Protein AF-A0A2N1Q895-F1 (afdb_monomer_lite)

Foldseek 3Di:
DPDPDDDDDCVNCPPHPDDDDDDADVVGDDCPVPVVVVVVVDDDADAPDDPQPDGADDWAKDAFDDDAFDQDGDGHQFKIKTDWGALVVLVQFKKKAFDPQKWKWKFAWDADPNTTTGNDTGPIDRDIDGSHPVVNPPGGIMMMMMGGPPSVDGDDSVCVVVTMDIDGHQDPDAFDAKFKDQAADDAFDFDGHDDDDFVSLQKIKIDKGWPVVCVFFQKKAFAPQKKKKKWFWDDPRNPIITTPDIDDIDHTMDTCDCVVCPPTTMIMMIMGGVVGGRCNVPRRCRSVRMDTDGHDWFWAQAADDAFDQDGDDDDDLQSQQKIKTDKDFCNVVPQQKKKAFAPQKWKKKFFWDADPVRGITTHDIDDTDHGIDGHHCLLNPSTGIIMMIMGGPDPRDGCNVPRVCVSVRIDIDGLDDDDDDDDDDQKFKAQAADDAFDQDGDDDDDFVSLQKIKIDKDWPVNLVQFFKKAAAPQKWKKKFFWDDDSNTTTTNDIDDTDHGIDTCDCVVCVPTTMIMMMMGGVVGGRCNVPRRVRSVRIDTHGDD

Radius of gyration: 30.68 Å; chains: 1; bounding box: 85×59×74 Å

Secondary structure (DSSP, 8-state):
---S-----HHHHTT-S--------SS----GGGHHHHHHT---------TT--------EEE-B--TT-SS-B--TTEEEEPPB-GGGGTTTEEEEE-TTEEEEEEEEEEETTEEEEEEEPPPB-S-EEE-HHHHTT-SEEEEEEEESSTTS---GGGHHHHEEEEE-----------EEESB--TT-SS-B--SSHHHHT-EEEPPEEGGGGTTEEEEEEPTTEEEEEEEEEE-SSS-EEEEEEPPPB-EEEE-SHHHHTT--EEEEEEEESS----TTSGGGSGGGEEEEEPPP-EEESBPPTT-SS-B--SSHHHHT-EEEPPEETTTS-TTEEEEEPTTEEEEEEEEEEETTTEEEEEEE---B-SEEEPPHHHHTT--EEEEEEEESSTT---TT-GGGSGGGEEEEE--SPP---------EEESB--TT-SS-B--SSTTGGG-EEEPPEETGGGTTEEEEEEPTTEEEEEEEEEEETTEEEEEEEPPPB-EEEE-SHHHHTT--EEEEEEEESS----TT-GGGGGGGEEEEEP-

Sequence (544 aa):
SSAPYTYVNESFWGDYDYISFNISSVPTADISDRLDEVAGMLTLYHPTGTLDNHIDLDLVWTNGYVVQDATEVTASDNYLITNPLTPNFYNLDTVIEVASGYKFAYVVYTFADQVYTATMVSPYQTESLWINETFAEGKDLIGFIVTTTDETTALLPADIDTIVDMHPNTVLHNDQALYFTSGYWADNAVAITTGDTAFIKGYAASNVLSKHYFEDVTEFAIADGYQVKMIYLSYDGYGNYKVLFRTSTFTGTIVMDAAFWGDYEYVAFNISSIPSSDLSGVLDTLPGQFSFTRTAMTFTSGYWNSGATEITTGDTTFIKQYAASNPIPRTFIPAGTIITIEAGYKVKVIFLSYSSETGYKVEFRTGDNTGELLLTDAMYKEYQYIAFNISQTTANIDESGNLDTMEAKMVFSMFDEAIVDHVDAALSFTTGYYEDNKTAITTGDTAFIKGFAASNVLSKDYFAGKASVEVAAGYQVRVVFLAYDHNTYTVVYRTANLTGTIIMDAAFWANYEYVAFTISSVPSSDLSGVLETLPALLTFVDEV

Structure (mmCIF, N/CA/C/O backbone):
data_AF-A0A2N1Q895-F1
#
_entry.id   AF-A0A2N1Q895-F1
#
loop_
_atom_site.group_PDB
_atom_site.id
_atom_site.type_symbol
_atom_site.label_atom_id
_atom_site.label_alt_id
_atom_site.label_comp_id
_atom_site.label_asym_id
_atom_site.label_entity_id
_atom_site.label_seq_id
_atom_site.pdbx_PDB_ins_code
_atom_site.Cartn_x
_atom_site.Cartn_y
_atom_site.Cartn_z
_atom_site.occupancy
_atom_site.B_iso_or_equiv
_atom_site.auth_seq_id
_atom_site.auth_comp_id
_atom_site.auth_asym_id
_atom_site.auth_atom_id
_atom_site.pdbx_PDB_model_num
ATOM 1 N N . SER A 1 1 ? 53.032 -10.714 22.510 1.00 44.06 1 SER A N 1
ATOM 2 C CA . SER A 1 1 ? 53.030 -10.966 21.058 1.00 44.06 1 SER A CA 1
ATOM 3 C C . SER A 1 1 ? 53.424 -9.671 20.371 1.00 44.06 1 SER A C 1
ATOM 5 O O . SER A 1 1 ? 52.923 -8.639 20.789 1.00 44.06 1 SER A O 1
ATOM 7 N N . SER A 1 2 ? 54.365 -9.689 19.425 1.00 37.25 2 SER A N 1
ATOM 8 C CA . SER A 1 2 ? 54.832 -8.502 18.681 1.00 37.25 2 SER A CA 1
ATOM 9 C C . SER A 1 2 ? 54.201 -8.385 17.286 1.00 37.25 2 SER A C 1
ATOM 11 O O . SER A 1 2 ? 54.732 -7.673 16.440 1.00 37.25 2 SER A O 1
ATOM 13 N N . ALA A 1 3 ? 53.110 -9.108 17.027 1.00 43.44 3 ALA A N 1
ATOM 14 C CA . ALA A 1 3 ? 52.336 -8.974 15.799 1.00 43.44 3 ALA A CA 1
ATOM 15 C C . ALA A 1 3 ? 51.170 -7.989 16.031 1.00 43.44 3 ALA A C 1
ATOM 17 O O . ALA A 1 3 ? 50.500 -8.110 17.058 1.00 43.44 3 ALA A O 1
ATOM 18 N N . PRO A 1 4 ? 50.919 -7.031 15.115 1.00 55.53 4 PRO A N 1
ATOM 19 C CA . PRO A 1 4 ? 49.830 -6.052 15.228 1.00 55.53 4 PRO A CA 1
ATOM 20 C C . PRO A 1 4 ? 48.427 -6.656 15.041 1.00 55.53 4 PRO A C 1
ATOM 22 O O . PRO A 1 4 ? 47.436 -5.958 15.207 1.00 55.53 4 PRO A O 1
ATOM 25 N N . TYR A 1 5 ? 48.337 -7.948 14.725 1.00 58.16 5 TYR A N 1
ATOM 26 C CA . TYR A 1 5 ? 47.097 -8.704 14.584 1.00 58.16 5 TYR A CA 1
ATOM 27 C C . TYR A 1 5 ? 47.303 -10.156 15.037 1.00 58.16 5 TYR A C 1
ATOM 29 O O . TYR A 1 5 ? 48.425 -10.671 15.039 1.00 58.16 5 TYR A O 1
ATOM 37 N N . THR A 1 6 ? 46.212 -10.818 15.430 1.00 68.81 6 THR A N 1
ATOM 38 C CA . THR A 1 6 ? 46.166 -12.259 15.727 1.00 68.81 6 THR A CA 1
ATOM 39 C C . THR A 1 6 ? 45.167 -12.910 14.784 1.00 68.81 6 THR A C 1
ATOM 41 O O . THR A 1 6 ? 44.028 -12.466 14.701 1.00 68.81 6 THR A O 1
ATOM 44 N N . TYR A 1 7 ? 45.599 -13.944 14.064 1.00 65.44 7 TYR A N 1
ATOM 45 C CA . TYR A 1 7 ? 44.732 -14.670 13.144 1.00 65.44 7 TYR A CA 1
ATOM 46 C C . TYR A 1 7 ? 43.823 -15.624 13.928 1.00 65.44 7 TYR A C 1
ATOM 48 O O . TYR A 1 7 ? 44.315 -16.484 14.662 1.00 65.44 7 TYR A O 1
ATOM 56 N N . VAL A 1 8 ? 42.510 -15.450 13.784 1.00 69.56 8 VAL A N 1
ATOM 57 C CA . VAL A 1 8 ? 41.483 -16.290 14.410 1.00 69.56 8 VAL A CA 1
ATOM 58 C C . VAL A 1 8 ? 41.106 -17.386 13.414 1.00 69.56 8 VAL A C 1
ATOM 60 O O . VAL A 1 8 ? 40.390 -17.139 12.452 1.00 69.56 8 VAL A O 1
ATOM 63 N N . ASN A 1 9 ? 41.637 -18.591 13.608 1.00 69.75 9 ASN A N 1
ATOM 64 C CA . ASN A 1 9 ? 41.351 -19.777 12.794 1.00 69.75 9 ASN A CA 1
ATOM 65 C C . ASN A 1 9 ? 40.860 -20.937 13.673 1.00 69.75 9 ASN A C 1
ATOM 67 O O . ASN A 1 9 ? 40.819 -20.811 14.892 1.00 69.75 9 ASN A O 1
ATOM 71 N N . GLU A 1 10 ? 40.567 -22.099 13.090 1.00 72.88 10 GLU A N 1
ATOM 72 C CA . GLU A 1 10 ? 40.139 -23.286 13.856 1.00 72.88 10 GLU A CA 1
ATOM 73 C C . GLU A 1 10 ? 41.125 -23.684 14.966 1.00 72.88 10 GLU A C 1
ATOM 75 O O . GLU A 1 10 ? 40.729 -24.125 16.037 1.00 72.88 10 GLU A O 1
ATOM 80 N N . SER A 1 11 ? 42.432 -23.461 14.777 1.00 78.75 11 SER A N 1
ATOM 81 C CA . SER A 1 11 ? 43.408 -23.713 15.848 1.00 78.75 11 SER A CA 1
ATOM 82 C C . SER A 1 11 ? 43.355 -22.687 16.989 1.00 78.75 11 SER A C 1
ATOM 84 O O . SER A 1 11 ? 43.769 -23.001 18.103 1.00 78.75 11 SER A O 1
ATOM 86 N N . PHE A 1 12 ? 42.854 -21.477 16.724 1.00 79.88 12 PHE A N 1
ATOM 87 C CA . PHE A 1 12 ? 42.551 -20.458 17.730 1.00 79.88 12 PHE A CA 1
ATOM 88 C C . PHE A 1 12 ? 41.250 -20.789 18.475 1.00 79.88 12 PHE A C 1
ATOM 90 O O . PHE A 1 12 ? 41.199 -20.613 19.691 1.00 79.88 12 PHE A O 1
ATOM 97 N N . TRP A 1 13 ? 40.236 -21.299 17.764 1.00 76.50 13 TRP A N 1
ATOM 98 C CA . TRP A 1 13 ? 38.964 -21.746 18.342 1.00 76.50 13 TRP A CA 1
ATOM 99 C C . TRP A 1 13 ? 39.090 -23.027 19.171 1.00 76.50 13 TRP A C 1
ATOM 101 O O . TRP A 1 13 ? 38.456 -23.136 20.218 1.00 76.50 13 TRP A O 1
ATOM 111 N N . GLY A 1 14 ? 39.936 -23.977 18.766 1.00 81.88 14 GLY A N 1
ATOM 112 C CA . GLY A 1 14 ? 40.008 -25.285 19.419 1.00 81.88 14 GLY A CA 1
ATOM 113 C C . GLY A 1 14 ? 38.657 -26.006 19.353 1.00 81.88 14 GLY A C 1
ATOM 114 O O . GLY A 1 14 ? 38.073 -26.101 18.283 1.00 81.88 14 GLY A O 1
ATOM 115 N N . ASP A 1 15 ? 38.162 -26.482 20.499 1.00 81.69 15 ASP A N 1
ATOM 116 C CA . ASP A 1 15 ? 36.853 -27.150 20.621 1.00 81.69 15 ASP A CA 1
ATOM 117 C C . ASP A 1 15 ? 35.773 -26.228 21.240 1.00 81.69 15 ASP A C 1
ATOM 119 O O . ASP A 1 15 ? 34.802 -26.710 21.824 1.00 81.69 15 ASP A O 1
ATOM 123 N N . TYR A 1 16 ? 35.971 -24.904 21.225 1.00 78.38 16 TYR A N 1
ATOM 124 C CA . TYR A 1 16 ? 35.066 -23.951 21.879 1.00 78.38 16 TYR A CA 1
ATOM 125 C C . TYR A 1 16 ? 34.072 -23.330 20.889 1.00 78.38 16 TYR A C 1
ATOM 127 O O . TYR A 1 16 ? 34.476 -22.798 19.863 1.00 78.38 16 TYR A O 1
ATOM 135 N N . ASP A 1 17 ? 32.787 -23.299 21.259 1.00 68.75 17 ASP A N 1
ATOM 136 C CA . ASP A 1 17 ? 31.722 -22.657 20.465 1.00 68.75 17 ASP A CA 1
ATOM 137 C C . ASP A 1 17 ? 31.681 -21.123 20.628 1.00 68.75 17 ASP A C 1
ATOM 139 O O . ASP A 1 17 ? 31.080 -20.412 19.825 1.00 68.75 17 ASP A O 1
ATOM 143 N N . TYR A 1 18 ? 32.302 -20.595 21.691 1.00 66.62 18 TYR A N 1
ATOM 144 C CA . TYR A 1 18 ? 32.273 -19.173 22.042 1.00 66.62 18 TYR A CA 1
ATOM 145 C C . TYR A 1 18 ? 33.627 -18.708 22.580 1.00 66.62 18 TYR A C 1
ATOM 147 O O . TYR A 1 18 ? 34.272 -19.40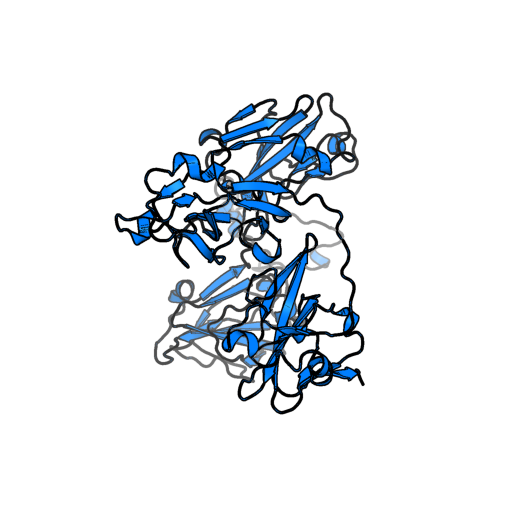9 23.362 1.00 66.62 18 TYR A O 1
ATOM 155 N N . ILE A 1 19 ? 34.017 -17.481 22.232 1.00 69.38 19 ILE A N 1
ATOM 156 C CA . ILE A 1 19 ? 35.220 -16.816 22.747 1.00 69.38 19 ILE A CA 1
ATOM 157 C C . ILE A 1 19 ? 34.840 -15.440 23.290 1.00 69.38 19 ILE A C 1
ATOM 159 O O . ILE A 1 19 ? 34.029 -14.723 22.712 1.00 69.38 19 ILE A O 1
ATOM 163 N N . SER A 1 20 ? 35.458 -15.060 24.407 1.00 70.06 20 SER A N 1
ATOM 164 C CA . SER A 1 20 ? 35.371 -13.719 24.987 1.00 70.06 20 SER A CA 1
ATOM 165 C C . SER A 1 20 ? 36.764 -13.107 25.108 1.00 70.06 20 SER A C 1
ATOM 167 O O . SER A 1 20 ? 37.708 -13.805 25.487 1.00 70.06 20 SER A O 1
ATOM 169 N N . PHE A 1 21 ? 36.887 -11.801 24.873 1.00 73.44 21 PHE A N 1
ATOM 170 C CA . PHE A 1 21 ? 38.148 -11.070 25.004 1.00 73.44 21 PHE A CA 1
ATOM 171 C C . PHE A 1 21 ? 38.171 -10.254 26.299 1.00 73.44 21 PHE A C 1
ATOM 173 O O . PHE A 1 21 ? 37.218 -9.547 26.610 1.00 73.44 21 PHE A O 1
ATOM 180 N N . ASN A 1 22 ? 39.283 -10.322 27.035 1.00 75.75 22 ASN A N 1
ATOM 181 C CA . ASN A 1 22 ? 39.553 -9.429 28.161 1.00 75.75 22 ASN A CA 1
ATOM 182 C C . ASN A 1 22 ? 40.556 -8.363 27.721 1.00 75.75 22 ASN A C 1
ATOM 184 O O . ASN A 1 22 ? 41.657 -8.701 27.281 1.00 75.75 22 ASN A O 1
ATOM 188 N N . ILE A 1 23 ? 40.191 -7.090 27.867 1.00 71.81 23 ILE A N 1
ATOM 189 C CA . ILE A 1 23 ? 41.038 -5.956 27.492 1.00 71.81 23 ILE A CA 1
ATOM 190 C C . ILE A 1 23 ? 41.529 -5.258 28.762 1.00 71.81 23 ILE A C 1
ATOM 192 O O . ILE A 1 23 ? 40.761 -4.998 29.685 1.00 71.81 23 ILE A O 1
ATOM 196 N N . SER A 1 24 ? 42.824 -4.949 28.812 1.00 76.12 24 SER A N 1
ATOM 197 C CA . SER A 1 24 ? 43.440 -4.191 29.904 1.00 76.12 24 SER A CA 1
ATOM 198 C C . SER A 1 24 ? 44.446 -3.189 29.352 1.00 76.12 24 SER A C 1
ATOM 200 O O . SER A 1 24 ? 45.202 -3.523 28.440 1.00 76.12 24 SER A O 1
ATOM 202 N N . SER A 1 25 ? 44.515 -1.995 29.939 1.00 74.31 25 SER A N 1
ATOM 203 C CA . SER A 1 25 ? 45.572 -1.027 29.631 1.00 74.31 25 SER A CA 1
ATOM 204 C C . SER A 1 25 ? 46.912 -1.456 30.251 1.00 74.31 25 SER A C 1
ATOM 206 O O . SER A 1 25 ? 46.949 -2.094 31.307 1.00 74.31 25 SER A O 1
ATOM 208 N N . VAL A 1 26 ? 48.031 -1.130 29.596 1.00 71.94 26 VAL A N 1
ATOM 209 C CA . VAL A 1 26 ? 49.384 -1.347 30.139 1.00 71.94 26 VAL A CA 1
ATOM 210 C C . VAL A 1 26 ? 50.160 -0.023 30.091 1.00 71.94 26 VAL A C 1
ATOM 212 O O . VAL A 1 26 ? 50.371 0.494 28.993 1.00 71.94 26 VAL A O 1
ATOM 215 N N . PRO A 1 27 ? 50.624 0.523 31.237 1.00 68.50 27 PRO A N 1
ATOM 216 C CA . PRO A 1 27 ? 50.459 0.000 32.600 1.00 68.50 27 PRO A CA 1
ATOM 217 C C . PRO A 1 27 ? 48.992 0.017 33.064 1.00 68.50 27 PRO A C 1
ATOM 219 O O . PRO A 1 27 ? 48.206 0.827 32.585 1.00 68.50 27 PRO A O 1
ATOM 222 N N . THR A 1 28 ? 48.644 -0.894 33.980 1.00 69.75 28 THR A N 1
ATOM 223 C CA . THR A 1 28 ? 47.268 -1.169 34.428 1.00 69.75 28 THR A CA 1
ATOM 224 C C . THR A 1 28 ? 46.614 0.068 35.045 1.00 69.75 28 THR A C 1
ATOM 226 O O . THR A 1 28 ? 46.846 0.387 36.211 1.00 69.75 28 THR A O 1
ATOM 229 N N . ALA A 1 29 ? 45.807 0.765 34.251 1.00 77.38 29 ALA A N 1
ATOM 230 C CA . ALA A 1 29 ? 44.953 1.871 34.660 1.00 77.38 29 ALA A CA 1
ATOM 231 C C . ALA A 1 29 ? 43.479 1.449 34.596 1.00 77.38 29 ALA A C 1
ATOM 233 O O . ALA A 1 29 ? 43.114 0.579 33.802 1.00 77.38 29 ALA A O 1
ATOM 234 N N . ASP A 1 30 ? 42.644 2.076 35.427 1.00 79.81 30 ASP A N 1
ATOM 235 C CA . ASP A 1 30 ? 41.189 1.930 35.355 1.00 79.81 30 ASP A CA 1
ATOM 236 C C . ASP A 1 30 ? 40.682 2.428 33.990 1.00 79.81 30 ASP A C 1
ATOM 238 O O . ASP A 1 30 ? 41.078 3.500 33.524 1.00 79.81 30 ASP A O 1
ATOM 242 N N . ILE A 1 31 ? 39.855 1.616 33.333 1.00 78.69 31 ILE A N 1
ATOM 243 C CA . ILE A 1 31 ? 39.282 1.881 32.006 1.00 78.69 31 ILE A CA 1
ATOM 244 C C . ILE A 1 31 ? 37.756 2.030 32.046 1.00 78.69 31 ILE A C 1
ATOM 246 O O . ILE A 1 31 ? 37.135 2.121 30.991 1.00 78.69 31 ILE A O 1
ATOM 250 N N . SER A 1 32 ? 37.148 2.072 33.238 1.00 81.00 32 SER A N 1
ATOM 251 C CA . SER A 1 32 ? 35.687 2.124 33.413 1.00 81.00 32 SER A CA 1
ATOM 252 C C . SER A 1 32 ? 35.040 3.338 32.731 1.00 81.00 32 SER A C 1
ATOM 254 O O . SER A 1 32 ? 33.943 3.221 32.199 1.00 81.00 32 SER A O 1
ATOM 256 N N . ASP A 1 33 ? 35.753 4.467 32.662 1.00 84.38 33 ASP A N 1
ATOM 257 C CA . ASP A 1 33 ? 35.282 5.703 32.014 1.00 84.38 33 ASP A CA 1
ATOM 258 C C . ASP A 1 33 ? 35.687 5.806 30.527 1.00 84.38 33 ASP A C 1
ATOM 260 O O . ASP A 1 33 ? 35.490 6.840 29.891 1.00 84.38 33 ASP A O 1
ATOM 264 N N . ARG A 1 34 ? 36.312 4.761 29.970 1.00 73.12 34 ARG A N 1
ATOM 265 C CA . ARG A 1 34 ? 36.861 4.729 28.600 1.00 73.12 34 ARG A CA 1
ATOM 266 C C . ARG A 1 34 ? 36.325 3.548 27.791 1.00 73.12 34 ARG A C 1
ATOM 268 O O . ARG A 1 34 ? 36.956 3.138 26.824 1.00 73.12 34 ARG A O 1
ATOM 275 N N . LEU A 1 35 ? 35.188 2.974 28.190 1.00 74.38 35 LEU A N 1
ATOM 276 C CA . LEU A 1 35 ? 34.647 1.767 27.557 1.00 74.38 35 LEU A CA 1
ATOM 277 C C . LEU A 1 35 ? 34.341 1.966 26.066 1.00 74.38 35 LEU A C 1
ATOM 279 O O . LEU A 1 35 ? 34.671 1.080 25.287 1.00 74.38 35 LEU A O 1
ATOM 283 N N . ASP A 1 36 ? 33.827 3.131 25.660 1.00 67.62 36 ASP A N 1
ATOM 284 C CA . ASP A 1 36 ? 33.559 3.436 24.243 1.00 67.62 36 ASP A CA 1
ATOM 285 C C . ASP A 1 36 ? 34.853 3.528 23.420 1.00 67.62 36 ASP A C 1
ATOM 287 O O . ASP A 1 36 ? 34.950 2.993 22.317 1.00 67.62 36 ASP A O 1
ATOM 291 N N . GLU A 1 37 ? 35.893 4.144 23.991 1.00 72.69 37 GLU A N 1
ATOM 292 C CA . GLU A 1 37 ? 37.223 4.207 23.381 1.00 72.69 37 GLU A CA 1
ATOM 293 C C . GLU A 1 37 ? 37.831 2.801 23.247 1.00 72.69 37 GLU A C 1
ATOM 295 O O . GLU A 1 37 ? 38.368 2.449 22.200 1.00 72.69 37 GLU A O 1
ATOM 300 N N . VAL A 1 38 ? 37.722 1.980 24.297 1.00 70.00 38 VAL A N 1
ATOM 301 C CA . VAL A 1 38 ? 38.246 0.607 24.342 1.00 70.00 38 VAL A CA 1
ATOM 302 C C . VAL A 1 38 ? 37.496 -0.318 23.381 1.00 70.00 38 VAL A C 1
ATOM 304 O O . VAL A 1 38 ? 38.136 -1.141 22.727 1.00 70.00 38 VAL A O 1
ATOM 307 N N . ALA A 1 39 ? 36.175 -0.173 23.255 1.00 64.56 39 ALA A N 1
ATOM 308 C CA . ALA A 1 39 ? 35.369 -0.903 22.281 1.00 64.56 39 ALA A CA 1
ATOM 309 C C . ALA A 1 39 ? 35.809 -0.581 20.843 1.00 64.56 39 ALA A C 1
ATOM 311 O O . ALA A 1 39 ? 35.941 -1.492 20.030 1.00 64.56 39 ALA A O 1
ATOM 312 N N . GLY A 1 40 ? 36.145 0.682 20.559 1.00 62.19 40 GLY A N 1
ATOM 313 C CA . GLY A 1 40 ? 36.688 1.106 19.265 1.00 62.19 40 GLY A CA 1
ATOM 314 C C . GLY A 1 40 ? 38.111 0.613 18.961 1.00 62.19 40 GLY A C 1
ATOM 315 O O . GLY A 1 40 ? 38.538 0.665 17.812 1.00 62.19 40 GLY A O 1
ATOM 316 N N . MET A 1 41 ? 38.858 0.117 19.956 1.00 65.81 41 MET A N 1
ATOM 317 C CA . MET A 1 41 ? 40.206 -0.439 19.750 1.00 65.81 41 MET A CA 1
ATOM 318 C C . MET A 1 41 ? 40.209 -1.923 19.353 1.00 65.81 41 MET A C 1
ATOM 320 O O . MET A 1 41 ? 41.266 -2.446 18.991 1.00 65.81 41 MET A O 1
ATOM 324 N N . LEU A 1 42 ? 39.067 -2.614 19.438 1.00 61.16 42 LEU A N 1
ATOM 325 C CA . LEU A 1 42 ? 38.936 -4.023 19.073 1.00 61.16 42 LEU A CA 1
ATOM 326 C C . LEU A 1 42 ? 38.034 -4.167 17.843 1.00 61.16 42 LEU A C 1
ATOM 328 O O . LEU A 1 42 ? 36.815 -4.211 17.956 1.00 61.16 42 LEU A O 1
ATOM 332 N N . THR A 1 43 ? 38.642 -4.310 16.669 1.00 57.62 43 THR A N 1
ATOM 333 C CA . THR A 1 43 ? 37.917 -4.629 15.434 1.00 57.62 43 THR A CA 1
ATOM 334 C C . THR A 1 43 ? 38.048 -6.121 15.143 1.00 57.62 43 THR A C 1
ATOM 336 O O . THR A 1 43 ? 39.154 -6.633 14.956 1.00 57.62 43 THR A O 1
ATOM 339 N N . LEU A 1 44 ? 36.921 -6.834 15.127 1.00 55.03 44 LEU A N 1
ATOM 340 C CA . LEU A 1 44 ? 36.848 -8.216 14.658 1.00 55.03 44 LEU A CA 1
ATOM 341 C C . LEU A 1 44 ? 36.590 -8.195 13.152 1.00 55.03 44 LEU A C 1
ATOM 343 O O . LEU A 1 44 ? 35.532 -7.759 12.714 1.00 55.03 44 LEU A O 1
ATOM 347 N N . TYR A 1 45 ? 37.551 -8.677 12.372 1.00 54.16 45 TYR A N 1
ATOM 348 C CA . TYR A 1 45 ? 37.368 -8.879 10.939 1.00 54.16 45 TYR A CA 1
ATOM 349 C C . TYR A 1 45 ? 36.832 -10.292 10.712 1.00 54.16 45 TYR A C 1
ATOM 351 O O . TYR A 1 45 ? 37.506 -11.272 11.041 1.00 54.16 45 TYR A O 1
ATOM 359 N N . HIS A 1 46 ? 35.624 -10.406 10.165 1.00 46.06 46 HIS A N 1
ATOM 360 C CA . HIS A 1 46 ? 35.135 -11.666 9.618 1.00 46.06 46 HIS A CA 1
ATOM 361 C C . HIS A 1 46 ? 35.716 -11.808 8.203 1.00 46.06 46 HIS A C 1
ATOM 363 O O . HIS A 1 46 ? 35.555 -10.887 7.405 1.00 46.06 46 HIS A O 1
ATOM 369 N N . PRO A 1 47 ? 36.412 -12.903 7.851 1.00 46.75 47 PRO A N 1
ATOM 370 C CA . PRO A 1 47 ? 36.921 -13.073 6.501 1.00 46.75 47 PRO A CA 1
ATOM 371 C C . PRO A 1 47 ? 35.761 -13.476 5.582 1.00 46.75 47 PRO A C 1
ATOM 373 O O . PRO A 1 47 ? 35.621 -14.641 5.226 1.00 46.75 47 PRO A O 1
ATOM 376 N N . THR A 1 48 ? 34.927 -12.527 5.158 1.00 48.44 48 THR A N 1
ATOM 377 C CA . THR A 1 48 ? 34.219 -12.644 3.871 1.00 48.44 48 THR A CA 1
ATOM 378 C C . THR A 1 48 ? 35.200 -12.288 2.760 1.00 48.44 48 THR A C 1
ATOM 380 O O . THR A 1 48 ? 35.042 -11.326 2.027 1.00 48.44 48 THR A O 1
ATOM 383 N N . GLY A 1 49 ? 36.295 -13.036 2.687 1.00 53.88 49 GLY A N 1
ATOM 384 C CA . GLY A 1 49 ? 37.218 -12.965 1.570 1.00 53.88 49 GLY A CA 1
ATOM 385 C C . GLY A 1 49 ? 36.813 -13.938 0.477 1.00 53.88 49 GLY A C 1
ATOM 386 O O . GLY A 1 49 ? 36.186 -14.964 0.750 1.00 53.88 49 GLY A O 1
ATOM 387 N N . THR A 1 50 ? 37.219 -13.666 -0.759 1.00 55.53 50 THR A N 1
ATOM 388 C CA . THR A 1 50 ? 37.243 -14.715 -1.784 1.00 55.53 50 THR A CA 1
ATOM 389 C C . THR A 1 50 ? 38.285 -15.777 -1.400 1.00 55.53 50 THR A C 1
ATOM 391 O O . THR A 1 50 ? 39.203 -15.511 -0.615 1.00 55.53 50 THR A O 1
ATOM 394 N N . LEU A 1 51 ? 38.189 -16.986 -1.971 1.00 58.25 51 LEU A N 1
ATOM 395 C CA . LEU A 1 51 ? 39.175 -18.066 -1.762 1.00 58.25 51 LEU A CA 1
ATOM 396 C C . LEU A 1 51 ? 40.624 -17.645 -2.102 1.00 58.25 51 LEU A C 1
ATOM 398 O O . LEU A 1 51 ? 41.570 -18.302 -1.669 1.00 58.25 51 LEU A O 1
ATOM 402 N N . ASP A 1 52 ? 40.793 -16.528 -2.812 1.00 61.22 52 ASP A N 1
ATOM 403 C CA . ASP A 1 52 ? 42.063 -15.974 -3.279 1.00 61.22 52 ASP A CA 1
ATOM 404 C C . ASP A 1 52 ? 42.668 -14.897 -2.350 1.00 61.22 52 ASP A C 1
ATOM 406 O O . ASP A 1 52 ? 43.598 -14.192 -2.741 1.00 61.22 52 ASP A O 1
ATOM 410 N N . ASN A 1 53 ? 42.210 -14.801 -1.093 1.00 71.31 53 ASN A N 1
ATOM 411 C CA . ASN A 1 53 ? 42.662 -13.839 -0.068 1.00 71.31 53 ASN A CA 1
ATOM 412 C C . ASN A 1 53 ? 42.283 -12.369 -0.328 1.00 71.31 53 ASN A C 1
ATOM 414 O O . ASN A 1 53 ? 42.985 -11.466 0.139 1.00 71.31 53 ASN A O 1
ATOM 418 N N . HIS A 1 54 ? 41.187 -12.099 -1.043 1.00 79.19 54 HIS A N 1
ATOM 419 C CA . HIS A 1 54 ? 40.564 -10.777 -0.941 1.00 79.19 54 HIS A CA 1
ATOM 420 C C . HIS A 1 54 ? 40.092 -10.555 0.505 1.00 79.19 54 HIS A C 1
ATOM 422 O O . HIS A 1 54 ? 39.691 -11.505 1.172 1.00 79.19 54 HIS A O 1
ATOM 428 N N . ILE A 1 55 ? 40.148 -9.321 0.999 1.00 78.44 55 ILE A N 1
ATOM 429 C CA . ILE A 1 55 ? 39.622 -8.944 2.313 1.00 78.44 55 ILE A CA 1
ATOM 430 C C . ILE A 1 55 ? 38.794 -7.686 2.095 1.00 78.44 55 ILE A C 1
ATOM 432 O O . ILE A 1 55 ? 39.342 -6.685 1.627 1.00 78.44 55 ILE A O 1
ATOM 436 N N . ASP A 1 56 ? 37.514 -7.747 2.459 1.00 80.56 56 ASP A N 1
ATOM 437 C CA . ASP A 1 56 ? 36.673 -6.558 2.537 1.00 80.56 56 ASP A CA 1
ATOM 438 C C . ASP A 1 56 ? 37.272 -5.595 3.567 1.00 80.56 56 ASP A C 1
ATOM 440 O O . ASP A 1 56 ? 37.466 -5.935 4.738 1.00 80.56 56 ASP A O 1
ATOM 444 N N . LEU A 1 57 ? 37.608 -4.397 3.104 1.00 80.62 57 LEU A N 1
ATOM 445 C CA . LEU A 1 57 ? 38.023 -3.274 3.941 1.00 80.62 57 LEU A CA 1
ATOM 446 C C . LEU A 1 57 ? 36.891 -2.242 3.976 1.00 80.62 57 LEU A C 1
ATOM 448 O O . LEU A 1 57 ? 35.816 -2.474 3.430 1.00 80.62 57 LEU A O 1
ATOM 452 N N . ASP A 1 58 ? 37.142 -1.085 4.584 1.00 86.19 58 ASP A N 1
ATOM 453 C CA . ASP A 1 58 ? 36.219 0.045 4.501 1.00 86.19 58 ASP A CA 1
ATOM 454 C C . ASP A 1 58 ? 35.940 0.432 3.036 1.00 86.19 58 ASP A C 1
ATOM 456 O O . ASP A 1 58 ? 36.788 0.270 2.147 1.00 86.19 58 ASP A O 1
ATOM 460 N N . LEU A 1 59 ? 34.748 0.978 2.792 1.00 91.31 59 LEU A N 1
ATOM 461 C CA . LEU A 1 59 ? 34.396 1.582 1.513 1.00 91.31 59 LEU A CA 1
ATOM 462 C C . LEU A 1 59 ? 35.182 2.887 1.336 1.00 91.31 59 LEU A C 1
ATOM 464 O O . LEU A 1 59 ? 35.023 3.834 2.106 1.00 91.31 59 LEU A O 1
ATOM 468 N N . VAL A 1 60 ? 36.017 2.950 0.303 1.00 95.19 60 VAL A N 1
ATOM 469 C CA . VAL A 1 60 ? 36.877 4.098 0.007 1.00 95.19 60 VAL A CA 1
ATOM 470 C C . VAL A 1 60 ? 36.619 4.588 -1.407 1.00 95.19 60 VAL A C 1
ATOM 472 O O . VAL A 1 60 ? 36.754 3.833 -2.365 1.00 95.19 60 VAL A O 1
ATOM 475 N N . TRP A 1 61 ? 36.341 5.884 -1.536 1.00 96.88 61 TRP A N 1
ATOM 476 C CA . TRP A 1 61 ? 36.204 6.572 -2.816 1.00 96.88 61 TRP A CA 1
ATOM 477 C C . TRP A 1 61 ? 37.510 7.256 -3.219 1.00 96.88 61 TRP A C 1
ATOM 479 O O . TRP A 1 61 ? 38.143 7.952 -2.423 1.00 96.88 61 TRP A O 1
ATOM 489 N N . THR A 1 62 ? 37.913 7.082 -4.475 1.00 97.00 62 THR A N 1
ATOM 490 C CA . THR A 1 62 ? 39.141 7.668 -5.032 1.00 97.00 62 THR A CA 1
ATOM 491 C C . THR A 1 62 ? 38.892 8.279 -6.404 1.00 97.00 62 THR A C 1
ATOM 493 O O . THR A 1 62 ? 37.985 7.863 -7.114 1.00 97.00 62 THR A O 1
ATOM 496 N N . ASN A 1 63 ? 39.690 9.275 -6.793 1.00 97.69 63 ASN A N 1
ATOM 497 C CA . ASN A 1 63 ? 39.583 9.895 -8.113 1.00 97.69 63 ASN A CA 1
ATOM 498 C C . ASN A 1 63 ? 40.024 8.936 -9.223 1.00 97.69 63 ASN A C 1
ATOM 500 O O . ASN A 1 63 ? 41.198 8.565 -9.314 1.00 97.69 63 ASN A O 1
ATOM 504 N N . GLY A 1 64 ? 39.093 8.580 -10.101 1.00 97.62 64 GLY A N 1
ATOM 505 C CA . GLY A 1 64 ? 39.359 7.738 -11.254 1.00 97.62 64 GLY A CA 1
ATOM 506 C C . GLY A 1 64 ? 38.169 6.907 -11.699 1.00 97.62 64 GLY A C 1
ATOM 507 O O . GLY A 1 64 ? 37.058 7.026 -11.191 1.00 97.62 64 GLY A O 1
ATOM 508 N N . TYR A 1 65 ? 38.425 6.072 -12.696 1.00 97.69 65 TYR A N 1
ATOM 509 C CA . TYR A 1 65 ? 37.479 5.107 -13.241 1.00 97.69 65 TYR A CA 1
ATOM 510 C C . TYR A 1 65 ? 38.235 3.887 -13.775 1.00 97.69 65 TYR A C 1
ATOM 512 O O . TYR A 1 65 ? 39.456 3.917 -13.949 1.00 97.69 65 TYR A O 1
ATOM 520 N N . VAL A 1 66 ? 37.511 2.814 -14.071 1.00 98.00 66 VAL A N 1
ATOM 521 C CA . VAL A 1 66 ? 38.035 1.654 -14.801 1.00 98.00 66 VAL A CA 1
ATOM 522 C C . VAL A 1 66 ? 37.184 1.403 -16.034 1.00 98.00 66 VAL A C 1
ATOM 524 O O . VAL A 1 66 ? 36.029 1.820 -16.112 1.00 98.00 66 VAL A O 1
ATOM 527 N N . VAL A 1 67 ? 37.771 0.718 -17.006 1.00 97.56 67 VAL A N 1
ATOM 528 C CA . VAL A 1 67 ? 37.059 0.159 -18.156 1.00 97.56 67 VAL A CA 1
ATOM 529 C C . VAL A 1 67 ? 37.084 -1.360 -18.056 1.00 97.56 67 VAL A C 1
ATOM 531 O O . VAL A 1 67 ? 37.866 -1.919 -17.288 1.00 97.56 67 VAL A O 1
ATOM 534 N N . GLN A 1 68 ? 36.237 -2.035 -18.829 1.00 97.12 68 GLN A N 1
ATOM 535 C CA . GLN A 1 68 ? 36.269 -3.491 -18.909 1.00 97.12 68 GLN A CA 1
ATOM 536 C C . GLN A 1 68 ? 37.679 -3.990 -19.281 1.00 97.12 68 GLN A C 1
ATOM 538 O O . GLN A 1 68 ? 38.368 -3.382 -20.102 1.00 97.12 68 GLN A O 1
ATOM 543 N N . ASP A 1 69 ? 38.087 -5.082 -18.642 1.00 96.94 69 ASP A N 1
ATOM 544 C CA . ASP A 1 69 ? 39.397 -5.735 -18.702 1.00 96.94 69 ASP A CA 1
ATOM 545 C C . ASP A 1 69 ? 40.563 -4.921 -18.104 1.00 96.94 69 ASP A C 1
ATOM 547 O O . ASP A 1 69 ? 41.719 -5.344 -18.183 1.00 96.94 69 ASP A O 1
ATOM 551 N N . ALA A 1 70 ? 40.297 -3.771 -17.474 1.00 96.62 70 ALA A N 1
ATOM 552 C CA . ALA A 1 70 ? 41.330 -3.005 -16.785 1.00 96.62 70 ALA A CA 1
ATOM 553 C C . ALA A 1 70 ? 41.748 -3.675 -15.468 1.00 96.62 70 ALA A C 1
ATOM 555 O O . ALA A 1 70 ? 40.915 -4.162 -14.700 1.00 96.62 70 ALA A O 1
ATOM 556 N N . THR A 1 71 ? 43.051 -3.626 -15.190 1.00 96.25 71 THR A N 1
ATOM 557 C CA . THR A 1 71 ? 43.653 -4.081 -13.926 1.00 96.25 71 THR A CA 1
ATOM 558 C C . THR A 1 71 ? 44.093 -2.930 -13.020 1.00 96.25 71 THR A C 1
ATOM 560 O O . THR A 1 71 ? 44.599 -3.154 -11.925 1.00 96.25 71 THR A O 1
ATOM 563 N N . GLU A 1 72 ? 43.952 -1.689 -13.488 1.00 95.81 72 GLU A N 1
ATOM 564 C CA . GLU A 1 72 ? 44.382 -0.477 -12.790 1.00 95.81 72 GLU A CA 1
ATOM 565 C C . GLU A 1 72 ? 43.341 0.634 -12.963 1.00 95.81 72 GLU A C 1
ATOM 567 O O . GLU A 1 72 ? 42.692 0.745 -14.008 1.00 95.81 72 GLU A O 1
ATOM 572 N N . VAL A 1 73 ? 43.209 1.481 -11.940 1.00 97.31 73 VAL A N 1
ATOM 573 C CA . VAL A 1 73 ? 42.354 2.672 -11.981 1.00 97.31 73 VAL A CA 1
ATOM 574 C C . VAL A 1 73 ? 42.995 3.733 -12.873 1.00 97.31 73 VAL A C 1
ATOM 576 O O . VAL A 1 73 ? 44.137 4.144 -12.662 1.00 97.31 73 VAL A O 1
ATOM 579 N N . THR A 1 74 ? 42.239 4.225 -13.852 1.00 98.00 74 THR A N 1
ATOM 580 C CA . THR A 1 74 ? 42.623 5.394 -14.645 1.00 98.00 74 THR A CA 1
ATOM 581 C C . THR A 1 74 ? 42.299 6.655 -13.856 1.00 98.00 74 THR A C 1
ATOM 583 O O . THR A 1 74 ? 41.132 6.948 -13.601 1.00 98.00 74 THR A O 1
ATOM 586 N N . ALA A 1 75 ? 43.330 7.409 -13.474 1.00 97.38 75 ALA A N 1
ATOM 587 C CA . ALA A 1 75 ? 43.168 8.652 -12.726 1.00 97.38 75 ALA A CA 1
ATOM 588 C C . ALA A 1 75 ? 42.315 9.669 -13.505 1.00 97.38 75 ALA A C 1
ATOM 590 O O . ALA A 1 75 ? 42.551 9.927 -14.689 1.00 97.38 75 ALA A O 1
ATOM 591 N N . SER A 1 76 ? 41.335 10.263 -12.828 1.00 96.81 76 SER A N 1
ATOM 592 C CA . SER A 1 76 ? 40.493 11.320 -13.379 1.00 96.81 76 SER A CA 1
ATOM 593 C C . SER A 1 76 ? 39.877 12.150 -12.265 1.00 96.81 76 SER A C 1
ATOM 595 O O . SER A 1 76 ? 39.337 11.598 -11.311 1.00 96.81 76 SER A O 1
ATOM 597 N N . ASP A 1 77 ? 39.893 13.470 -12.428 1.00 96.31 77 ASP A N 1
ATOM 598 C CA . ASP A 1 77 ? 39.244 14.378 -11.484 1.00 96.31 77 ASP A CA 1
ATOM 599 C C . ASP A 1 77 ? 37.719 14.400 -11.663 1.00 96.31 77 ASP A C 1
ATOM 601 O O . ASP A 1 77 ? 37.020 14.870 -10.780 1.00 96.31 77 ASP A O 1
ATOM 605 N N . ASN A 1 78 ? 37.180 13.872 -12.768 1.00 97.00 78 ASN A N 1
ATOM 606 C CA . ASN A 1 78 ? 35.745 13.951 -13.094 1.00 97.00 78 ASN A CA 1
ATOM 607 C C . ASN A 1 78 ? 34.958 12.698 -12.677 1.00 97.00 78 ASN A C 1
ATOM 609 O O . ASN A 1 78 ? 33.743 12.622 -12.874 1.00 97.00 78 ASN A O 1
ATOM 613 N N . TYR A 1 79 ? 35.658 11.698 -12.145 1.00 97.69 79 TYR A N 1
ATOM 614 C CA . TYR A 1 79 ? 35.099 10.413 -11.754 1.00 97.69 79 TYR A CA 1
ATOM 615 C C . TYR A 1 79 ? 35.592 10.048 -10.359 1.00 97.69 79 TYR A C 1
ATOM 617 O O . TYR A 1 79 ? 36.755 10.285 -10.021 1.00 97.69 79 TYR A O 1
ATOM 625 N N . LEU A 1 80 ? 34.711 9.448 -9.569 1.00 97.88 80 LEU A N 1
ATOM 626 C CA . LEU A 1 80 ? 35.063 8.780 -8.324 1.00 97.88 80 LEU A CA 1
ATOM 627 C C . LEU A 1 80 ? 34.812 7.288 -8.485 1.00 97.88 80 LEU A C 1
ATOM 629 O O . LEU A 1 80 ? 33.802 6.901 -9.065 1.00 97.88 80 LEU A O 1
ATOM 633 N N . ILE A 1 81 ? 35.709 6.461 -7.962 1.00 98.12 81 ILE A N 1
ATOM 634 C CA . ILE A 1 81 ? 35.592 5.008 -7.978 1.00 98.12 81 ILE A CA 1
ATOM 635 C C . ILE A 1 81 ? 35.833 4.418 -6.591 1.00 98.12 81 ILE A C 1
ATOM 637 O O . ILE A 1 81 ? 36.716 4.885 -5.863 1.00 98.12 81 ILE A O 1
ATOM 641 N N . THR A 1 82 ? 35.065 3.388 -6.241 1.00 97.81 82 THR A N 1
ATOM 642 C CA . THR A 1 82 ? 35.251 2.631 -4.998 1.00 97.81 82 THR A CA 1
ATOM 643 C C . THR A 1 82 ? 36.308 1.538 -5.137 1.00 97.81 82 THR A C 1
ATOM 645 O O . THR A 1 82 ? 36.572 1.033 -6.232 1.00 97.81 82 THR A O 1
ATOM 648 N N . ASN A 1 83 ? 36.874 1.094 -4.015 1.00 96.06 83 ASN A N 1
ATOM 649 C CA . ASN A 1 83 ? 37.522 -0.215 -3.962 1.00 96.06 83 ASN A CA 1
ATOM 650 C C . ASN A 1 83 ? 36.512 -1.350 -4.258 1.00 96.06 83 ASN A C 1
ATOM 652 O O . ASN A 1 83 ? 35.319 -1.191 -3.983 1.00 96.06 83 ASN A O 1
ATOM 656 N N . PRO A 1 84 ? 36.970 -2.489 -4.815 1.00 95.81 84 PRO A N 1
ATOM 657 C CA . PRO A 1 84 ? 36.150 -3.692 -4.943 1.00 95.81 84 PRO A CA 1
ATOM 658 C C . PRO A 1 84 ? 35.846 -4.289 -3.564 1.00 95.81 84 PRO A C 1
ATOM 660 O O . PRO A 1 84 ? 36.774 -4.449 -2.768 1.00 95.81 84 PRO A O 1
ATOM 663 N N . LEU A 1 85 ? 34.584 -4.635 -3.313 1.00 94.25 85 LEU A N 1
ATOM 664 C CA . LEU A 1 85 ? 34.087 -5.274 -2.088 1.00 94.25 85 LEU A CA 1
ATOM 665 C C . LEU A 1 85 ? 33.166 -6.446 -2.441 1.00 94.25 85 LEU A C 1
ATOM 667 O O . LEU A 1 85 ? 32.540 -6.449 -3.503 1.00 94.25 85 LEU A O 1
ATOM 671 N N . THR A 1 86 ? 33.061 -7.453 -1.581 1.00 92.19 86 THR A N 1
ATOM 672 C CA . THR A 1 86 ? 32.130 -8.567 -1.797 1.00 92.19 86 THR A CA 1
ATOM 673 C C . THR A 1 86 ? 30.673 -8.108 -1.654 1.00 92.19 86 THR A C 1
ATOM 675 O O . THR A 1 86 ? 30.388 -7.159 -0.921 1.00 92.19 86 THR A O 1
ATOM 678 N N . PRO A 1 87 ? 29.703 -8.797 -2.288 1.00 90.06 87 PRO A N 1
ATOM 679 C CA . PRO A 1 87 ? 28.284 -8.506 -2.079 1.00 90.06 87 PRO A CA 1
ATOM 680 C C . PRO A 1 87 ? 27.841 -8.526 -0.607 1.00 90.06 87 PRO A C 1
ATOM 682 O O . PRO A 1 87 ? 26.955 -7.767 -0.224 1.00 90.06 87 PRO A O 1
ATOM 685 N N . ASN A 1 88 ? 28.477 -9.355 0.230 1.00 82.19 88 ASN A N 1
ATOM 686 C CA . ASN A 1 88 ? 28.143 -9.475 1.650 1.00 82.19 88 ASN A CA 1
ATOM 687 C C . ASN A 1 88 ? 28.506 -8.226 2.460 1.00 82.19 88 ASN A C 1
ATOM 689 O O . ASN A 1 88 ? 27.872 -7.984 3.483 1.00 82.19 88 ASN A O 1
ATOM 693 N N . PHE A 1 89 ? 29.473 -7.419 2.009 1.00 86.88 89 PHE A N 1
ATOM 694 C CA . PHE A 1 89 ? 29.762 -6.120 2.626 1.00 86.88 89 PHE A CA 1
ATOM 695 C C . PHE A 1 89 ? 28.519 -5.217 2.639 1.00 86.88 89 PHE A C 1
ATOM 697 O O . PHE A 1 89 ? 28.285 -4.475 3.588 1.00 86.88 89 PHE A O 1
ATOM 704 N N . TYR A 1 90 ? 27.694 -5.324 1.598 1.00 84.50 90 TYR A N 1
ATOM 705 C CA . TYR A 1 90 ? 26.465 -4.555 1.416 1.00 84.50 90 TYR A CA 1
ATOM 706 C C . TYR A 1 90 ? 25.235 -5.212 2.065 1.00 84.50 90 TYR A C 1
ATOM 708 O O . TYR A 1 90 ? 24.108 -4.849 1.725 1.00 84.50 90 TYR A O 1
ATOM 716 N N . ASN A 1 91 ? 25.435 -6.223 2.925 1.00 77.44 91 ASN A N 1
ATOM 717 C CA . ASN A 1 91 ? 24.401 -7.008 3.618 1.00 77.44 91 ASN A CA 1
ATOM 718 C C . ASN A 1 91 ? 23.299 -7.609 2.719 1.00 77.44 91 ASN A C 1
ATOM 720 O O . ASN A 1 91 ? 22.311 -8.133 3.227 1.00 77.44 91 ASN A O 1
ATOM 724 N N . LEU A 1 92 ? 23.480 -7.578 1.393 1.00 80.31 92 LEU A N 1
ATOM 725 C CA . LEU A 1 92 ? 22.479 -7.961 0.392 1.00 80.31 92 LEU A CA 1
ATOM 726 C C . LEU A 1 92 ? 21.139 -7.207 0.525 1.00 80.31 92 LEU A C 1
ATOM 728 O O . LEU A 1 92 ? 20.094 -7.708 0.103 1.00 80.31 92 LEU A O 1
ATOM 732 N N . ASP A 1 93 ? 21.173 -5.997 1.084 1.00 81.00 93 ASP A N 1
ATOM 733 C CA . ASP A 1 93 ? 20.011 -5.122 1.240 1.00 81.00 93 ASP A CA 1
ATOM 734 C C . ASP A 1 93 ? 20.306 -3.643 0.939 1.00 81.00 93 ASP A C 1
ATOM 736 O O . ASP A 1 93 ? 19.405 -2.813 1.036 1.00 81.00 93 ASP A O 1
ATOM 740 N N . THR A 1 94 ? 21.535 -3.291 0.551 1.00 86.88 94 THR A N 1
ATOM 741 C CA . THR A 1 94 ? 21.913 -1.893 0.299 1.00 86.88 94 THR A CA 1
ATOM 742 C C . THR A 1 94 ? 21.268 -1.355 -0.977 1.00 86.88 94 THR A C 1
ATOM 744 O O . THR A 1 94 ? 21.356 -1.964 -2.048 1.00 86.88 94 THR A O 1
ATOM 747 N N . VAL A 1 95 ? 20.682 -0.166 -0.872 1.00 88.94 95 VAL A N 1
ATOM 748 C CA . VAL A 1 95 ? 20.249 0.667 -1.992 1.00 88.94 95 VAL A CA 1
ATOM 749 C C . VAL A 1 95 ? 21.303 1.743 -2.227 1.00 88.94 95 VAL A C 1
ATOM 751 O O . VAL A 1 95 ? 21.811 2.353 -1.286 1.00 88.94 95 VAL A O 1
ATOM 754 N N . ILE A 1 96 ? 21.654 1.945 -3.494 1.00 94.50 96 ILE A N 1
ATOM 755 C CA . ILE A 1 96 ? 22.553 3.010 -3.932 1.00 94.50 96 ILE A CA 1
ATOM 756 C C . ILE A 1 96 ? 21.758 4.010 -4.738 1.00 94.50 96 ILE A C 1
ATOM 758 O O . ILE A 1 96 ? 21.207 3.665 -5.788 1.00 94.50 96 ILE A O 1
ATOM 762 N N . GLU A 1 97 ? 21.781 5.251 -4.281 1.00 92.88 97 GLU A N 1
ATOM 763 C CA . GLU A 1 97 ? 21.165 6.386 -4.948 1.00 92.88 97 GLU A CA 1
ATOM 764 C C . GLU A 1 97 ? 22.205 7.476 -5.192 1.00 92.88 97 GLU A C 1
ATOM 766 O O . GLU A 1 97 ? 23.228 7.568 -4.509 1.00 92.88 97 GLU A O 1
ATOM 771 N N . VAL A 1 98 ? 21.951 8.312 -6.195 1.00 95.06 98 VAL A N 1
ATOM 772 C CA . VAL A 1 98 ? 22.780 9.485 -6.470 1.00 95.06 98 VAL A CA 1
ATOM 773 C C . VAL A 1 98 ? 21.926 10.738 -6.508 1.00 95.06 98 VAL A C 1
ATOM 775 O O . VAL A 1 98 ? 20.802 10.732 -7.011 1.00 95.06 98 VAL A O 1
ATOM 778 N N . ALA A 1 99 ? 22.472 11.837 -5.998 1.00 93.19 99 ALA A N 1
ATOM 779 C CA . ALA A 1 99 ? 21.804 13.126 -6.010 1.00 93.19 99 ALA A CA 1
ATOM 780 C C . ALA A 1 99 ? 21.495 13.596 -7.447 1.00 93.19 99 ALA A C 1
ATOM 782 O O . ALA A 1 99 ? 22.117 13.191 -8.435 1.00 93.19 99 ALA A O 1
ATOM 783 N N . SER A 1 100 ? 20.541 14.521 -7.576 1.00 92.38 100 SER A N 1
ATOM 784 C CA . SER A 1 100 ? 20.205 15.122 -8.871 1.00 92.38 100 SER A CA 1
ATOM 785 C C . SER A 1 100 ? 21.426 15.798 -9.511 1.00 92.38 100 SER A C 1
ATOM 787 O O . SER A 1 100 ? 22.142 16.556 -8.858 1.00 92.38 100 SER A O 1
ATOM 789 N N . GLY A 1 101 ? 21.652 15.536 -10.802 1.00 93.69 101 GLY A N 1
ATOM 790 C CA . GLY A 1 101 ? 22.831 16.011 -11.539 1.00 93.69 101 GLY A CA 1
ATOM 791 C C . GLY A 1 101 ? 24.020 15.043 -11.534 1.00 93.69 101 GLY A C 1
ATOM 792 O O . GLY A 1 101 ? 25.053 15.354 -12.133 1.00 93.69 101 GLY A O 1
ATOM 793 N N . TYR A 1 102 ? 23.871 13.864 -10.928 1.00 97.19 102 TYR A N 1
ATOM 794 C CA . TYR A 1 102 ? 24.874 12.801 -10.907 1.00 97.19 102 TYR A CA 1
ATOM 795 C C . TYR A 1 102 ? 24.341 11.515 -11.540 1.00 97.19 102 TYR A C 1
ATOM 797 O O . TYR A 1 102 ? 23.144 11.361 -11.778 1.00 97.19 102 TYR A O 1
ATOM 805 N N . LYS A 1 103 ? 25.257 10.609 -11.875 1.00 97.19 103 LYS A N 1
ATOM 806 C CA . LYS A 1 103 ? 24.982 9.271 -12.408 1.00 97.19 103 LYS A CA 1
ATOM 807 C C . LYS A 1 103 ? 26.084 8.319 -11.955 1.00 97.19 103 LYS A C 1
ATOM 809 O O . LYS A 1 103 ? 27.221 8.744 -11.737 1.00 97.19 103 LYS A O 1
ATOM 814 N N . PHE A 1 104 ? 25.782 7.032 -11.870 1.00 98.12 104 PHE A N 1
ATOM 815 C CA . PHE A 1 104 ? 26.758 6.020 -11.472 1.00 98.12 104 PHE A CA 1
ATOM 816 C C . PHE A 1 104 ? 26.692 4.775 -12.350 1.00 98.12 104 PHE A C 1
ATOM 818 O O . PHE A 1 104 ? 25.700 4.534 -13.029 1.00 98.12 104 PHE A O 1
ATOM 825 N N . ALA A 1 105 ? 27.765 3.998 -12.345 1.00 98.12 105 ALA A N 1
ATOM 826 C CA . ALA A 1 105 ? 27.851 2.664 -12.919 1.00 98.12 105 ALA A CA 1
ATOM 827 C C . ALA A 1 105 ? 28.389 1.710 -11.850 1.00 98.12 105 ALA A C 1
ATOM 829 O O . ALA A 1 105 ? 29.230 2.106 -11.041 1.00 98.12 105 ALA A O 1
ATOM 830 N N . TYR A 1 106 ? 27.943 0.457 -11.849 1.00 98.12 106 TYR A N 1
ATOM 831 C CA . TYR A 1 106 ? 28.577 -0.581 -11.042 1.00 98.12 106 TYR A CA 1
ATOM 832 C C . TYR A 1 106 ? 29.642 -1.308 -11.867 1.00 98.12 106 TYR A C 1
ATOM 834 O O . TYR A 1 106 ? 29.559 -1.421 -13.094 1.00 98.12 106 TYR A O 1
ATOM 842 N N . VAL A 1 107 ? 30.655 -1.813 -11.179 1.00 98.31 107 VAL A N 1
ATOM 843 C CA . VAL A 1 107 ? 31.776 -2.554 -11.746 1.00 98.31 107 VAL A CA 1
ATOM 844 C C . VAL A 1 107 ? 31.814 -3.922 -11.094 1.00 98.31 107 VAL A C 1
ATOM 846 O O . VAL A 1 107 ? 31.752 -4.018 -9.872 1.00 98.31 107 VAL A O 1
ATOM 849 N N . VAL A 1 108 ? 31.930 -4.972 -11.900 1.00 97.94 108 VAL A N 1
ATOM 850 C CA . VAL A 1 108 ? 32.179 -6.329 -11.406 1.00 97.94 108 VAL A CA 1
ATOM 851 C C . VAL A 1 108 ? 33.664 -6.613 -11.533 1.00 97.94 108 VAL A C 1
ATOM 853 O O . VAL A 1 108 ? 34.247 -6.384 -12.596 1.00 97.94 108 VAL A O 1
ATOM 856 N N . TYR A 1 109 ? 34.268 -7.118 -10.463 1.00 97.19 109 TYR A N 1
ATOM 857 C CA . TYR A 1 109 ? 35.667 -7.515 -10.448 1.00 97.19 109 TYR A CA 1
ATOM 858 C C . TYR A 1 109 ? 35.820 -9.011 -10.209 1.00 97.19 109 TYR A C 1
ATOM 860 O O . TYR A 1 109 ? 35.023 -9.643 -9.521 1.00 97.19 109 TYR A O 1
ATOM 868 N N . THR A 1 110 ? 36.914 -9.551 -10.731 1.00 94.56 110 THR A N 1
ATOM 869 C CA . THR A 1 110 ? 37.508 -10.805 -10.260 1.00 94.56 110 THR A CA 1
ATOM 870 C C . THR A 1 110 ? 38.829 -10.497 -9.569 1.00 94.56 110 THR A C 1
ATOM 872 O O . THR A 1 110 ? 39.531 -9.565 -9.976 1.00 94.56 110 THR A O 1
ATOM 875 N N . PHE A 1 111 ? 39.195 -11.290 -8.564 1.00 93.12 111 PHE A N 1
ATOM 876 C CA . PHE A 1 111 ? 40.475 -11.170 -7.870 1.00 93.12 111 PHE A CA 1
ATOM 877 C C . PHE A 1 111 ? 41.268 -12.466 -8.000 1.00 93.12 111 PHE A C 1
ATOM 879 O O . PHE A 1 111 ? 40.881 -13.481 -7.436 1.00 93.12 111 PHE A O 1
ATOM 886 N N . ALA A 1 112 ? 42.370 -12.422 -8.746 1.00 90.69 112 ALA A N 1
ATOM 887 C CA . ALA A 1 112 ? 43.265 -13.558 -8.951 1.00 90.69 112 ALA A CA 1
ATOM 888 C C . ALA A 1 112 ? 44.717 -13.073 -8.948 1.00 90.69 112 ALA A C 1
ATOM 890 O O . ALA A 1 112 ? 45.003 -11.967 -9.403 1.00 90.69 112 ALA A O 1
ATOM 891 N N . ASP A 1 113 ? 45.635 -13.879 -8.407 1.00 89.44 113 ASP A N 1
ATOM 892 C CA . ASP A 1 113 ? 47.068 -13.551 -8.325 1.00 89.44 113 ASP A CA 1
ATOM 893 C C . ASP A 1 113 ? 47.361 -12.163 -7.707 1.00 89.44 113 ASP A C 1
ATOM 895 O O . ASP A 1 113 ? 48.323 -11.490 -8.074 1.00 89.44 113 ASP A O 1
ATOM 899 N N . GLN A 1 114 ? 46.537 -11.744 -6.736 1.00 87.38 114 GLN A N 1
ATOM 900 C CA . GLN A 1 114 ? 46.583 -10.428 -6.075 1.00 87.38 114 GLN A CA 1
ATOM 901 C C . GLN A 1 114 ? 46.279 -9.226 -6.986 1.00 87.38 114 GLN A C 1
ATOM 903 O O . GLN A 1 114 ? 46.634 -8.092 -6.659 1.00 87.38 114 GLN A O 1
ATOM 908 N N . VAL A 1 115 ? 45.603 -9.452 -8.112 1.00 92.06 115 VAL A N 1
ATOM 909 C CA . VAL A 1 115 ? 45.215 -8.415 -9.070 1.00 92.06 115 VAL A CA 1
ATOM 910 C C . VAL A 1 115 ? 43.696 -8.383 -9.211 1.00 92.06 115 VAL A C 1
ATOM 912 O O . VAL A 1 115 ? 43.057 -9.405 -9.463 1.00 92.06 115 VAL A O 1
ATOM 915 N N . TYR A 1 116 ? 43.117 -7.189 -9.079 1.00 95.56 116 TYR A N 1
ATOM 916 C CA . TYR A 1 116 ? 41.722 -6.943 -9.434 1.00 95.56 116 TYR A CA 1
ATOM 917 C C . TYR A 1 116 ? 41.617 -6.726 -10.939 1.00 95.56 116 TYR A C 1
ATOM 919 O O . TYR A 1 116 ? 42.363 -5.927 -11.497 1.00 95.56 116 TYR A O 1
ATOM 927 N N . THR A 1 117 ? 40.684 -7.413 -11.592 1.00 96.94 117 THR A N 1
ATOM 928 C CA . THR A 1 117 ? 40.366 -7.200 -13.012 1.00 96.94 117 THR A CA 1
ATOM 929 C C . THR A 1 117 ? 38.892 -6.849 -13.138 1.00 96.94 117 THR A C 1
ATOM 931 O O . THR A 1 117 ? 38.051 -7.622 -12.682 1.00 96.94 117 THR A O 1
ATOM 934 N N . ALA A 1 118 ? 38.576 -5.700 -13.735 1.00 97.81 118 ALA A N 1
ATOM 935 C CA . ALA A 1 118 ? 37.199 -5.278 -13.984 1.00 97.81 118 ALA A CA 1
ATOM 936 C C . ALA A 1 118 ? 36.601 -6.099 -15.138 1.00 97.81 118 ALA A C 1
ATOM 938 O O . ALA A 1 118 ? 36.891 -5.845 -16.303 1.00 97.81 118 ALA A O 1
ATOM 939 N N . THR A 1 119 ? 35.768 -7.094 -14.847 1.00 97.69 119 THR A N 1
ATOM 940 C CA . THR A 1 119 ? 35.175 -7.978 -15.867 1.00 97.69 119 THR A CA 1
ATOM 941 C C . THR A 1 119 ? 33.936 -7.380 -16.529 1.00 97.69 119 THR A C 1
ATOM 943 O O . THR A 1 119 ? 33.573 -7.775 -17.637 1.00 97.69 119 THR A O 1
ATOM 946 N N . MET A 1 120 ? 33.296 -6.406 -15.880 1.00 97.81 120 MET A N 1
ATOM 947 C CA . MET A 1 120 ? 32.140 -5.680 -16.403 1.00 97.81 120 MET A CA 1
ATOM 948 C C . MET A 1 120 ? 32.106 -4.266 -15.822 1.00 97.81 120 MET A C 1
ATOM 950 O O . MET A 1 120 ? 32.327 -4.091 -14.628 1.00 97.81 120 MET A O 1
ATOM 954 N N . VAL A 1 121 ? 31.747 -3.281 -16.645 1.00 98.00 121 VAL A N 1
ATOM 955 C CA . VAL A 1 121 ? 31.304 -1.952 -16.199 1.00 98.00 121 VAL A CA 1
ATOM 956 C C . VAL A 1 121 ? 29.902 -1.733 -16.758 1.00 98.00 121 VAL A C 1
ATOM 958 O O . VAL A 1 121 ? 29.702 -1.849 -17.970 1.00 98.00 121 VAL A O 1
ATOM 961 N N . SER A 1 122 ? 28.919 -1.477 -15.897 1.00 97.94 122 SER A N 1
ATOM 962 C CA . SER A 1 122 ? 27.545 -1.232 -16.337 1.00 97.94 122 SER A CA 1
ATOM 963 C C . SER A 1 122 ? 27.432 0.088 -17.112 1.00 97.94 122 SER A C 1
ATOM 965 O O . SER A 1 122 ? 28.283 0.970 -16.980 1.00 97.94 122 SER A O 1
ATOM 967 N N . PRO A 1 123 ? 26.358 0.294 -17.892 1.00 97.69 123 PRO A N 1
ATOM 968 C CA . PRO A 1 123 ? 25.983 1.636 -18.317 1.00 97.69 123 PRO A CA 1
ATOM 969 C C . PRO A 1 123 ? 25.785 2.560 -17.106 1.00 97.69 123 PRO A C 1
ATOM 971 O O . PRO A 1 123 ? 25.380 2.100 -16.036 1.00 97.69 123 PRO A O 1
ATOM 974 N N . TYR A 1 124 ? 26.040 3.858 -17.293 1.00 97.12 124 TYR A N 1
ATOM 975 C CA . TYR A 1 124 ? 25.708 4.858 -16.281 1.00 97.12 124 TYR A CA 1
ATOM 976 C C . TYR A 1 124 ? 24.193 5.028 -16.165 1.00 97.12 124 TYR A C 1
ATOM 978 O O . TYR A 1 124 ? 23.501 5.147 -17.178 1.00 97.12 124 TYR A O 1
ATOM 986 N N . GLN A 1 125 ? 23.708 5.117 -14.933 1.00 96.12 125 GLN A N 1
ATOM 987 C CA . GLN A 1 125 ? 22.299 5.267 -14.594 1.00 96.12 125 GLN A CA 1
ATOM 988 C C . GLN A 1 125 ? 22.094 6.316 -13.498 1.00 96.12 125 GLN A C 1
ATOM 990 O O . GLN A 1 125 ? 23.019 6.663 -12.761 1.00 96.12 125 GLN A O 1
ATOM 995 N N . THR A 1 126 ? 20.870 6.832 -13.434 1.00 93.50 126 THR A N 1
ATOM 996 C CA . THR A 1 126 ? 20.384 7.751 -12.392 1.00 93.50 126 THR A CA 1
ATOM 997 C C . THR A 1 126 ? 19.392 7.081 -11.447 1.00 93.50 126 THR A C 1
ATOM 999 O O . THR A 1 126 ? 19.092 7.633 -10.399 1.00 93.50 126 THR A O 1
ATOM 1002 N N . GLU A 1 127 ? 18.869 5.918 -11.836 1.00 91.19 127 GLU A N 1
ATOM 1003 C CA . GLU A 1 127 ? 17.922 5.140 -11.039 1.00 91.19 127 GLU A CA 1
ATOM 1004 C C . GLU A 1 127 ? 18.649 4.398 -9.914 1.00 91.19 127 GLU A C 1
ATOM 1006 O O . GLU A 1 127 ? 19.793 3.961 -10.091 1.00 91.19 127 GLU A O 1
ATOM 1011 N N . SER A 1 128 ? 17.966 4.221 -8.784 1.00 91.69 128 SER A N 1
ATOM 1012 C CA . SER A 1 128 ? 18.492 3.519 -7.615 1.00 91.69 128 SER A CA 1
ATOM 1013 C C . SER A 1 128 ? 18.869 2.072 -7.949 1.00 91.69 128 SER A C 1
ATOM 1015 O O . SER A 1 128 ? 18.128 1.362 -8.636 1.00 91.69 128 SER A O 1
ATOM 1017 N N . LEU A 1 129 ? 20.012 1.605 -7.443 1.00 94.38 129 LEU A N 1
ATOM 1018 C CA . LEU A 1 129 ? 20.457 0.218 -7.595 1.00 94.38 129 LEU A CA 1
ATOM 1019 C C . LEU A 1 129 ? 20.294 -0.548 -6.289 1.00 94.38 129 LEU A C 1
ATOM 1021 O O . LEU A 1 129 ? 20.772 -0.119 -5.247 1.00 94.38 129 LEU A O 1
ATOM 1025 N N . TRP A 1 130 ? 19.685 -1.725 -6.384 1.00 92.00 130 TRP A N 1
ATOM 1026 C CA . TRP A 1 130 ? 19.423 -2.604 -5.255 1.00 92.00 130 TRP A CA 1
ATOM 1027 C C . TRP A 1 130 ? 20.443 -3.739 -5.245 1.00 92.00 130 TRP A C 1
ATOM 1029 O O . TRP A 1 130 ? 20.421 -4.601 -6.128 1.00 92.00 130 TRP A O 1
ATOM 1039 N N . ILE A 1 131 ? 21.327 -3.757 -4.250 1.00 90.19 131 ILE A N 1
ATOM 1040 C CA . ILE A 1 131 ? 22.275 -4.853 -4.040 1.00 90.19 131 ILE A CA 1
ATOM 1041 C C . ILE A 1 131 ? 21.568 -5.941 -3.235 1.00 90.19 131 ILE A C 1
ATOM 1043 O O . ILE A 1 131 ? 21.780 -6.066 -2.039 1.00 90.19 131 ILE A O 1
ATOM 1047 N N . ASN A 1 132 ? 20.705 -6.713 -3.895 1.00 84.81 132 ASN A N 1
ATOM 1048 C CA . ASN A 1 132 ? 20.029 -7.877 -3.315 1.00 84.81 132 ASN A CA 1
ATOM 1049 C C . ASN A 1 132 ? 20.655 -9.199 -3.794 1.00 84.81 132 ASN A C 1
ATOM 1051 O O . ASN A 1 132 ? 21.565 -9.196 -4.624 1.00 84.81 132 ASN A O 1
ATOM 1055 N N . GLU A 1 133 ? 20.157 -10.339 -3.307 1.00 84.62 133 GLU A N 1
ATOM 1056 C CA . GLU A 1 133 ? 20.637 -11.673 -3.713 1.00 84.62 133 GLU A CA 1
ATOM 1057 C C . GLU A 1 133 ? 20.635 -11.870 -5.238 1.00 84.62 133 GLU A C 1
ATOM 1059 O O . GLU A 1 133 ? 21.614 -12.350 -5.808 1.00 84.62 133 GLU A O 1
ATOM 1064 N N . THR A 1 134 ? 19.565 -11.446 -5.916 1.00 87.81 134 THR A N 1
ATOM 1065 C CA . THR A 1 134 ? 19.440 -11.558 -7.377 1.00 87.81 134 THR A CA 1
ATOM 1066 C C . THR A 1 134 ? 20.466 -10.693 -8.103 1.00 87.81 134 THR A C 1
ATOM 1068 O O . THR A 1 134 ? 21.064 -11.124 -9.088 1.00 87.81 134 THR A O 1
ATOM 1071 N N . PHE A 1 135 ? 20.706 -9.471 -7.627 1.00 92.81 135 PHE A N 1
ATOM 1072 C CA . PHE A 1 135 ? 21.750 -8.619 -8.177 1.00 92.81 135 PHE A CA 1
ATOM 1073 C C . PHE A 1 135 ? 23.139 -9.202 -7.907 1.00 92.81 135 PHE A C 1
ATOM 1075 O O . PHE A 1 135 ? 23.981 -9.169 -8.800 1.00 92.81 135 PHE A O 1
ATOM 1082 N N . ALA A 1 136 ? 23.388 -9.748 -6.720 1.00 92.69 136 ALA A N 1
ATOM 1083 C CA . ALA A 1 136 ? 24.676 -10.312 -6.329 1.00 92.69 136 ALA A CA 1
ATOM 1084 C C . ALA A 1 136 ? 25.029 -11.615 -7.069 1.00 92.69 136 ALA A C 1
ATOM 1086 O O . ALA A 1 136 ? 26.203 -11.985 -7.129 1.00 92.69 136 ALA A O 1
ATOM 1087 N N . GLU A 1 137 ? 24.047 -12.302 -7.661 1.00 92.81 137 GLU A N 1
ATOM 1088 C CA . GLU A 1 137 ? 24.268 -13.571 -8.350 1.00 92.81 137 GLU A CA 1
ATOM 1089 C C . GLU A 1 137 ? 25.348 -13.448 -9.446 1.00 92.81 137 GLU A C 1
ATOM 1091 O O . GLU A 1 137 ? 25.283 -12.610 -10.357 1.00 92.81 137 GLU A O 1
ATOM 1096 N N . GLY A 1 138 ? 26.384 -14.287 -9.322 1.00 92.50 138 GLY A N 1
ATOM 1097 C CA . GLY A 1 138 ? 27.520 -14.346 -10.244 1.00 92.50 138 GLY A CA 1
ATOM 1098 C C . GLY A 1 138 ? 28.502 -13.170 -10.166 1.00 92.50 138 GLY A C 1
ATOM 1099 O O . GLY A 1 138 ? 29.292 -13.002 -11.096 1.00 92.50 138 GLY A O 1
ATOM 1100 N N . LYS A 1 139 ? 28.456 -12.342 -9.112 1.00 94.88 139 LYS A N 1
ATOM 1101 C CA . LYS A 1 139 ? 29.372 -11.206 -8.908 1.00 94.88 139 LYS A CA 1
ATOM 1102 C C . LYS A 1 139 ? 30.228 -11.439 -7.668 1.00 94.88 139 LYS A C 1
ATOM 1104 O O . LYS A 1 139 ? 29.745 -11.303 -6.551 1.00 94.88 139 LYS A O 1
ATOM 1109 N N . ASP A 1 140 ? 31.504 -11.757 -7.873 1.00 90.88 140 ASP A N 1
ATOM 1110 C CA . ASP A 1 140 ? 32.430 -12.025 -6.764 1.00 90.88 140 ASP A CA 1
ATOM 1111 C C . ASP A 1 140 ? 32.759 -10.751 -5.978 1.00 90.88 140 ASP A C 1
ATOM 1113 O O . ASP A 1 140 ? 32.831 -10.763 -4.751 1.00 90.88 140 ASP A O 1
ATOM 1117 N N . LEU A 1 141 ? 32.959 -9.649 -6.703 1.00 95.19 141 LEU A N 1
ATOM 1118 C CA . LEU A 1 141 ? 33.323 -8.347 -6.165 1.00 95.19 141 LEU A CA 1
ATOM 1119 C C . LEU A 1 141 ? 32.616 -7.245 -6.947 1.00 95.19 141 LEU A C 1
ATOM 1121 O O . LEU A 1 141 ? 32.521 -7.302 -8.176 1.00 95.19 141 LEU A O 1
ATOM 1125 N N . ILE A 1 142 ? 32.159 -6.225 -6.233 1.00 97.00 142 ILE A N 1
ATOM 1126 C CA . ILE A 1 142 ? 31.414 -5.086 -6.752 1.00 97.00 142 ILE A CA 1
ATOM 1127 C C . ILE A 1 142 ? 32.156 -3.803 -6.366 1.00 97.00 142 ILE A C 1
ATOM 1129 O O . ILE A 1 142 ? 32.682 -3.679 -5.264 1.00 97.00 142 ILE A O 1
ATOM 1133 N N . GLY A 1 143 ? 32.202 -2.839 -7.277 1.00 97.50 143 GLY A N 1
ATOM 1134 C CA . GLY A 1 143 ? 32.526 -1.451 -6.962 1.00 97.50 143 GLY A CA 1
ATOM 1135 C C . GLY A 1 143 ? 31.648 -0.492 -7.755 1.00 97.50 143 GLY A C 1
ATOM 1136 O O . GLY A 1 143 ? 30.848 -0.920 -8.585 1.00 97.50 143 GLY A O 1
ATOM 1137 N N . PHE A 1 144 ? 31.807 0.807 -7.528 1.00 98.25 144 PHE A N 1
ATOM 1138 C CA . PHE A 1 144 ? 30.983 1.842 -8.151 1.00 98.25 144 PHE A CA 1
ATOM 1139 C C . PHE A 1 144 ? 31.846 2.931 -8.757 1.00 98.25 144 PHE A C 1
ATOM 1141 O O . PHE A 1 144 ? 32.865 3.302 -8.183 1.00 98.25 144 PHE A O 1
ATOM 1148 N N . ILE A 1 145 ? 31.425 3.445 -9.911 1.00 98.31 145 ILE A N 1
ATOM 1149 C CA . ILE A 1 145 ? 31.975 4.643 -10.539 1.00 98.31 145 ILE A CA 1
ATOM 1150 C C . ILE A 1 145 ? 30.882 5.704 -10.542 1.00 98.31 145 ILE A C 1
ATOM 1152 O O . ILE A 1 145 ? 29.804 5.465 -11.077 1.00 98.31 145 ILE A O 1
ATOM 1156 N N . VAL A 1 146 ? 31.171 6.889 -10.020 1.00 97.75 146 VAL A N 1
ATOM 1157 C CA . VAL A 1 146 ? 30.250 8.029 -9.970 1.00 97.75 146 VAL A CA 1
ATOM 1158 C C . VAL A 1 146 ? 30.820 9.178 -10.784 1.00 97.75 146 VAL A C 1
ATOM 1160 O O . VAL A 1 146 ? 32.021 9.447 -10.754 1.00 97.75 146 VAL A O 1
ATOM 1163 N N . THR A 1 147 ? 29.953 9.860 -11.526 1.00 97.56 147 THR A N 1
ATOM 1164 C CA . THR A 1 147 ? 30.282 11.092 -12.245 1.00 97.56 147 THR A CA 1
ATOM 1165 C C . THR A 1 147 ? 29.080 12.036 -12.266 1.00 97.56 147 THR A C 1
ATOM 1167 O O . THR A 1 147 ? 27.965 11.671 -11.887 1.00 97.56 147 THR A O 1
ATOM 1170 N N . THR A 1 148 ? 29.291 13.271 -12.703 1.00 95.31 148 THR A N 1
ATOM 1171 C CA . THR A 1 148 ? 28.198 14.220 -12.941 1.00 95.31 148 THR A CA 1
ATOM 1172 C C . THR A 1 148 ? 27.539 13.954 -14.299 1.00 95.31 148 THR A C 1
ATOM 1174 O O . THR A 1 148 ? 28.110 13.329 -15.197 1.00 95.31 148 THR A O 1
ATOM 1177 N N . THR A 1 149 ? 26.320 14.451 -14.503 1.00 88.62 149 THR A N 1
ATOM 1178 C CA . THR A 1 149 ? 25.684 14.419 -15.830 1.00 88.62 149 THR A CA 1
ATOM 1179 C C . THR A 1 149 ? 26.418 15.301 -16.849 1.00 88.62 149 THR A C 1
ATOM 1181 O O . THR A 1 149 ? 26.317 15.050 -18.048 1.00 88.62 149 THR A O 1
ATOM 1184 N N . ASP A 1 150 ? 27.171 16.300 -16.375 1.00 89.31 150 ASP A N 1
ATOM 1185 C CA . ASP A 1 150 ? 28.136 17.083 -17.155 1.00 89.31 150 ASP A CA 1
ATOM 1186 C C . ASP A 1 150 ? 29.564 16.634 -16.818 1.00 89.31 150 ASP A C 1
ATOM 1188 O O . ASP A 1 150 ? 30.242 17.255 -16.000 1.00 89.31 150 ASP A O 1
ATOM 1192 N N . GLU A 1 151 ? 30.023 15.579 -17.497 1.00 81.25 151 GLU A N 1
ATOM 1193 C CA . GLU A 1 151 ? 31.303 14.871 -17.289 1.00 81.25 151 GLU A CA 1
ATOM 1194 C C . GLU A 1 151 ? 32.577 15.746 -17.363 1.00 81.25 151 GLU A C 1
ATOM 1196 O O . GLU A 1 151 ? 33.694 15.231 -17.293 1.00 81.25 151 GLU A O 1
ATOM 1201 N N . THR A 1 152 ? 32.449 17.064 -17.529 1.00 86.62 152 THR A N 1
ATOM 1202 C CA . THR A 1 152 ? 33.538 18.042 -17.408 1.00 86.62 152 THR A CA 1
ATOM 1203 C C . THR A 1 152 ? 33.729 18.578 -15.985 1.00 86.62 152 THR A C 1
ATOM 1205 O O . THR A 1 152 ? 34.742 19.227 -15.714 1.00 86.62 152 THR A O 1
ATOM 1208 N N . THR A 1 153 ? 32.790 18.303 -15.076 1.00 91.00 153 THR A N 1
ATOM 1209 C CA . THR A 1 153 ? 32.825 18.776 -13.688 1.00 91.00 153 THR A CA 1
ATOM 1210 C C . THR A 1 153 ? 33.689 17.859 -12.830 1.00 91.00 153 THR A C 1
ATOM 1212 O O . THR A 1 153 ? 33.456 16.652 -12.775 1.00 91.00 153 THR A O 1
ATOM 1215 N N . ALA A 1 154 ? 34.664 18.446 -12.137 1.00 93.44 154 ALA A N 1
ATOM 1216 C CA . ALA A 1 154 ? 35.502 17.722 -11.192 1.00 93.44 154 ALA A CA 1
ATOM 1217 C C . ALA A 1 154 ? 34.711 17.318 -9.935 1.00 93.44 154 ALA A C 1
ATOM 1219 O O . ALA A 1 154 ? 33.904 18.096 -9.426 1.00 93.44 154 ALA A O 1
ATOM 1220 N N . LEU A 1 155 ? 34.992 16.123 -9.424 1.00 93.88 155 LEU A N 1
ATOM 1221 C CA . LEU A 1 155 ? 34.457 15.548 -8.199 1.00 93.88 155 LEU A CA 1
ATOM 1222 C C . LEU A 1 155 ? 35.567 15.401 -7.161 1.00 93.88 155 LEU A C 1
ATOM 1224 O O . LEU A 1 155 ? 36.658 14.905 -7.457 1.00 93.88 155 LEU A O 1
ATOM 1228 N N . LEU A 1 156 ? 35.277 15.787 -5.922 1.00 92.75 156 LEU A N 1
ATOM 1229 C CA . LEU A 1 156 ? 36.177 15.566 -4.797 1.00 92.75 156 LEU A CA 1
ATOM 1230 C C . LEU A 1 156 ? 35.652 14.395 -3.960 1.00 92.75 156 LEU A C 1
ATOM 1232 O O . LEU A 1 156 ? 34.467 14.383 -3.633 1.00 92.75 156 LEU A O 1
ATOM 1236 N N . PRO A 1 157 ? 36.507 13.446 -3.532 1.00 91.62 157 PRO A N 1
ATOM 1237 C CA . PRO A 1 157 ? 36.084 12.361 -2.645 1.00 91.62 157 PRO A CA 1
ATOM 1238 C C . PRO A 1 157 ? 35.421 12.851 -1.350 1.00 91.62 157 PRO A C 1
ATOM 1240 O O . PRO A 1 157 ? 34.583 12.159 -0.793 1.00 91.62 157 PRO A O 1
ATOM 1243 N N . ALA A 1 158 ? 35.773 14.053 -0.881 1.00 90.94 158 ALA A N 1
ATOM 1244 C CA . ALA A 1 158 ? 35.193 14.659 0.317 1.00 90.94 158 ALA A CA 1
ATOM 1245 C C . ALA A 1 158 ? 33.713 15.058 0.163 1.00 90.94 158 ALA A C 1
ATOM 1247 O O . ALA A 1 158 ? 33.046 15.265 1.171 1.00 90.94 158 ALA A O 1
ATOM 1248 N N . ASP A 1 159 ? 33.210 15.164 -1.068 1.00 91.44 159 ASP A N 1
ATOM 1249 C CA . ASP A 1 159 ? 31.818 15.529 -1.340 1.00 91.44 159 ASP A CA 1
ATOM 1250 C C . ASP A 1 159 ? 30.912 14.291 -1.450 1.00 91.44 159 ASP A C 1
ATOM 1252 O O . ASP A 1 159 ? 29.707 14.435 -1.657 1.00 91.44 159 ASP A O 1
ATOM 1256 N N . ILE A 1 160 ? 31.465 13.076 -1.326 1.00 93.50 160 ILE A N 1
ATOM 1257 C CA . ILE A 1 160 ? 30.750 11.845 -1.671 1.00 93.50 160 ILE A CA 1
ATOM 1258 C C . ILE A 1 160 ? 29.464 11.641 -0.868 1.00 93.50 160 ILE A C 1
ATOM 1260 O O . ILE A 1 160 ? 28.457 11.295 -1.471 1.00 93.50 160 ILE A O 1
ATOM 1264 N N . ASP A 1 161 ? 29.451 11.973 0.424 1.00 89.12 161 ASP A N 1
ATOM 1265 C CA . ASP A 1 161 ? 28.269 11.835 1.293 1.00 89.12 161 ASP A CA 1
ATOM 1266 C C . ASP A 1 161 ? 27.115 12.777 0.889 1.00 89.12 161 ASP A C 1
ATOM 1268 O O . ASP A 1 161 ? 25.993 12.650 1.369 1.00 89.12 161 ASP A O 1
ATOM 1272 N N . THR A 1 162 ? 27.379 13.758 0.017 1.00 90.38 162 THR A N 1
ATOM 1273 C CA . THR A 1 162 ? 26.351 14.632 -0.579 1.00 90.38 162 THR A CA 1
ATOM 1274 C C . THR A 1 162 ? 25.933 14.198 -1.985 1.00 90.38 162 THR A C 1
ATOM 1276 O O . THR A 1 162 ? 24.967 14.731 -2.533 1.00 90.38 162 THR A O 1
ATOM 1279 N N . ILE A 1 163 ? 26.683 13.269 -2.584 1.00 94.75 163 ILE A N 1
ATOM 1280 C CA . ILE A 1 163 ? 26.534 12.820 -3.971 1.00 94.75 163 ILE A CA 1
ATOM 1281 C C . ILE A 1 163 ? 25.890 11.440 -4.027 1.00 94.75 163 ILE A C 1
ATOM 1283 O O . ILE A 1 163 ? 25.006 11.230 -4.853 1.00 94.75 163 ILE A O 1
ATOM 1287 N N . VAL A 1 164 ? 26.364 10.511 -3.201 1.00 94.50 164 VAL A N 1
ATOM 1288 C CA . VAL A 1 164 ? 25.907 9.126 -3.142 1.00 94.50 164 VAL A CA 1
ATOM 1289 C C . VAL A 1 164 ? 25.284 8.897 -1.783 1.00 94.50 164 VAL A C 1
ATOM 1291 O O . VAL A 1 164 ? 25.923 9.152 -0.764 1.00 94.50 164 VAL A O 1
ATOM 1294 N N . ASP A 1 165 ? 24.071 8.367 -1.790 1.00 91.94 165 ASP A N 1
ATOM 1295 C CA . ASP A 1 165 ? 23.453 7.820 -0.595 1.00 91.94 165 ASP A CA 1
ATOM 1296 C C . ASP A 1 165 ? 23.504 6.292 -0.684 1.00 91.94 165 ASP A C 1
ATOM 1298 O O . ASP A 1 165 ? 23.066 5.692 -1.671 1.00 91.94 165 ASP A O 1
ATOM 1302 N N . MET A 1 166 ? 24.132 5.673 0.313 1.00 90.31 166 MET A N 1
ATOM 1303 C CA . MET A 1 166 ? 24.188 4.223 0.466 1.00 90.31 166 MET A CA 1
ATOM 1304 C C . MET A 1 166 ? 23.537 3.885 1.792 1.00 90.31 166 MET A C 1
ATOM 1306 O O . MET A 1 166 ? 24.148 4.029 2.853 1.00 90.31 166 MET A O 1
ATOM 1310 N N . HIS A 1 167 ? 22.304 3.412 1.724 1.00 80.38 167 HIS A N 1
ATOM 1311 C CA . HIS A 1 167 ? 21.535 3.033 2.895 1.00 80.38 167 HIS A CA 1
ATOM 1312 C C . HIS A 1 167 ? 20.969 1.628 2.692 1.00 80.38 167 HIS A C 1
ATOM 1314 O O . HIS A 1 167 ? 20.701 1.225 1.556 1.00 80.38 167 HIS A O 1
ATOM 1320 N N . PRO A 1 168 ? 20.759 0.846 3.762 1.00 76.94 168 PRO A N 1
ATOM 1321 C CA . PRO A 1 168 ? 19.965 -0.362 3.638 1.00 76.94 168 PRO A CA 1
ATOM 1322 C C . PRO A 1 168 ? 18.574 0.005 3.117 1.00 76.94 168 PRO A C 1
ATOM 1324 O O . PRO A 1 168 ? 18.082 1.120 3.331 1.00 76.94 168 PRO A O 1
ATOM 1327 N N . ASN A 1 169 ? 17.940 -0.918 2.406 1.00 72.75 169 ASN A N 1
ATOM 1328 C CA . ASN A 1 169 ? 16.594 -0.723 1.905 1.00 72.75 169 ASN A CA 1
ATOM 1329 C C . ASN A 1 169 ? 15.672 -0.366 3.072 1.00 72.75 169 ASN A C 1
ATOM 1331 O O . ASN A 1 169 ? 15.455 -1.179 3.975 1.00 72.75 169 ASN A O 1
ATOM 1335 N N . THR A 1 170 ? 15.137 0.855 3.057 1.00 69.06 170 THR A N 1
ATOM 1336 C CA . THR A 1 170 ? 14.184 1.247 4.080 1.00 69.06 170 THR A CA 1
ATOM 1337 C C . THR A 1 170 ? 12.902 0.472 3.834 1.00 69.06 170 THR A C 1
ATOM 1339 O O . THR A 1 170 ? 12.251 0.570 2.795 1.00 69.06 170 THR A O 1
ATOM 1342 N N . VAL A 1 171 ? 12.535 -0.359 4.799 1.00 71.75 171 VAL A N 1
ATOM 1343 C CA . VAL A 1 171 ? 11.222 -0.983 4.794 1.00 71.75 171 VAL A CA 1
ATOM 1344 C C . VAL A 1 171 ? 10.299 0.063 5.396 1.00 71.75 171 VAL A C 1
ATOM 1346 O O . VAL A 1 171 ? 10.451 0.438 6.555 1.00 71.75 171 VAL A O 1
ATOM 1349 N N . LEU A 1 172 ? 9.351 0.594 4.632 1.00 74.69 172 LEU A N 1
ATOM 1350 C CA . LEU A 1 172 ? 8.342 1.463 5.228 1.00 74.69 172 LEU A CA 1
ATOM 1351 C C . LEU A 1 172 ? 7.491 0.626 6.195 1.00 74.69 172 LEU A C 1
ATOM 1353 O O . LEU A 1 172 ? 7.047 -0.470 5.841 1.00 74.69 172 LEU A O 1
ATOM 1357 N N . HIS A 1 173 ? 7.250 1.125 7.411 1.00 80.12 173 HIS A N 1
ATOM 1358 C CA . HIS A 1 173 ? 6.253 0.505 8.280 1.00 80.12 173 HIS A CA 1
ATOM 1359 C C . HIS A 1 173 ? 4.889 0.587 7.593 1.00 80.12 173 HIS A C 1
ATOM 1361 O O . HIS A 1 173 ? 4.413 1.678 7.282 1.00 80.12 173 HIS A O 1
ATOM 1367 N N . ASN A 1 174 ? 4.265 -0.565 7.370 1.00 76.88 174 ASN A N 1
ATOM 1368 C CA . ASN A 1 174 ? 2.918 -0.642 6.834 1.00 76.88 174 ASN A CA 1
ATOM 1369 C C . ASN A 1 174 ? 1.982 -1.147 7.928 1.00 76.88 174 ASN A C 1
ATOM 1371 O O . ASN A 1 174 ? 2.082 -2.301 8.355 1.00 76.88 174 ASN A O 1
ATOM 1375 N N . ASP A 1 175 ? 1.091 -0.273 8.378 1.00 84.06 175 ASP A N 1
ATOM 1376 C CA . ASP A 1 175 ? 0.084 -0.615 9.364 1.00 84.06 175 ASP A CA 1
ATOM 1377 C C . ASP A 1 175 ? -0.864 -1.690 8.815 1.00 84.06 175 ASP A C 1
ATOM 1379 O O . ASP A 1 175 ? -1.414 -1.594 7.718 1.00 84.06 175 ASP A O 1
ATOM 1383 N N . GLN A 1 176 ? -1.082 -2.731 9.611 1.00 82.94 176 GLN A N 1
ATOM 1384 C CA . GLN A 1 176 ? -2.043 -3.791 9.312 1.00 82.94 176 GLN A CA 1
ATOM 1385 C C . GLN A 1 176 ? -3.191 -3.741 10.314 1.00 82.94 176 GLN A C 1
ATOM 1387 O O . GLN A 1 176 ? -3.039 -3.222 11.419 1.00 82.94 176 GLN A O 1
ATOM 1392 N N . ALA A 1 177 ? -4.344 -4.312 9.954 1.00 84.69 177 ALA A N 1
ATOM 1393 C CA . ALA A 1 177 ? -5.433 -4.486 10.910 1.00 84.69 177 ALA A CA 1
ATOM 1394 C C . ALA A 1 177 ? -4.921 -5.198 12.174 1.00 84.69 177 ALA A C 1
ATOM 1396 O O . ALA A 1 177 ? -4.123 -6.128 12.077 1.00 84.69 177 ALA A O 1
ATOM 1397 N N . LEU A 1 178 ? -5.374 -4.753 13.350 1.00 92.38 178 LEU A N 1
ATOM 1398 C CA . LEU A 1 178 ? -4.973 -5.341 14.627 1.00 92.38 178 LEU A CA 1
ATOM 1399 C C . LEU A 1 178 ? -5.237 -6.855 14.625 1.00 92.38 178 LEU A C 1
ATOM 1401 O O . LEU A 1 178 ? -6.388 -7.283 14.551 1.00 92.38 178 LEU A O 1
ATOM 1405 N N . TYR A 1 179 ? -4.183 -7.653 14.765 1.00 95.06 179 TYR A N 1
ATOM 1406 C CA . TYR A 1 179 ? -4.265 -9.102 14.943 1.00 95.06 179 TYR A CA 1
ATOM 1407 C C . TYR A 1 179 ? -3.358 -9.542 16.086 1.00 95.06 179 TYR A C 1
ATOM 1409 O O . TYR A 1 179 ? -2.490 -8.792 16.532 1.00 95.06 179 TYR A O 1
ATOM 1417 N N . PHE A 1 180 ? -3.565 -10.764 16.573 1.00 97.81 180 PHE A N 1
ATOM 1418 C CA . PHE A 1 180 ? -2.838 -11.301 17.716 1.00 97.81 180 PHE A CA 1
ATOM 1419 C C . PHE A 1 180 ? -2.191 -12.646 17.404 1.00 97.81 180 PHE A C 1
ATOM 1421 O O . PHE A 1 180 ? -2.781 -13.503 16.754 1.00 97.81 180 PHE A O 1
ATOM 1428 N N . THR A 1 181 ? -1.004 -12.852 17.964 1.00 97.31 181 THR A N 1
ATOM 1429 C CA . THR A 1 181 ? -0.278 -14.124 17.952 1.00 97.31 181 THR A CA 1
ATOM 1430 C C . THR A 1 181 ? -0.052 -14.588 19.388 1.00 97.31 181 THR A C 1
ATOM 1432 O O . THR A 1 181 ? 0.165 -13.775 20.287 1.00 97.31 181 THR A O 1
ATOM 1435 N N . SER A 1 182 ? -0.075 -15.902 19.627 1.00 97.19 182 SER A N 1
ATOM 1436 C CA . SER A 1 182 ? 0.239 -16.472 20.945 1.00 97.19 182 SER A CA 1
ATOM 1437 C C . SER A 1 182 ? 1.650 -16.073 21.386 1.00 97.19 182 SER A C 1
ATOM 1439 O O . SER A 1 182 ? 2.627 -16.378 20.699 1.00 97.19 182 SER A O 1
ATOM 1441 N N . GLY A 1 183 ? 1.770 -15.435 22.549 1.00 97.69 183 GLY A N 1
ATOM 1442 C CA . GLY A 1 183 ? 3.041 -14.905 23.034 1.00 97.69 183 GLY A CA 1
ATOM 1443 C C . GLY A 1 183 ? 2.912 -13.552 23.719 1.00 97.69 183 GLY A C 1
ATOM 1444 O O . GLY A 1 183 ? 1.817 -13.074 24.006 1.00 97.69 183 GLY A O 1
ATOM 1445 N N . TYR A 1 184 ? 4.054 -12.931 24.003 1.00 98.31 184 TYR A N 1
ATOM 1446 C CA . TYR A 1 184 ? 4.106 -11.575 24.545 1.00 98.31 184 TYR A CA 1
ATOM 1447 C C . TYR A 1 184 ? 5.383 -10.845 24.113 1.00 98.31 184 TYR A C 1
ATOM 1449 O O . TYR A 1 184 ? 6.446 -11.443 23.954 1.00 98.31 184 TYR A O 1
ATOM 1457 N N . TRP A 1 185 ? 5.308 -9.526 23.989 1.00 98.12 185 TRP A N 1
ATOM 1458 C CA . TRP A 1 185 ? 6.470 -8.649 23.882 1.00 98.12 185 TRP A CA 1
ATOM 1459 C C . TRP A 1 185 ? 7.150 -8.508 25.250 1.00 98.12 185 TRP A C 1
ATOM 1461 O O . TRP A 1 185 ? 6.546 -7.979 26.196 1.00 98.12 185 TRP A O 1
ATOM 1471 N N . ALA A 1 186 ? 8.377 -9.022 25.378 1.00 97.31 186 ALA A N 1
ATOM 1472 C CA . ALA A 1 186 ? 9.204 -8.916 26.582 1.00 97.31 186 ALA A CA 1
ATOM 1473 C C . ALA A 1 186 ? 10.016 -7.606 26.606 1.00 97.31 186 ALA A C 1
ATOM 1475 O O . ALA A 1 186 ? 10.108 -6.902 25.605 1.00 97.31 186 ALA A O 1
ATOM 1476 N N . ASP A 1 187 ? 10.597 -7.258 27.757 1.00 95.31 187 ASP A N 1
ATOM 1477 C CA . ASP A 1 187 ? 11.455 -6.071 27.869 1.00 95.31 187 ASP A CA 1
ATOM 1478 C C . ASP A 1 187 ? 12.691 -6.195 26.973 1.00 95.31 187 ASP A C 1
ATOM 1480 O O . ASP A 1 187 ? 13.348 -7.236 26.973 1.00 95.31 187 ASP A O 1
ATOM 1484 N N . ASN A 1 188 ? 13.008 -5.128 26.229 1.00 92.25 188 ASN A N 1
ATOM 1485 C CA . ASN A 1 188 ? 14.088 -5.081 25.234 1.00 92.25 188 ASN A CA 1
ATOM 1486 C C . ASN A 1 188 ? 13.986 -6.132 24.117 1.00 92.25 188 ASN A C 1
ATOM 1488 O O . ASN A 1 188 ? 14.966 -6.370 23.411 1.00 92.25 188 ASN A O 1
ATOM 1492 N N . ALA A 1 189 ? 12.829 -6.777 23.956 1.00 93.06 189 ALA A N 1
ATOM 1493 C CA . ALA A 1 189 ? 12.646 -7.768 22.913 1.00 93.06 189 ALA A CA 1
ATOM 1494 C C . ALA A 1 189 ? 12.666 -7.109 21.531 1.00 93.06 189 ALA A C 1
ATOM 1496 O O . ALA A 1 189 ? 12.148 -6.006 21.355 1.00 93.06 189 ALA A O 1
ATOM 1497 N N . VAL A 1 190 ? 13.227 -7.823 20.558 1.00 90.69 190 VAL A N 1
ATOM 1498 C CA . VAL A 1 190 ? 13.175 -7.457 19.132 1.00 90.69 190 VAL A CA 1
ATOM 1499 C C . VAL A 1 190 ? 12.133 -8.262 18.350 1.00 90.69 190 VAL A C 1
ATOM 1501 O O . VAL A 1 190 ? 11.895 -8.030 17.174 1.00 90.69 190 VAL A O 1
ATOM 1504 N N . ALA A 1 191 ? 11.491 -9.221 19.020 1.00 93.12 191 ALA A N 1
ATOM 1505 C CA . ALA A 1 191 ? 10.440 -10.065 18.475 1.00 93.12 191 ALA A CA 1
ATOM 1506 C C . ALA A 1 191 ? 9.496 -10.530 19.595 1.00 93.12 191 ALA A C 1
ATOM 1508 O O . ALA A 1 191 ? 9.829 -10.475 20.785 1.00 93.12 191 ALA A O 1
ATOM 1509 N N . ILE A 1 192 ? 8.324 -11.035 19.213 1.00 97.19 192 ILE A N 1
ATOM 1510 C CA . ILE A 1 192 ? 7.375 -11.651 20.145 1.00 97.19 192 ILE A CA 1
ATOM 1511 C C . ILE A 1 192 ? 8.027 -12.883 20.788 1.00 97.19 192 ILE A C 1
ATOM 1513 O O . ILE A 1 192 ? 8.533 -13.770 20.103 1.00 97.19 192 ILE A O 1
ATOM 1517 N N . THR A 1 193 ? 7.979 -12.970 22.118 1.00 97.06 193 THR A N 1
ATOM 1518 C CA . THR A 1 193 ? 8.365 -14.184 22.845 1.00 97.06 193 THR A CA 1
ATOM 1519 C C . THR A 1 193 ? 7.259 -15.223 22.697 1.00 97.06 193 THR A C 1
ATOM 1521 O O . THR A 1 193 ? 6.164 -15.056 23.239 1.00 97.06 193 THR A O 1
ATOM 1524 N N . THR A 1 194 ? 7.551 -16.297 21.968 1.00 95.38 194 THR A N 1
ATOM 1525 C CA . THR A 1 194 ? 6.633 -17.411 21.700 1.00 95.38 194 THR A CA 1
ATOM 1526 C C . THR A 1 194 ? 7.042 -18.672 22.472 1.00 95.38 194 THR A C 1
ATOM 1528 O O . THR A 1 194 ? 8.135 -18.759 23.035 1.00 95.38 194 THR A O 1
ATOM 1531 N N . GLY A 1 195 ? 6.145 -19.657 22.552 1.00 91.94 195 GLY A N 1
ATOM 1532 C CA . GLY A 1 195 ? 6.401 -20.936 23.218 1.00 91.94 195 GLY A CA 1
ATOM 1533 C C . GLY A 1 195 ? 5.133 -21.636 23.709 1.00 91.94 195 GLY A C 1
ATOM 1534 O O . GLY A 1 195 ? 4.050 -21.060 23.718 1.00 91.94 195 GLY A O 1
ATOM 1535 N N . ASP A 1 196 ? 5.281 -22.889 24.145 1.00 92.50 196 ASP A N 1
ATOM 1536 C CA . ASP A 1 196 ? 4.154 -23.793 24.449 1.00 92.50 196 ASP A CA 1
ATOM 1537 C C . ASP A 1 196 ? 3.812 -23.892 25.952 1.00 92.50 196 ASP A C 1
ATOM 1539 O O . ASP A 1 196 ? 3.043 -24.747 26.392 1.00 92.50 196 ASP A O 1
ATOM 1543 N N . THR A 1 197 ? 4.396 -23.027 26.784 1.00 96.06 197 THR A N 1
ATOM 1544 C CA . THR A 1 197 ? 4.159 -23.074 28.235 1.00 96.06 197 THR A CA 1
ATOM 1545 C C . THR A 1 197 ? 2.800 -22.482 28.602 1.00 96.06 197 THR A C 1
ATOM 1547 O O . THR A 1 197 ? 2.324 -21.550 27.958 1.00 96.06 197 THR A O 1
ATOM 1550 N N . ALA A 1 198 ? 2.206 -22.959 29.702 1.00 93.62 198 ALA A N 1
ATOM 1551 C CA . ALA A 1 198 ? 0.948 -22.414 30.220 1.00 93.62 198 ALA A CA 1
ATOM 1552 C C . ALA A 1 198 ? 1.023 -20.902 30.506 1.00 93.62 198 ALA A C 1
ATOM 1554 O O . ALA A 1 198 ? 0.038 -20.196 30.333 1.00 93.62 198 ALA A O 1
ATOM 1555 N N . PHE A 1 199 ? 2.197 -20.400 30.911 1.00 95.69 199 PHE A N 1
ATOM 1556 C CA . PHE A 1 199 ? 2.417 -18.967 31.095 1.00 95.69 199 PHE A CA 1
ATOM 1557 C C . PHE A 1 199 ? 2.341 -18.211 29.765 1.00 95.69 199 PHE A C 1
ATOM 1559 O O . PHE A 1 199 ? 1.609 -17.234 29.678 1.00 95.69 199 PHE A O 1
ATOM 1566 N N . ILE A 1 200 ? 3.062 -18.670 28.735 1.00 95.75 200 ILE A N 1
ATOM 1567 C CA . ILE A 1 200 ? 3.110 -17.997 27.426 1.00 95.75 200 ILE A CA 1
ATOM 1568 C C . ILE A 1 200 ? 1.735 -18.019 26.758 1.00 95.75 200 ILE A C 1
ATOM 1570 O O . ILE A 1 200 ? 1.279 -16.991 26.274 1.00 95.75 200 ILE A O 1
ATOM 1574 N N . LYS A 1 201 ? 1.044 -19.160 26.814 1.00 96.25 201 LYS A N 1
ATOM 1575 C CA . LYS A 1 201 ? -0.326 -19.317 26.310 1.00 96.25 201 LYS A CA 1
ATOM 1576 C C . LYS A 1 201 ? -1.350 -18.430 27.016 1.00 96.25 201 LYS A C 1
ATOM 1578 O O . LYS A 1 201 ? -2.412 -18.175 26.465 1.00 96.25 201 LYS A O 1
ATOM 1583 N N . GLY A 1 202 ? -1.035 -17.947 28.219 1.00 97.19 202 GLY A N 1
ATOM 1584 C CA . GLY A 1 202 ? -1.851 -16.978 28.947 1.00 97.19 202 GLY A CA 1
ATOM 1585 C C . GLY A 1 202 ? -1.853 -15.567 28.348 1.00 97.19 202 GLY A C 1
ATOM 1586 O O . GLY A 1 202 ? -2.602 -14.715 28.832 1.00 97.19 202 GLY A O 1
ATOM 1587 N N . TYR A 1 203 ? -1.017 -15.311 27.336 1.00 98.06 203 TYR A N 1
ATOM 1588 C CA . TYR A 1 203 ? -0.877 -14.022 26.667 1.00 98.06 203 TYR A CA 1
ATOM 1589 C C . TYR A 1 203 ? -1.011 -14.151 25.150 1.00 98.06 203 TYR A C 1
ATOM 1591 O O . TYR A 1 203 ? -0.642 -15.164 24.550 1.00 98.06 203 TYR A O 1
ATOM 1599 N N . ALA A 1 204 ? -1.474 -13.069 24.534 1.00 98.44 204 ALA A N 1
ATOM 1600 C CA . ALA A 1 204 ? -1.317 -12.842 23.110 1.00 98.44 204 ALA A CA 1
ATOM 1601 C C . ALA A 1 204 ? -0.681 -11.468 22.862 1.00 98.44 204 ALA A C 1
ATOM 1603 O O . ALA A 1 204 ? -1.007 -10.487 23.537 1.00 98.44 204 ALA A O 1
ATOM 1604 N N . ALA A 1 205 ? 0.227 -11.410 21.896 1.00 98.44 205 ALA A N 1
ATOM 1605 C CA . ALA A 1 205 ? 0.901 -10.200 21.452 1.00 98.44 205 ALA A CA 1
ATOM 1606 C C . ALA A 1 205 ? 0.278 -9.723 20.145 1.00 98.44 205 ALA A C 1
ATOM 1608 O O . ALA A 1 205 ? 0.078 -10.536 19.242 1.00 98.44 205 ALA A O 1
ATOM 1609 N N . SER A 1 206 ? -0.001 -8.428 20.029 1.00 98.44 206 SER A N 1
ATOM 1610 C CA . SER A 1 206 ? -0.424 -7.863 18.753 1.00 98.44 206 SER A CA 1
ATOM 1611 C C . SER A 1 206 ? 0.746 -7.666 17.794 1.00 98.44 206 SER A C 1
ATOM 1613 O O . SER A 1 206 ? 1.913 -7.633 18.210 1.00 98.44 206 SER A O 1
ATOM 1615 N N . ASN A 1 207 ? 0.416 -7.439 16.523 1.00 96.75 207 ASN A N 1
ATOM 1616 C CA . ASN A 1 207 ? 1.304 -6.742 15.600 1.00 96.75 207 ASN A CA 1
ATOM 1617 C C . ASN A 1 207 ? 1.676 -5.339 16.107 1.00 96.75 207 ASN A C 1
ATOM 1619 O O . ASN A 1 207 ? 1.034 -4.792 17.011 1.00 96.75 207 ASN A O 1
ATOM 1623 N N . VAL A 1 208 ? 2.745 -4.785 15.534 1.00 96.25 208 VAL A N 1
ATOM 1624 C CA . VAL A 1 208 ? 3.150 -3.399 15.781 1.00 96.25 208 VAL A CA 1
ATOM 1625 C C . VAL A 1 208 ? 2.282 -2.482 14.932 1.00 96.25 208 VAL A C 1
ATOM 1627 O O . VAL A 1 208 ? 2.047 -2.777 13.763 1.00 96.25 208 VAL A O 1
ATOM 1630 N N . LEU A 1 209 ? 1.820 -1.399 15.542 1.00 94.56 209 LEU A N 1
ATOM 1631 C CA . LEU A 1 209 ? 1.004 -0.362 14.932 1.00 94.56 209 LEU A CA 1
ATOM 1632 C C . LEU A 1 209 ? 1.670 0.987 15.164 1.00 94.56 209 LEU A C 1
ATOM 1634 O O . LEU A 1 209 ? 2.188 1.247 16.257 1.00 94.56 209 LEU A O 1
ATOM 1638 N N . SER A 1 210 ? 1.658 1.852 14.163 1.00 92.38 210 SER A N 1
ATOM 1639 C CA . SER A 1 210 ? 2.162 3.209 14.326 1.00 92.38 210 SER A CA 1
ATOM 1640 C C . SER A 1 210 ? 1.177 4.076 15.117 1.00 92.38 210 SER A C 1
ATOM 1642 O O . SER A 1 210 ? -0.011 3.779 15.252 1.00 92.38 210 SER A O 1
ATOM 1644 N N . LYS A 1 211 ? 1.651 5.212 15.618 1.00 91.69 211 LYS A N 1
ATOM 1645 C CA . LYS A 1 211 ? 0.815 6.280 16.174 1.00 91.69 211 LYS A CA 1
ATOM 1646 C C . LYS A 1 211 ? -0.218 6.786 15.1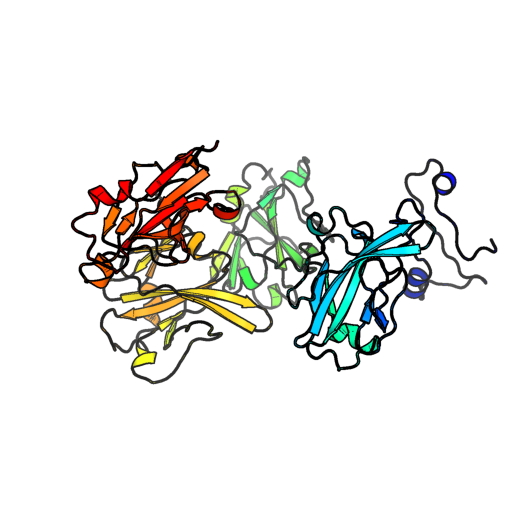73 1.00 91.69 211 LYS A C 1
ATOM 1648 O O . LYS A 1 211 ? -1.329 7.147 15.555 1.00 91.69 211 LYS A O 1
ATOM 1653 N N . HIS A 1 212 ? 0.128 6.746 13.894 1.00 84.75 212 HIS A N 1
ATOM 1654 C CA . HIS A 1 212 ? -0.713 7.191 12.798 1.00 84.75 212 HIS A CA 1
ATOM 1655 C C . HIS A 1 212 ? -1.918 6.265 12.559 1.00 84.75 212 HIS A C 1
ATOM 1657 O O . HIS A 1 212 ? -2.992 6.747 12.199 1.00 84.75 212 HIS A O 1
ATOM 1663 N N . TYR A 1 213 ? -1.809 4.969 12.885 1.00 85.50 213 TYR A N 1
ATOM 1664 C CA . TYR A 1 213 ? -2.957 4.048 12.937 1.00 85.50 213 TYR A CA 1
ATOM 1665 C C . TYR A 1 213 ? -4.076 4.554 13.859 1.00 85.50 213 TYR A C 1
ATOM 1667 O O . TYR A 1 213 ? -5.252 4.249 13.658 1.00 85.50 213 TYR A O 1
ATOM 1675 N N . PHE A 1 214 ? -3.712 5.322 14.886 1.00 88.12 214 PHE A N 1
ATOM 1676 C CA . PHE A 1 214 ? -4.605 5.815 15.928 1.00 88.12 214 PHE A CA 1
ATOM 1677 C C . PHE A 1 214 ? -4.838 7.327 15.854 1.00 88.12 214 PHE A C 1
ATOM 1679 O O . PHE A 1 214 ? -5.340 7.889 16.823 1.00 88.12 214 PHE A O 1
ATOM 1686 N N . GLU A 1 215 ? -4.498 8.001 14.750 1.00 83.19 215 GLU A N 1
ATOM 1687 C CA . GLU A 1 215 ? -4.558 9.472 14.682 1.00 83.19 215 GLU A CA 1
ATOM 1688 C C . GLU A 1 215 ? -5.961 10.029 14.988 1.00 83.19 215 GLU A C 1
ATOM 1690 O O . GLU A 1 215 ? -6.091 11.029 15.692 1.00 83.19 215 GLU A O 1
ATOM 1695 N N . ASP A 1 216 ? -7.015 9.322 14.567 1.00 82.38 216 ASP A N 1
ATOM 1696 C CA . ASP A 1 216 ? -8.404 9.686 14.873 1.00 82.38 216 ASP A CA 1
ATOM 1697 C C . ASP A 1 216 ? -8.989 8.929 16.071 1.00 82.38 216 ASP A C 1
ATOM 1699 O O . ASP A 1 216 ? -10.203 8.936 16.264 1.00 82.38 216 ASP A O 1
ATOM 1703 N N . VAL A 1 217 ? -8.182 8.227 16.864 1.00 89.56 217 VAL A N 1
ATOM 1704 C CA . VAL A 1 217 ? -8.643 7.490 18.046 1.00 89.56 217 VAL A CA 1
ATOM 1705 C C . VAL A 1 217 ? -8.357 8.321 19.290 1.00 89.56 217 VAL A C 1
ATOM 1707 O O . VAL A 1 217 ? -7.210 8.594 19.628 1.00 89.56 217 VAL A O 1
ATOM 1710 N N . THR A 1 218 ? -9.410 8.703 20.006 1.00 92.25 218 THR A N 1
ATOM 1711 C CA . THR A 1 218 ? -9.290 9.516 21.225 1.00 92.25 218 THR A CA 1
ATOM 1712 C C . THR A 1 218 ? -9.156 8.661 22.478 1.00 92.25 218 THR A C 1
ATOM 1714 O O . THR A 1 218 ? -8.495 9.055 23.439 1.00 92.25 218 THR A O 1
ATOM 1717 N N . GLU A 1 219 ? -9.758 7.476 22.478 1.00 94.94 219 GLU A N 1
ATOM 1718 C CA . GLU A 1 219 ? -9.668 6.499 23.557 1.00 94.94 219 GLU A CA 1
ATOM 1719 C C . GLU A 1 219 ? -9.958 5.092 23.024 1.00 94.94 219 GLU A C 1
ATOM 1721 O O . GLU A 1 219 ? -10.567 4.912 21.967 1.00 94.94 219 GLU A O 1
ATOM 1726 N N . PHE A 1 220 ? -9.563 4.076 23.782 1.00 95.94 220 PHE A N 1
ATOM 1727 C CA . PHE A 1 220 ? -9.997 2.704 23.556 1.00 95.94 220 PHE A CA 1
ATOM 1728 C C . PHE A 1 220 ? -10.436 2.051 24.859 1.00 95.94 220 PHE A C 1
ATOM 1730 O O . PHE A 1 220 ? -9.888 2.324 25.924 1.00 95.94 220 PHE A O 1
ATOM 1737 N N . ALA A 1 221 ? -11.425 1.172 24.779 1.00 96.81 221 ALA A N 1
ATOM 1738 C CA . ALA A 1 221 ? -11.916 0.378 25.889 1.00 96.81 221 ALA A CA 1
ATOM 1739 C C . ALA A 1 221 ? -11.576 -1.098 25.686 1.00 96.81 221 ALA A C 1
ATOM 1741 O O . ALA A 1 221 ? -11.699 -1.630 24.584 1.00 96.81 221 ALA A O 1
ATOM 1742 N N . ILE A 1 222 ? -11.169 -1.750 26.770 1.00 97.69 222 ILE A N 1
ATOM 1743 C CA . ILE A 1 222 ? -10.894 -3.185 26.828 1.00 97.69 222 ILE A CA 1
ATOM 1744 C C . ILE A 1 222 ? -12.121 -3.873 27.418 1.00 97.69 222 ILE A C 1
ATOM 1746 O O . ILE A 1 222 ? -12.610 -3.459 28.473 1.00 97.69 222 ILE A O 1
ATOM 1750 N N . ALA A 1 223 ? -12.601 -4.921 26.754 1.00 97.31 223 ALA A N 1
ATOM 1751 C CA . ALA A 1 223 ? -13.748 -5.696 27.204 1.00 97.31 223 ALA A CA 1
ATOM 1752 C C . ALA A 1 223 ? -13.545 -6.303 28.605 1.00 97.31 223 ALA A C 1
ATOM 1754 O O . ALA A 1 223 ? -12.435 -6.678 29.002 1.00 97.31 223 ALA A O 1
ATOM 1755 N N . ASP A 1 224 ? -14.647 -6.442 29.346 1.00 97.56 224 ASP A N 1
ATOM 1756 C CA . ASP A 1 224 ? -14.648 -7.076 30.663 1.00 97.56 224 ASP A CA 1
ATOM 1757 C C . ASP A 1 224 ? -14.067 -8.497 30.599 1.00 97.56 224 ASP A C 1
ATOM 1759 O O . ASP A 1 224 ? -14.339 -9.272 29.682 1.00 97.56 224 ASP A O 1
ATOM 1763 N N . GLY A 1 225 ? -13.272 -8.856 31.609 1.00 97.25 225 GLY A N 1
ATOM 1764 C CA . GLY A 1 225 ? -12.580 -10.147 31.652 1.00 97.25 225 GLY A CA 1
ATOM 1765 C C . GLY A 1 225 ? -11.248 -10.174 30.900 1.00 97.25 225 GLY A C 1
ATOM 1766 O O . GLY A 1 225 ? -10.598 -11.217 30.898 1.00 97.25 225 GLY A O 1
ATOM 1767 N N . TYR A 1 226 ? -10.802 -9.051 30.331 1.00 98.50 226 TYR A N 1
ATOM 1768 C CA . TYR A 1 226 ? -9.477 -8.901 29.730 1.00 98.50 226 TYR A CA 1
ATOM 1769 C C . TYR A 1 226 ? -8.683 -7.758 30.354 1.00 98.50 226 TYR A C 1
ATOM 1771 O O . TYR A 1 226 ? -9.215 -6.855 31.000 1.00 98.50 226 TYR A O 1
ATOM 1779 N N . GLN A 1 227 ? -7.372 -7.818 30.156 1.00 98.25 227 GLN A N 1
ATOM 1780 C CA . GLN A 1 227 ? -6.432 -6.796 30.583 1.00 98.25 227 GLN A CA 1
ATOM 1781 C C . GLN A 1 227 ? -5.276 -6.692 29.586 1.00 98.25 227 GLN A C 1
ATOM 1783 O O . GLN A 1 227 ? -4.857 -7.706 29.016 1.00 98.25 227 GLN A O 1
ATOM 1788 N N . VAL A 1 228 ? -4.737 -5.488 29.397 1.00 98.31 228 VAL A N 1
ATOM 1789 C CA . VAL A 1 228 ? -3.704 -5.224 28.384 1.00 98.31 228 VAL A CA 1
ATOM 1790 C C . VAL A 1 228 ? -2.493 -4.515 28.973 1.00 98.31 228 VAL A C 1
ATOM 1792 O O . VAL A 1 228 ? -2.621 -3.703 29.884 1.00 98.31 228 VAL A O 1
ATOM 1795 N N . LYS A 1 229 ? -1.305 -4.776 28.438 1.00 98.31 229 LYS A N 1
ATOM 1796 C CA . LYS A 1 229 ? -0.149 -3.884 28.583 1.00 98.31 229 LYS A CA 1
ATOM 1797 C C . LYS A 1 229 ? 0.143 -3.232 27.245 1.00 98.31 229 LYS A C 1
ATOM 1799 O O . LYS A 1 229 ? 0.188 -3.933 26.234 1.00 98.31 229 LYS A O 1
ATOM 1804 N N . MET A 1 230 ? 0.402 -1.932 27.276 1.00 97.94 230 MET A N 1
ATOM 1805 C CA . MET A 1 230 ? 0.936 -1.208 26.133 1.00 97.94 230 MET A CA 1
ATOM 1806 C C . MET A 1 230 ? 2.434 -1.446 26.046 1.00 97.94 230 MET A C 1
ATOM 1808 O O . MET A 1 230 ? 3.142 -1.438 27.060 1.00 97.94 230 MET A O 1
ATOM 1812 N N . ILE A 1 231 ? 2.898 -1.672 24.830 1.00 98.50 231 ILE A N 1
ATOM 1813 C CA . ILE A 1 231 ? 4.287 -1.928 24.483 1.00 98.50 231 ILE A CA 1
ATOM 1814 C C . ILE A 1 231 ? 4.686 -0.810 23.541 1.00 98.50 231 ILE A C 1
ATOM 1816 O O . ILE A 1 231 ? 4.073 -0.686 22.493 1.00 98.50 231 ILE A O 1
ATOM 1820 N N . TYR A 1 232 ? 5.674 -0.004 23.902 1.00 98.25 232 TYR A N 1
ATOM 1821 C CA . TYR A 1 232 ? 6.195 1.045 23.031 1.00 98.25 232 TYR A CA 1
ATOM 1822 C C . TYR A 1 232 ? 7.481 0.565 22.383 1.00 98.25 232 TYR A C 1
ATOM 1824 O O . TYR A 1 232 ? 8.338 -0.018 23.061 1.00 98.25 232 TYR A O 1
ATOM 1832 N N . LEU A 1 233 ? 7.606 0.795 21.080 1.00 98.06 233 LEU A N 1
ATOM 1833 C CA . LEU A 1 233 ? 8.696 0.267 20.272 1.00 98.06 233 LEU A CA 1
ATOM 1834 C C . LEU A 1 233 ? 9.411 1.384 19.506 1.00 98.06 233 LEU A C 1
ATOM 1836 O O . LEU A 1 233 ? 8.798 2.376 19.118 1.00 98.06 233 LEU A O 1
ATOM 1840 N N . SER A 1 234 ? 10.712 1.211 19.275 1.00 94.31 234 SER A N 1
ATOM 1841 C CA . SER A 1 234 ? 11.424 1.919 18.208 1.00 94.31 234 SER A CA 1
ATOM 1842 C C . SER A 1 234 ? 11.334 1.116 16.922 1.00 94.31 234 SER A C 1
ATOM 1844 O O . SER A 1 234 ? 11.346 -0.116 16.979 1.00 94.31 234 SER A O 1
ATOM 1846 N N . TYR A 1 235 ? 11.338 1.815 15.792 1.00 90.12 235 TYR A N 1
ATOM 1847 C CA . TYR A 1 235 ? 11.528 1.241 14.468 1.00 90.12 235 TYR A CA 1
ATOM 1848 C C . TYR A 1 235 ? 12.880 1.685 13.919 1.00 90.12 235 TYR A C 1
ATOM 1850 O O . TYR A 1 235 ? 13.215 2.864 14.030 1.00 90.12 235 TYR A O 1
ATOM 1858 N N . ASP A 1 236 ? 13.665 0.759 13.378 1.00 80.19 236 ASP A N 1
ATOM 1859 C CA . ASP A 1 236 ? 14.991 1.070 12.831 1.00 80.19 236 ASP A CA 1
ATOM 1860 C C . ASP A 1 236 ? 14.957 1.555 11.374 1.00 80.19 236 ASP A C 1
ATOM 1862 O O . ASP A 1 236 ? 15.984 1.986 10.863 1.00 80.19 236 ASP A O 1
ATOM 1866 N N . GLY A 1 237 ? 13.787 1.522 10.725 1.00 75.12 237 GLY A N 1
ATOM 1867 C CA . GLY A 1 237 ? 13.635 1.837 9.303 1.00 75.12 237 GLY A CA 1
ATOM 1868 C C . GLY A 1 237 ? 13.869 0.640 8.379 1.00 75.12 237 GLY A C 1
ATOM 1869 O O . GLY A 1 237 ? 13.636 0.756 7.182 1.00 75.12 237 GLY A O 1
ATOM 1870 N N . TYR A 1 238 ? 14.263 -0.515 8.917 1.00 75.00 238 TYR A N 1
ATOM 1871 C CA . TYR A 1 238 ? 14.698 -1.703 8.171 1.00 75.00 238 TYR A CA 1
ATOM 1872 C C . TYR A 1 238 ? 13.844 -2.937 8.484 1.00 75.00 238 TYR A C 1
ATOM 1874 O O . TYR A 1 238 ? 14.267 -4.076 8.303 1.00 75.00 238 TYR A O 1
ATOM 1882 N N . GLY A 1 239 ? 12.625 -2.731 8.979 1.00 79.38 239 GLY A N 1
ATOM 1883 C CA . GLY A 1 239 ? 11.698 -3.811 9.304 1.00 79.38 239 GLY A CA 1
ATOM 1884 C C . GLY A 1 239 ? 11.823 -4.340 10.733 1.00 79.38 239 GLY A C 1
ATOM 1885 O O . GLY A 1 239 ? 10.978 -5.147 11.130 1.00 79.38 239 GLY A O 1
ATOM 1886 N N . ASN A 1 240 ? 12.792 -3.876 11.536 1.00 84.44 240 ASN A N 1
ATOM 1887 C CA . ASN A 1 240 ? 12.966 -4.362 12.903 1.00 84.44 240 ASN A CA 1
ATOM 1888 C C . ASN A 1 240 ? 12.407 -3.394 13.942 1.00 84.44 240 ASN A C 1
ATOM 1890 O O . ASN A 1 240 ? 12.507 -2.169 13.848 1.00 84.44 240 ASN A O 1
ATOM 1894 N N . TYR A 1 241 ? 11.870 -3.985 15.007 1.00 92.81 241 TYR A N 1
ATOM 1895 C CA . TYR A 1 241 ? 11.347 -3.255 16.150 1.00 92.81 241 TYR A CA 1
ATOM 1896 C C . TYR A 1 241 ? 12.113 -3.631 17.402 1.00 92.81 241 TYR A C 1
ATOM 1898 O O . TYR A 1 241 ? 12.581 -4.759 17.543 1.00 92.81 241 TYR A O 1
ATOM 1906 N N . LYS A 1 242 ? 12.196 -2.706 18.354 1.00 94.31 242 LYS A N 1
ATOM 1907 C CA . LYS A 1 242 ? 12.733 -2.988 19.686 1.00 94.31 242 LYS A CA 1
ATOM 1908 C C . LYS A 1 242 ? 11.818 -2.409 20.745 1.00 94.31 242 LYS A C 1
ATOM 1910 O O . LYS A 1 242 ? 11.497 -1.225 20.708 1.00 94.31 242 LYS A O 1
ATOM 1915 N N . VAL A 1 243 ? 11.432 -3.233 21.714 1.00 97.75 243 VAL A N 1
ATOM 1916 C CA . VAL A 1 243 ? 10.645 -2.792 22.869 1.00 97.75 243 VAL A CA 1
ATOM 1917 C C . VAL A 1 243 ? 11.475 -1.822 23.706 1.00 97.75 243 VAL A C 1
ATOM 1919 O O . VAL A 1 243 ? 12.500 -2.205 24.273 1.00 97.75 243 VAL A O 1
ATOM 1922 N N . LEU A 1 244 ? 11.005 -0.582 23.805 1.00 96.69 244 LEU A N 1
ATOM 1923 C CA . LEU A 1 244 ? 11.602 0.475 24.621 1.00 96.69 244 LEU A CA 1
ATOM 1924 C C . LEU A 1 244 ? 10.990 0.512 26.018 1.00 96.69 244 LEU A C 1
ATOM 1926 O O . LEU A 1 244 ? 11.690 0.701 27.011 1.00 96.69 244 LEU A O 1
ATOM 1930 N N . PHE A 1 245 ? 9.672 0.336 26.091 1.00 97.38 245 PHE A N 1
ATOM 1931 C CA . PHE A 1 245 ? 8.929 0.471 27.332 1.00 97.38 245 PHE A CA 1
ATOM 1932 C C . PHE A 1 245 ? 7.677 -0.404 27.335 1.00 97.38 245 PHE A C 1
ATOM 1934 O O . PHE A 1 245 ? 7.058 -0.653 26.301 1.00 97.38 245 PHE A O 1
ATOM 1941 N N . ARG A 1 246 ? 7.291 -0.867 28.525 1.00 97.62 246 ARG A N 1
ATOM 1942 C CA . ARG A 1 246 ? 6.070 -1.639 28.761 1.00 97.62 246 ARG A CA 1
ATOM 1943 C C . ARG A 1 246 ? 5.338 -1.042 29.944 1.00 97.62 246 ARG A C 1
ATOM 1945 O O . ARG A 1 246 ? 5.922 -0.847 31.010 1.00 97.62 246 ARG A O 1
ATOM 1952 N N . THR A 1 247 ? 4.047 -0.809 29.789 1.00 97.38 247 THR A N 1
ATOM 1953 C CA . THR A 1 247 ? 3.244 -0.255 30.877 1.00 97.38 247 THR A CA 1
ATOM 1954 C C . THR A 1 247 ? 2.919 -1.304 31.938 1.00 97.38 247 THR A C 1
ATOM 1956 O O . THR A 1 247 ? 3.046 -2.522 31.748 1.00 97.38 247 THR A O 1
ATOM 1959 N N . SER A 1 248 ? 2.409 -0.823 33.073 1.00 96.69 248 SER A N 1
ATOM 1960 C CA . SER A 1 248 ? 1.545 -1.642 33.917 1.00 96.69 248 SER A CA 1
ATOM 1961 C C . SER A 1 248 ? 0.301 -2.087 33.145 1.00 96.69 248 SER A C 1
ATOM 1963 O O . SER A 1 248 ? -0.045 -1.541 32.098 1.00 96.69 248 SER A O 1
ATOM 1965 N N . THR A 1 249 ? -0.375 -3.095 33.679 1.00 97.25 249 THR A N 1
ATOM 1966 C CA . THR A 1 249 ? -1.603 -3.603 33.084 1.00 97.25 249 THR A CA 1
ATOM 1967 C C . THR A 1 249 ? -2.750 -2.593 33.213 1.00 97.25 249 THR A C 1
ATOM 1969 O O . THR A 1 249 ? -2.943 -2.016 34.283 1.00 97.25 249 THR A O 1
ATOM 1972 N N . PHE A 1 250 ? -3.519 -2.428 32.141 1.00 96.88 250 PHE A N 1
ATOM 1973 C CA . PHE A 1 250 ? -4.737 -1.633 32.055 1.00 96.88 250 PHE A CA 1
ATOM 1974 C C . PHE A 1 250 ? -5.979 -2.518 31.901 1.00 96.88 250 PHE A C 1
ATOM 1976 O O . PHE A 1 250 ? -5.914 -3.630 31.372 1.00 96.88 250 PHE A O 1
ATOM 1983 N N . THR A 1 251 ? -7.114 -1.976 32.333 1.00 96.94 251 THR A N 1
ATOM 1984 C CA . THR A 1 251 ? -8.476 -2.505 32.160 1.00 96.94 251 THR A CA 1
ATOM 1985 C C . THR A 1 251 ? -9.425 -1.325 31.924 1.00 96.94 251 THR A C 1
ATOM 1987 O O . THR A 1 251 ? -9.146 -0.236 32.429 1.00 96.94 251 THR A O 1
ATOM 1990 N N . GLY A 1 252 ? -10.565 -1.531 31.261 1.00 96.19 252 GLY A N 1
ATOM 1991 C CA . GLY A 1 252 ? -11.542 -0.463 31.004 1.00 96.19 252 GLY A CA 1
ATOM 1992 C C . GLY A 1 252 ? -11.102 0.496 29.894 1.00 96.19 252 GLY A C 1
ATOM 1993 O O . GLY A 1 252 ? -10.495 0.050 28.924 1.00 96.19 252 GLY A O 1
ATOM 1994 N N . THR A 1 253 ? -11.433 1.786 30.024 1.00 97.31 253 THR A N 1
ATOM 1995 C CA . THR A 1 253 ? -11.163 2.832 29.017 1.00 97.31 253 THR A CA 1
ATOM 1996 C C . THR A 1 253 ? -9.830 3.542 29.254 1.00 97.31 253 THR A C 1
ATOM 1998 O O . THR A 1 253 ? -9.538 3.973 30.371 1.00 97.31 253 THR A O 1
ATOM 2001 N N . ILE A 1 254 ? -9.041 3.692 28.192 1.00 97.06 254 ILE A N 1
ATOM 2002 C CA . ILE A 1 254 ? -7.746 4.368 28.154 1.00 97.06 254 ILE A CA 1
ATOM 2003 C C . ILE A 1 254 ? -7.831 5.507 27.138 1.00 97.06 254 ILE A C 1
ATOM 2005 O O . ILE A 1 254 ? -8.143 5.274 25.974 1.00 97.06 254 ILE A O 1
ATOM 2009 N N . VAL A 1 255 ? -7.514 6.726 27.571 1.00 96.19 255 VAL A N 1
ATOM 2010 C CA . VAL A 1 255 ? -7.429 7.906 26.699 1.00 96.19 255 VAL A CA 1
ATOM 2011 C C . VAL A 1 255 ? -6.081 7.912 25.974 1.00 96.19 255 VAL A C 1
ATOM 2013 O O . VAL A 1 255 ? -5.046 7.714 26.608 1.00 96.19 255 VAL A O 1
ATOM 2016 N N . MET A 1 256 ? -6.094 8.146 24.662 1.00 94.75 256 MET A N 1
ATOM 2017 C CA . MET A 1 256 ? -4.917 8.168 23.783 1.00 94.75 256 MET A CA 1
ATOM 2018 C C . MET A 1 256 ? -4.445 9.604 23.510 1.00 94.75 256 MET A C 1
ATOM 2020 O O . MET A 1 256 ? -4.327 10.038 22.368 1.00 94.75 256 MET A O 1
ATOM 2024 N N . ASP A 1 257 ? -4.207 10.373 24.570 1.00 93.25 257 ASP A N 1
ATOM 2025 C CA . ASP A 1 257 ? -3.741 11.758 24.464 1.00 93.25 257 ASP A CA 1
ATOM 2026 C C . ASP A 1 257 ? -2.208 11.866 24.307 1.00 93.25 257 ASP A C 1
ATOM 2028 O O . ASP A 1 257 ? -1.479 10.879 24.192 1.00 93.25 257 ASP A O 1
ATOM 2032 N N . ALA A 1 258 ? -1.682 13.093 24.317 1.00 92.69 258 ALA A N 1
ATOM 2033 C CA . ALA A 1 258 ? -0.240 13.326 24.243 1.00 92.69 258 ALA A CA 1
ATOM 2034 C C . ALA A 1 258 ? 0.541 12.686 25.410 1.00 92.69 258 ALA A C 1
ATOM 2036 O O . ALA A 1 258 ? 1.706 12.334 25.239 1.00 92.69 258 ALA A O 1
ATOM 2037 N N . ALA A 1 259 ? -0.078 12.516 26.585 1.00 94.00 259 ALA A N 1
ATOM 2038 C CA . ALA A 1 259 ? 0.564 11.863 27.723 1.00 94.00 259 ALA A CA 1
ATOM 2039 C C . ALA A 1 259 ? 0.612 10.339 27.546 1.00 94.00 259 ALA A C 1
ATOM 2041 O O . ALA A 1 259 ? 1.588 9.716 27.965 1.00 94.00 259 ALA A O 1
ATOM 2042 N N . PHE A 1 260 ? -0.400 9.748 26.905 1.00 94.50 260 PHE A N 1
ATOM 2043 C CA . PHE A 1 260 ? -0.370 8.349 26.486 1.00 94.50 260 PHE A CA 1
ATOM 2044 C C . PHE A 1 260 ? 0.758 8.084 25.483 1.00 94.50 260 PHE A C 1
ATOM 2046 O O . PHE A 1 260 ? 1.473 7.096 25.625 1.00 94.50 260 PHE A O 1
ATOM 2053 N N . TRP A 1 261 ? 0.939 8.949 24.484 1.00 94.56 261 TRP A N 1
ATOM 2054 C CA . TRP A 1 261 ? 1.947 8.732 23.442 1.00 94.56 261 TRP A CA 1
ATOM 2055 C C . TRP A 1 261 ? 3.372 9.070 23.878 1.00 94.56 261 TRP A C 1
ATOM 2057 O O . TRP A 1 261 ? 4.302 8.358 23.505 1.00 94.56 261 TRP A O 1
ATOM 2067 N N . GLY A 1 262 ? 3.564 10.140 24.653 1.00 93.81 262 GLY A N 1
ATOM 2068 C CA . GLY A 1 262 ? 4.901 10.692 24.873 1.00 93.81 262 GLY A CA 1
ATOM 2069 C C . GLY A 1 262 ? 5.620 10.941 23.540 1.00 93.81 262 GLY A C 1
ATOM 2070 O O . GLY A 1 262 ? 5.017 11.457 22.598 1.00 93.81 262 GLY A O 1
ATOM 2071 N N . ASP A 1 263 ? 6.880 10.509 23.461 1.00 93.81 263 ASP A N 1
ATOM 2072 C CA . ASP A 1 263 ? 7.726 10.611 22.260 1.00 93.81 263 ASP A CA 1
ATOM 2073 C C . ASP A 1 263 ? 7.735 9.317 21.418 1.00 93.81 263 ASP A C 1
ATOM 2075 O O . ASP A 1 263 ? 8.595 9.133 20.558 1.00 93.81 263 ASP A O 1
ATOM 2079 N N . TYR A 1 264 ? 6.831 8.372 21.694 1.00 95.56 264 TYR A N 1
ATOM 2080 C CA . TYR A 1 264 ? 6.803 7.086 21.002 1.00 95.56 264 TYR A CA 1
ATOM 2081 C C . TYR A 1 264 ? 5.931 7.137 19.746 1.00 95.56 264 TYR A C 1
ATOM 2083 O O . TYR A 1 264 ? 4.799 7.619 19.780 1.00 95.56 264 TYR A O 1
ATOM 2091 N N . GLU A 1 265 ? 6.440 6.548 18.664 1.00 94.44 265 GLU A N 1
ATOM 2092 C CA . GLU A 1 265 ? 5.763 6.497 17.360 1.00 94.44 265 GLU A CA 1
ATOM 2093 C C . GLU A 1 265 ? 5.154 5.127 17.039 1.00 94.44 265 GLU A C 1
ATOM 2095 O O . GLU A 1 265 ? 4.343 5.022 16.126 1.00 94.44 265 GLU A O 1
ATOM 2100 N N . TYR A 1 266 ? 5.498 4.077 17.793 1.00 96.12 266 TYR A N 1
ATOM 2101 C CA . TYR A 1 266 ? 5.005 2.719 17.553 1.00 96.12 266 TYR A CA 1
ATOM 2102 C C . TYR A 1 266 ? 4.565 2.049 18.847 1.00 96.12 266 TYR A C 1
ATOM 2104 O O . TYR A 1 266 ? 5.240 2.142 19.880 1.00 96.12 266 TYR A O 1
ATOM 2112 N N . VAL A 1 267 ? 3.447 1.330 18.772 1.00 97.88 267 VAL A N 1
ATOM 2113 C CA . VAL A 1 267 ? 2.872 0.567 19.876 1.00 97.88 267 VAL A CA 1
ATOM 2114 C C . VAL A 1 267 ? 2.509 -0.858 19.470 1.00 97.88 267 VAL A C 1
ATOM 2116 O O . VAL A 1 267 ? 2.230 -1.158 18.317 1.00 97.88 267 VAL A O 1
ATOM 2119 N N . ALA A 1 268 ? 2.475 -1.746 20.453 1.00 98.31 268 ALA A N 1
ATOM 2120 C CA . ALA A 1 268 ? 1.838 -3.051 20.382 1.00 98.31 268 ALA A CA 1
ATOM 2121 C C . ALA A 1 268 ? 1.126 -3.343 21.714 1.00 98.31 268 ALA A C 1
ATOM 2123 O O . ALA A 1 268 ? 1.273 -2.618 22.704 1.00 98.31 268 ALA A O 1
ATOM 2124 N N . PHE A 1 269 ? 0.368 -4.432 21.759 1.00 98.44 269 PHE A N 1
ATOM 2125 C CA . PHE A 1 269 ? -0.431 -4.846 22.903 1.00 98.44 269 PHE A CA 1
ATOM 2126 C C . PHE A 1 269 ? -0.014 -6.240 23.366 1.00 98.44 269 PHE A C 1
ATOM 2128 O O . PHE A 1 269 ? 0.097 -7.161 22.563 1.00 98.44 269 PHE A O 1
ATOM 2135 N N . ASN A 1 270 ? 0.146 -6.423 24.676 1.00 98.62 270 ASN A N 1
ATOM 2136 C CA . ASN A 1 270 ? 0.087 -7.748 25.297 1.00 98.62 270 ASN A CA 1
ATOM 2137 C C . ASN A 1 270 ? -1.256 -7.885 26.010 1.00 98.62 270 ASN A C 1
ATOM 2139 O O . ASN A 1 270 ? -1.454 -7.240 27.042 1.00 98.62 270 ASN A O 1
ATOM 2143 N N . ILE A 1 271 ? -2.155 -8.723 25.500 1.00 98.50 271 ILE A N 1
ATOM 2144 C CA . ILE A 1 271 ? -3.464 -8.993 26.107 1.00 98.50 271 ILE A CA 1
ATOM 2145 C C . ILE A 1 271 ? -3.449 -10.315 26.885 1.00 98.50 271 ILE A C 1
ATOM 2147 O O . ILE A 1 271 ? -2.767 -11.267 26.510 1.00 98.50 271 ILE A O 1
ATOM 2151 N N . SER A 1 272 ? -4.191 -10.367 27.992 1.00 98.38 272 SER A N 1
ATOM 2152 C CA . SER A 1 272 ? -4.445 -11.577 28.790 1.00 98.38 272 SER A CA 1
ATOM 2153 C C . SER A 1 272 ? -5.866 -11.553 29.364 1.00 98.38 272 SER A C 1
ATOM 2155 O O . SER A 1 272 ? -6.457 -10.480 29.499 1.00 98.38 272 SER A O 1
ATOM 2157 N N . SER A 1 273 ? -6.419 -12.715 29.712 1.00 98.06 273 SER A N 1
ATOM 2158 C CA . SER A 1 273 ? -7.729 -12.838 30.369 1.00 98.06 273 SER A CA 1
ATOM 2159 C C . SER A 1 273 ? -7.651 -12.730 31.902 1.00 98.06 273 SER A C 1
ATOM 2161 O O . SER A 1 273 ? -6.587 -12.885 32.513 1.00 98.06 273 SER A O 1
ATOM 2163 N N . ILE A 1 274 ? -8.798 -12.470 32.537 1.00 96.75 274 ILE A N 1
ATOM 2164 C CA . ILE A 1 274 ? -8.995 -12.407 33.988 1.00 96.75 274 ILE A CA 1
ATOM 2165 C C . ILE A 1 274 ? -10.146 -13.357 34.394 1.00 96.75 274 ILE A C 1
ATOM 2167 O O . ILE A 1 274 ? -11.303 -13.065 34.090 1.00 96.75 274 ILE A O 1
ATOM 2171 N N . PRO A 1 275 ? -9.881 -14.446 35.150 1.00 96.62 275 PRO A N 1
ATOM 2172 C CA . PRO A 1 275 ? -8.559 -14.972 35.498 1.00 96.62 275 PRO A CA 1
ATOM 2173 C C . PRO A 1 275 ? -7.805 -15.472 34.255 1.00 96.62 275 PRO A C 1
ATOM 2175 O O . PRO A 1 275 ? -8.423 -15.790 33.245 1.00 96.62 275 PRO A O 1
ATOM 2178 N N . SER A 1 276 ? -6.475 -15.569 34.353 1.00 96.12 276 SER A N 1
ATOM 2179 C CA . SER A 1 276 ? -5.632 -16.002 33.231 1.00 96.12 276 SER A CA 1
ATOM 2180 C C . SER A 1 276 ? -6.031 -17.393 32.729 1.00 96.12 276 SER A C 1
ATOM 2182 O O . SER A 1 276 ? -6.162 -18.343 33.506 1.00 96.12 276 SER A O 1
ATOM 2184 N N . SER A 1 277 ? -6.213 -17.489 31.416 1.00 97.12 277 SER A N 1
ATOM 2185 C CA . SER A 1 277 ? -6.545 -18.696 30.668 1.00 97.12 277 SER A CA 1
ATOM 2186 C C . SER A 1 277 ? -5.705 -18.767 29.398 1.00 97.12 277 SER A C 1
ATOM 2188 O O . SER A 1 277 ? -5.185 -17.756 28.938 1.00 97.12 277 SER A O 1
ATOM 2190 N N . ASP A 1 278 ? -5.612 -19.958 28.814 1.00 97.81 278 ASP A N 1
ATOM 2191 C CA . ASP A 1 278 ? -5.014 -20.152 27.494 1.00 97.81 278 ASP A CA 1
ATOM 2192 C C . ASP A 1 278 ? -5.799 -19.364 26.426 1.00 97.81 278 ASP A C 1
ATOM 2194 O O . ASP A 1 278 ? -7.012 -19.549 26.292 1.00 97.81 278 ASP A O 1
ATOM 2198 N N . LEU A 1 279 ? -5.118 -18.473 25.704 1.00 97.81 279 LEU A N 1
ATOM 2199 C CA . LEU A 1 279 ? -5.677 -17.644 24.633 1.00 97.81 279 LEU A CA 1
ATOM 2200 C C . LEU A 1 279 ? -5.400 -18.197 23.229 1.00 97.81 279 LEU A C 1
ATOM 2202 O O . LEU A 1 279 ? -5.928 -17.661 22.254 1.00 97.81 279 LEU A O 1
ATOM 2206 N N . SER A 1 280 ? -4.612 -19.268 23.097 1.00 95.31 280 SER A N 1
ATOM 2207 C CA . SER A 1 280 ? -4.184 -19.792 21.789 1.00 95.31 280 SER A CA 1
ATOM 2208 C C . SER A 1 280 ? -5.348 -20.228 20.892 1.00 95.31 280 SER A C 1
ATOM 2210 O O . SER A 1 280 ? -5.227 -20.186 19.673 1.00 95.31 280 SER A O 1
ATOM 2212 N N . GLY A 1 281 ? -6.492 -20.593 21.481 1.00 95.62 281 GLY A N 1
ATOM 2213 C CA . GLY A 1 281 ? -7.703 -20.980 20.751 1.00 95.62 281 GLY A CA 1
ATOM 2214 C C . GLY A 1 281 ? -8.653 -19.833 20.384 1.00 95.62 281 GLY A C 1
ATOM 2215 O O . GLY A 1 281 ? -9.699 -20.106 19.804 1.00 95.62 281 GLY A O 1
ATOM 2216 N N . VAL A 1 282 ? -8.348 -18.582 20.753 1.00 97.00 282 VAL A N 1
ATOM 2217 C CA . VAL A 1 282 ? -9.257 -17.430 20.563 1.00 97.00 282 VAL A CA 1
ATOM 2218 C C . VAL A 1 282 ? -8.585 -16.206 19.931 1.00 97.00 282 VAL A C 1
ATOM 2220 O O . VAL A 1 282 ? -9.188 -15.134 19.923 1.00 97.00 282 VAL A O 1
ATOM 2223 N N . LEU A 1 283 ? -7.368 -16.352 19.391 1.00 97.12 283 LEU A N 1
ATOM 2224 C CA . LEU A 1 283 ? -6.547 -15.252 18.860 1.00 97.12 283 LEU A CA 1
ATOM 2225 C C . LEU A 1 283 ? -7.305 -14.351 17.871 1.00 97.12 283 LEU A C 1
ATOM 2227 O O . LEU A 1 283 ? -7.301 -13.133 18.040 1.00 97.12 283 LEU A O 1
ATOM 2231 N N . ASP A 1 284 ? -8.046 -14.942 16.933 1.00 94.00 284 ASP A N 1
ATOM 2232 C CA . ASP A 1 284 ? -8.787 -14.213 15.888 1.00 94.00 284 ASP A CA 1
ATOM 2233 C C . ASP A 1 284 ? -9.952 -13.370 16.438 1.00 94.00 284 ASP A C 1
ATOM 2235 O O . ASP A 1 284 ? -10.453 -12.467 15.773 1.00 94.00 284 ASP A O 1
ATOM 2239 N N . THR A 1 285 ? -10.387 -13.635 17.674 1.00 95.50 285 THR A N 1
ATOM 2240 C CA . THR A 1 285 ? -11.477 -12.895 18.337 1.00 95.50 285 THR A CA 1
ATOM 2241 C C . THR A 1 285 ? -10.976 -11.795 19.275 1.00 95.50 285 THR A C 1
ATOM 2243 O O . THR A 1 285 ? -11.768 -10.972 19.746 1.00 95.50 285 THR A O 1
ATOM 2246 N N . LEU A 1 286 ? -9.668 -11.764 19.556 1.00 96.94 286 LEU A N 1
ATOM 2247 C CA . LEU A 1 286 ? -9.055 -10.795 20.465 1.00 96.94 286 LEU A CA 1
ATOM 2248 C C . LEU A 1 286 ? -9.104 -9.344 19.965 1.00 96.94 286 LEU A C 1
ATOM 2250 O O . LEU A 1 286 ? -9.313 -8.471 20.809 1.00 96.94 286 LEU A O 1
ATOM 2254 N N . PRO A 1 287 ? -9.002 -9.041 18.652 1.00 95.75 287 PRO A N 1
ATOM 2255 C CA . PRO A 1 287 ? -9.197 -7.673 18.169 1.00 95.75 287 PRO A CA 1
ATOM 2256 C C . PRO A 1 287 ? -10.561 -7.099 18.572 1.00 95.75 287 PRO A C 1
ATOM 2258 O O . PRO A 1 287 ? -10.653 -5.936 18.952 1.00 95.75 287 PRO A O 1
ATOM 2261 N N . GLY A 1 288 ? -11.604 -7.939 18.604 1.00 92.88 288 GLY A N 1
ATOM 2262 C CA . GLY A 1 288 ? -12.950 -7.560 19.045 1.00 92.88 288 GLY A CA 1
ATOM 2263 C C . GLY A 1 288 ? -13.082 -7.258 20.543 1.00 92.88 288 GLY A C 1
ATOM 2264 O O . GLY A 1 288 ? -14.142 -6.816 20.976 1.00 92.88 288 GLY A O 1
ATOM 2265 N N . GLN A 1 289 ? -12.032 -7.478 21.343 1.00 97.12 289 GLN A N 1
ATOM 2266 C CA . GLN A 1 289 ? -11.994 -7.079 22.757 1.00 97.12 289 GLN A CA 1
ATOM 2267 C C . GLN A 1 289 ? -11.555 -5.621 22.947 1.00 97.12 289 GLN A C 1
ATOM 2269 O O . GLN A 1 289 ? -11.540 -5.138 24.079 1.00 97.12 289 GLN A O 1
ATOM 2274 N N . PHE A 1 290 ? -11.208 -4.926 21.860 1.00 96.06 290 PHE A N 1
ATOM 2275 C CA . PHE A 1 290 ? -10.906 -3.501 21.842 1.00 96.06 290 PHE A CA 1
ATOM 2276 C C . PHE A 1 290 ? -12.059 -2.740 21.186 1.00 96.06 290 PHE A C 1
ATOM 2278 O O . PHE A 1 290 ? -12.483 -3.055 20.077 1.00 96.06 290 PHE A O 1
ATOM 2285 N N . SER A 1 291 ? -12.542 -1.699 21.857 1.00 93.00 291 SER A N 1
ATOM 2286 C CA . SER A 1 291 ? -13.495 -0.740 21.301 1.00 93.00 291 SER A CA 1
ATOM 2287 C C . SER A 1 291 ? -12.831 0.624 21.216 1.00 93.00 291 SER A C 1
ATOM 2289 O O . SER A 1 291 ? -12.524 1.212 22.245 1.00 93.00 291 SER A O 1
ATOM 2291 N N . PHE A 1 292 ? -12.626 1.141 20.011 1.00 91.19 292 PHE A N 1
ATOM 2292 C CA . PHE A 1 292 ? -11.983 2.436 19.786 1.00 91.19 292 PHE A CA 1
ATOM 2293 C C . PHE A 1 292 ? -13.035 3.543 19.660 1.00 91.19 292 PHE A C 1
ATOM 2295 O O . PHE A 1 292 ? -13.900 3.470 18.785 1.00 91.19 292 PHE A O 1
ATOM 2302 N N . THR A 1 293 ? -12.953 4.573 20.503 1.00 90.06 293 THR A N 1
ATOM 2303 C CA . THR A 1 293 ? -13.712 5.820 20.336 1.00 90.06 293 THR A CA 1
ATOM 2304 C C . THR A 1 293 ? -12.903 6.755 19.455 1.00 90.06 293 THR A C 1
ATOM 2306 O O . THR A 1 293 ? -11.694 6.913 19.628 1.00 90.06 293 THR A O 1
ATOM 2309 N N . ARG A 1 294 ? -13.576 7.370 18.488 1.00 81.62 294 ARG A N 1
ATOM 2310 C CA . ARG A 1 294 ? -12.921 8.073 17.391 1.00 81.62 294 ARG A CA 1
ATOM 2311 C C . ARG A 1 294 ? -13.408 9.503 17.263 1.00 81.62 294 ARG A C 1
ATOM 2313 O O . ARG A 1 294 ? -14.528 9.820 17.670 1.00 81.62 294 ARG A O 1
ATOM 2320 N N . THR A 1 295 ? -12.587 10.344 16.653 1.00 81.00 295 THR A N 1
ATOM 2321 C CA . THR A 1 295 ? -13.017 11.637 16.128 1.00 81.00 295 THR A CA 1
ATOM 2322 C C . THR A 1 295 ? -14.027 11.393 15.007 1.00 81.00 295 THR A C 1
ATOM 2324 O O . THR A 1 295 ? -13.831 10.524 14.159 1.00 81.00 295 THR A O 1
ATOM 2327 N N . ALA A 1 296 ? -15.141 12.125 15.029 1.00 82.31 296 ALA A N 1
ATOM 2328 C CA . ALA A 1 296 ? -16.157 12.034 13.985 1.00 82.31 296 ALA A CA 1
ATOM 2329 C C . ALA A 1 296 ? -15.600 12.505 12.633 1.00 82.31 296 ALA A C 1
ATOM 2331 O O . ALA A 1 296 ? -14.692 13.340 12.591 1.00 82.31 296 ALA A O 1
ATOM 2332 N N . MET A 1 297 ? -16.177 12.015 11.533 1.00 89.44 297 MET A N 1
ATOM 2333 C CA . MET A 1 297 ? -15.853 12.536 10.209 1.00 89.44 297 MET A CA 1
ATOM 2334 C C . MET A 1 297 ? -16.293 14.001 10.133 1.00 89.44 297 MET A C 1
ATOM 2336 O O . MET A 1 297 ? -17.461 14.329 10.331 1.00 89.44 297 MET A O 1
ATOM 2340 N N . THR A 1 298 ? -15.357 14.896 9.840 1.00 92.50 298 THR A N 1
ATOM 2341 C CA . THR A 1 298 ? -15.625 16.332 9.716 1.00 92.50 298 THR A CA 1
ATOM 2342 C C . THR A 1 298 ? -15.473 16.776 8.276 1.00 92.50 298 THR A C 1
ATOM 2344 O O . THR A 1 298 ? -14.695 16.203 7.515 1.00 92.50 298 THR A O 1
ATOM 2347 N N . PHE A 1 299 ? -16.218 17.815 7.898 1.00 96.12 299 PHE A N 1
ATOM 2348 C CA . PHE A 1 299 ? -16.218 18.341 6.540 1.00 96.12 299 PHE A CA 1
ATOM 2349 C C . PHE A 1 299 ? -15.825 19.810 6.504 1.00 96.12 299 PHE A C 1
ATOM 2351 O O . PHE A 1 299 ? -16.275 20.619 7.313 1.00 96.12 299 PHE A O 1
ATOM 2358 N N . THR A 1 300 ? -15.020 20.159 5.506 1.00 96.56 300 THR A N 1
ATOM 2359 C CA . THR A 1 300 ? -14.629 21.531 5.181 1.00 96.56 300 THR A CA 1
ATOM 2360 C C . THR A 1 300 ? -15.152 21.894 3.794 1.00 96.56 300 THR A C 1
ATOM 2362 O O . THR A 1 300 ? -15.090 21.084 2.871 1.00 96.56 300 THR A O 1
ATOM 2365 N N . SER A 1 301 ? -15.647 23.124 3.619 1.00 97.12 301 SER A N 1
ATOM 2366 C CA . SER A 1 301 ? -16.041 23.640 2.299 1.00 97.12 301 SER A CA 1
ATOM 2367 C C . SER A 1 301 ? -14.825 23.697 1.372 1.00 97.12 301 SER A C 1
ATOM 2369 O O . SER A 1 301 ? -13.924 24.517 1.567 1.00 97.12 301 SER A O 1
ATOM 2371 N N . GLY A 1 302 ? -14.813 22.856 0.345 1.00 97.25 302 GLY A N 1
ATOM 2372 C CA . GLY A 1 302 ? -13.668 22.672 -0.535 1.00 97.25 302 GLY A CA 1
ATOM 2373 C C . GLY A 1 302 ? -13.594 21.265 -1.109 1.00 97.25 302 GLY A C 1
ATOM 2374 O O . GLY A 1 302 ? -14.511 20.462 -0.961 1.00 97.25 302 GLY A O 1
ATOM 2375 N N . TYR A 1 303 ? -12.491 20.967 -1.791 1.00 97.56 303 TYR A N 1
ATOM 2376 C CA . TYR A 1 303 ? -12.249 19.644 -2.363 1.00 97.56 303 TYR A CA 1
ATOM 2377 C C . TYR A 1 303 ? -10.769 19.264 -2.318 1.00 97.56 303 TYR A C 1
ATOM 2379 O O . TYR A 1 303 ? -9.883 20.094 -2.513 1.00 97.56 303 TYR A O 1
ATOM 2387 N N . TRP A 1 304 ? -10.496 17.978 -2.145 1.00 97.69 304 TRP A N 1
ATOM 2388 C CA . TRP A 1 304 ? -9.192 17.384 -2.411 1.00 97.69 304 TRP A CA 1
ATOM 2389 C C . TRP A 1 304 ? -8.931 17.342 -3.914 1.00 97.69 304 TRP A C 1
ATOM 2391 O O . TRP A 1 304 ? -9.723 16.751 -4.663 1.00 97.69 304 TRP A O 1
ATOM 2401 N N . ASN A 1 305 ? -7.840 17.967 -4.365 1.00 95.56 305 ASN A N 1
ATOM 2402 C CA . ASN A 1 305 ? -7.404 17.927 -5.760 1.00 95.56 305 ASN A CA 1
ATOM 2403 C C . ASN A 1 305 ? -6.299 16.883 -5.980 1.00 95.56 305 ASN A C 1
ATOM 2405 O O . ASN A 1 305 ? -5.664 16.438 -5.033 1.00 95.56 305 ASN A O 1
ATOM 2409 N N . SER A 1 306 ? -6.074 16.471 -7.228 1.00 91.62 306 SER A N 1
ATOM 2410 C CA . SER A 1 306 ? -5.022 15.496 -7.546 1.00 91.62 306 SER A CA 1
ATOM 2411 C C . SER A 1 306 ? -3.642 16.065 -7.204 1.00 91.62 306 SER A C 1
ATOM 2413 O O . SER A 1 306 ? -3.352 17.197 -7.591 1.00 91.62 306 SER A O 1
ATOM 2415 N N . GLY A 1 307 ? -2.817 15.299 -6.485 1.00 91.12 307 GLY A N 1
ATOM 2416 C CA . GLY A 1 307 ? -1.498 15.733 -6.018 1.00 91.12 307 GLY A CA 1
ATOM 2417 C C . GLY A 1 307 ? -1.517 16.797 -4.916 1.00 91.12 307 GLY A C 1
ATOM 2418 O O . GLY A 1 307 ? -0.457 17.299 -4.558 1.00 91.12 307 GLY A O 1
ATOM 2419 N N . ALA A 1 308 ? -2.690 17.177 -4.398 1.00 93.00 308 ALA A N 1
ATOM 2420 C CA . ALA A 1 308 ? -2.782 18.163 -3.328 1.00 93.00 308 ALA A CA 1
ATOM 2421 C C . ALA A 1 308 ? -2.328 17.569 -1.991 1.00 93.00 308 ALA A C 1
ATOM 2423 O O . ALA A 1 308 ? -2.587 16.397 -1.719 1.00 93.00 308 ALA A O 1
ATOM 2424 N N . THR A 1 309 ? -1.712 18.398 -1.152 1.00 93.44 309 THR A N 1
ATOM 2425 C CA . THR A 1 309 ? -1.349 18.053 0.232 1.00 93.44 309 THR A CA 1
ATOM 2426 C C . THR A 1 309 ? -2.327 18.611 1.267 1.00 93.44 309 THR A C 1
ATOM 2428 O O . THR A 1 309 ? -2.252 18.311 2.452 1.00 93.44 309 THR A O 1
ATOM 2431 N N . GLU A 1 310 ? -3.287 19.417 0.813 1.00 94.44 310 GLU A N 1
ATOM 2432 C CA . GLU A 1 310 ? -4.341 20.006 1.630 1.00 94.44 310 GLU A CA 1
ATOM 2433 C C . GLU A 1 310 ? -5.635 20.178 0.820 1.00 94.44 310 GLU A C 1
ATOM 2435 O O . GLU A 1 310 ? -5.649 20.120 -0.418 1.00 94.44 310 GLU A O 1
ATOM 2440 N N . ILE A 1 311 ? -6.744 20.408 1.524 1.00 96.75 311 ILE A N 1
ATOM 2441 C CA . ILE A 1 311 ? -8.038 20.701 0.905 1.00 96.75 311 ILE A CA 1
ATOM 2442 C C . ILE A 1 311 ? -7.942 22.036 0.161 1.00 96.75 311 ILE A C 1
ATOM 2444 O O . ILE A 1 311 ? -7.600 23.069 0.735 1.00 96.75 311 ILE A O 1
ATOM 2448 N N . THR A 1 312 ? -8.327 22.047 -1.116 1.00 96.62 312 THR A N 1
ATOM 2449 C CA . THR A 1 312 ? -8.494 23.295 -1.865 1.00 96.62 312 THR A CA 1
ATOM 2450 C C . THR A 1 312 ? -9.723 24.032 -1.337 1.00 96.62 312 THR A C 1
ATOM 2452 O O . THR A 1 312 ? -10.857 23.602 -1.562 1.00 96.62 312 THR A O 1
ATOM 2455 N N . THR A 1 313 ? -9.494 25.148 -0.647 1.00 95.56 313 THR A N 1
ATOM 2456 C CA . THR A 1 313 ? -10.534 26.008 -0.062 1.00 95.56 313 THR A CA 1
ATOM 2457 C C . THR A 1 313 ? -10.658 27.339 -0.813 1.00 95.56 313 THR A C 1
ATOM 2459 O O . THR A 1 313 ? -9.800 27.711 -1.616 1.00 95.56 313 THR A O 1
ATOM 2462 N N . GLY A 1 314 ? -11.763 28.063 -0.603 1.00 91.19 314 GLY A N 1
ATOM 2463 C CA . GLY A 1 314 ? -12.011 29.362 -1.233 1.00 91.19 314 GLY A CA 1
ATOM 2464 C C . GLY A 1 314 ? -13.494 29.706 -1.392 1.00 91.19 314 GLY A C 1
ATOM 2465 O O . GLY A 1 314 ? -14.370 28.868 -1.205 1.00 91.19 314 GLY A O 1
ATOM 2466 N N . ASP A 1 315 ? -13.770 30.956 -1.771 1.00 89.19 315 ASP A N 1
ATOM 2467 C CA . ASP A 1 315 ? -15.126 31.540 -1.814 1.00 89.19 315 ASP A CA 1
ATOM 2468 C C . ASP A 1 315 ? -15.726 31.605 -3.234 1.00 89.19 315 ASP A C 1
ATOM 2470 O O . ASP A 1 315 ? -16.570 32.439 -3.556 1.00 89.19 315 ASP A O 1
ATOM 2474 N N . THR A 1 316 ? -15.261 30.751 -4.147 1.00 93.25 316 THR A N 1
ATOM 2475 C CA . THR A 1 316 ? -15.837 30.703 -5.498 1.00 93.25 316 THR A CA 1
ATOM 2476 C C . THR A 1 316 ? -17.043 29.772 -5.529 1.00 93.25 316 THR A C 1
ATOM 2478 O O . THR A 1 316 ? -17.063 28.754 -4.837 1.00 93.25 316 THR A O 1
ATOM 2481 N N . THR A 1 317 ? -18.016 30.062 -6.399 1.00 90.31 317 THR A N 1
ATOM 2482 C CA . THR A 1 317 ? -19.176 29.182 -6.640 1.00 90.31 317 THR A CA 1
ATOM 2483 C C . THR A 1 317 ? -18.756 27.747 -6.962 1.00 90.31 317 THR A C 1
ATOM 2485 O O . THR A 1 317 ? -19.421 26.803 -6.557 1.00 90.31 317 THR A O 1
ATOM 2488 N N . PHE A 1 318 ? -17.625 27.573 -7.654 1.00 92.94 318 PHE A N 1
ATOM 2489 C CA . PHE A 1 318 ? -17.098 26.253 -7.980 1.00 92.94 318 PHE A CA 1
ATOM 2490 C C . PHE A 1 318 ? -16.530 25.511 -6.764 1.00 92.94 318 PHE A C 1
ATOM 2492 O O . PHE A 1 318 ? -16.698 24.302 -6.676 1.00 92.94 318 PHE A O 1
ATOM 2499 N N . ILE A 1 319 ? -15.835 26.191 -5.850 1.00 93.62 319 ILE A N 1
ATOM 2500 C CA . ILE A 1 319 ? -15.236 25.535 -4.674 1.00 93.62 319 ILE A CA 1
ATOM 2501 C C . ILE A 1 319 ? -16.324 25.171 -3.666 1.00 93.62 319 ILE A C 1
ATOM 2503 O O . ILE A 1 319 ? -16.348 24.056 -3.156 1.00 93.62 319 ILE A O 1
ATOM 2507 N N . LYS A 1 320 ? -17.261 26.093 -3.440 1.00 94.75 320 LYS A N 1
ATOM 2508 C CA . LYS A 1 320 ? -18.348 25.947 -2.471 1.00 94.75 320 LYS A CA 1
ATOM 2509 C C . LYS A 1 320 ? -19.328 24.822 -2.769 1.00 94.75 320 LYS A C 1
ATOM 2511 O O . LYS A 1 320 ? -20.084 24.448 -1.886 1.00 94.75 320 LYS A O 1
ATOM 2516 N N . GLN A 1 321 ? -19.318 24.267 -3.979 1.00 95.94 321 GLN A N 1
ATOM 2517 C CA . GLN A 1 321 ? -20.174 23.127 -4.307 1.00 95.94 321 GLN A CA 1
ATOM 2518 C C . GLN A 1 321 ? -19.685 21.789 -3.742 1.00 95.94 321 GLN A C 1
ATOM 2520 O O . GLN A 1 321 ? -20.354 20.772 -3.923 1.00 95.94 321 GLN A O 1
ATOM 2525 N N . TYR A 1 322 ? -18.508 21.776 -3.115 1.00 96.75 322 TYR A N 1
ATOM 2526 C CA . TYR A 1 322 ? -17.906 20.580 -2.553 1.00 96.75 322 TYR A CA 1
ATOM 2527 C C . TYR A 1 322 ? -17.743 20.701 -1.039 1.00 96.75 322 TYR A C 1
ATOM 2529 O O . TYR A 1 322 ? -17.376 21.754 -0.511 1.00 96.75 322 TYR A O 1
ATOM 2537 N N . ALA A 1 323 ? -17.962 19.580 -0.363 1.00 97.75 323 ALA A N 1
ATOM 2538 C CA . ALA A 1 323 ? -17.543 19.345 1.005 1.00 97.75 323 ALA A CA 1
ATOM 2539 C C . ALA A 1 323 ? -16.465 18.253 1.003 1.00 97.75 323 ALA A C 1
ATOM 2541 O O . ALA A 1 323 ? -16.696 17.152 0.497 1.00 97.75 323 ALA A O 1
ATOM 2542 N N . ALA A 1 324 ? -15.295 18.559 1.553 1.00 98.00 324 ALA A N 1
ATOM 2543 C CA . ALA A 1 324 ? -14.175 17.635 1.676 1.00 98.00 324 ALA A CA 1
ATOM 2544 C C . ALA A 1 324 ? -14.071 17.110 3.106 1.00 98.00 324 ALA A C 1
ATOM 2546 O O . ALA A 1 324 ? -14.063 17.917 4.038 1.00 98.00 324 ALA A O 1
ATOM 2547 N N . SER A 1 325 ? -13.969 15.793 3.280 1.00 97.19 325 SER A N 1
ATOM 2548 C CA . SER A 1 325 ? -13.726 15.208 4.600 1.00 97.19 325 SER A CA 1
ATOM 2549 C C . SER A 1 325 ? -12.263 15.364 5.026 1.00 97.19 325 SER A C 1
ATOM 2551 O O . SER A 1 325 ? -11.373 15.521 4.179 1.00 97.19 325 SER A O 1
ATOM 2553 N N . ASN A 1 326 ? -11.995 15.245 6.328 1.00 93.81 326 ASN A N 1
ATOM 2554 C CA . ASN A 1 326 ? -10.653 14.900 6.801 1.00 93.81 326 ASN A CA 1
ATOM 2555 C C . ASN A 1 326 ? -10.210 13.520 6.256 1.00 93.81 326 ASN A C 1
ATOM 2557 O O . ASN A 1 326 ? -11.073 12.721 5.867 1.00 93.81 326 ASN A O 1
ATOM 2561 N N . PRO A 1 327 ? -8.892 13.245 6.187 1.00 93.38 327 PRO A N 1
ATOM 2562 C CA . PRO A 1 327 ? -8.373 11.904 5.937 1.00 93.38 327 PRO A CA 1
ATOM 2563 C C . PRO A 1 327 ? -8.841 10.918 7.010 1.00 93.38 327 PRO A C 1
ATOM 2565 O O . PRO A 1 327 ? -9.047 11.299 8.158 1.00 93.38 327 PRO A O 1
ATOM 2568 N N . ILE A 1 328 ? -9.029 9.667 6.600 1.00 90.69 328 ILE A N 1
ATOM 2569 C CA . ILE A 1 328 ? -9.549 8.559 7.394 1.00 90.69 328 ILE A CA 1
ATOM 2570 C C . ILE A 1 328 ? -8.690 7.329 7.081 1.00 90.69 328 ILE A C 1
ATOM 2572 O O . ILE A 1 328 ? -8.597 6.937 5.913 1.00 90.69 328 ILE A O 1
ATOM 2576 N N . PRO A 1 329 ? -8.081 6.686 8.084 1.00 86.75 329 PRO A N 1
ATOM 2577 C CA . PRO A 1 329 ? -7.351 5.436 7.909 1.00 86.75 329 PRO A CA 1
ATOM 2578 C C . PRO A 1 329 ? -8.168 4.325 7.231 1.00 86.75 329 PRO A C 1
ATOM 2580 O O . PRO A 1 329 ? -9.336 4.082 7.558 1.00 86.75 329 PRO A O 1
ATOM 2583 N N . ARG A 1 330 ? -7.515 3.566 6.342 1.00 86.38 330 ARG A N 1
ATOM 2584 C CA . ARG A 1 330 ? -8.041 2.346 5.697 1.00 86.38 330 ARG A CA 1
ATOM 2585 C C . ARG A 1 330 ? -8.523 1.333 6.724 1.00 86.38 330 ARG A C 1
ATOM 2587 O O . ARG A 1 330 ? -9.438 0.572 6.463 1.00 86.38 330 ARG A O 1
ATOM 2594 N N . THR A 1 331 ? -7.942 1.316 7.911 1.00 79.56 331 THR A N 1
ATOM 2595 C CA . THR A 1 331 ? -8.332 0.383 8.970 1.00 79.56 331 THR A CA 1
ATOM 2596 C C . THR A 1 331 ? -9.735 0.670 9.514 1.00 79.56 331 THR A C 1
ATOM 2598 O O . THR A 1 331 ? -10.300 -0.171 10.211 1.00 79.56 331 THR A O 1
ATOM 2601 N N . PHE A 1 332 ? -10.322 1.834 9.203 1.00 82.12 332 PHE A N 1
ATOM 2602 C CA . PHE A 1 332 ? -11.662 2.228 9.664 1.00 82.12 332 PHE A CA 1
ATOM 2603 C C . PHE A 1 332 ? -12.713 2.055 8.580 1.00 82.12 332 PHE A C 1
ATOM 2605 O O . PHE A 1 332 ? -13.855 1.715 8.876 1.00 82.12 332 PHE A O 1
ATOM 2612 N N . ILE A 1 333 ? -12.313 2.269 7.333 1.00 89.81 333 ILE A N 1
ATOM 2613 C CA . ILE A 1 333 ? -13.112 1.966 6.155 1.00 89.81 333 ILE A CA 1
ATOM 2614 C C . ILE A 1 333 ? -12.279 0.961 5.352 1.00 89.81 333 ILE A C 1
ATOM 2616 O O . ILE A 1 333 ? -11.567 1.364 4.443 1.00 89.81 333 ILE A O 1
ATOM 2620 N N . PRO A 1 334 ? -12.245 -0.327 5.734 1.00 89.38 334 PRO A N 1
ATOM 2621 C CA . PRO A 1 334 ? -11.402 -1.308 5.059 1.00 89.38 334 PRO A CA 1
ATOM 2622 C C . PRO A 1 334 ? -11.938 -1.658 3.672 1.00 89.38 334 PRO A C 1
ATOM 2624 O O . PRO A 1 334 ? -13.074 -1.332 3.308 1.00 89.38 334 PRO A O 1
ATOM 2627 N N . ALA A 1 335 ? -11.124 -2.382 2.901 1.00 91.31 335 ALA A N 1
ATOM 2628 C CA . ALA A 1 335 ? -11.637 -3.099 1.743 1.00 91.31 335 ALA A CA 1
ATOM 2629 C C . ALA A 1 335 ? -12.788 -4.029 2.167 1.00 91.31 335 ALA A C 1
ATOM 2631 O O . ALA A 1 335 ? -12.824 -4.523 3.295 1.00 91.31 335 ALA A O 1
ATOM 2632 N N . GLY A 1 336 ? -13.763 -4.200 1.280 1.00 92.44 336 GLY A N 1
ATOM 2633 C CA . GLY A 1 336 ? -15.049 -4.813 1.594 1.00 92.44 336 GLY A CA 1
ATOM 2634 C C . GLY A 1 336 ? -16.095 -3.825 2.116 1.00 92.44 336 GLY A C 1
ATOM 2635 O O . GLY A 1 336 ? -17.249 -4.212 2.273 1.00 92.44 336 GLY A O 1
ATOM 2636 N N . THR A 1 337 ? -15.756 -2.553 2.363 1.00 95.25 337 THR A N 1
ATOM 2637 C CA . THR A 1 337 ? -16.767 -1.558 2.756 1.00 95.25 337 THR A CA 1
ATOM 2638 C C . THR A 1 337 ? -17.632 -1.145 1.566 1.00 95.25 337 THR A C 1
ATOM 2640 O O . THR A 1 337 ? -17.130 -0.647 0.559 1.00 95.25 337 THR A O 1
ATOM 2643 N N . ILE A 1 338 ? -18.946 -1.283 1.709 1.00 95.69 338 ILE A N 1
ATOM 2644 C CA . ILE A 1 338 ? -19.969 -0.723 0.829 1.00 95.69 338 ILE A CA 1
ATOM 2645 C C . ILE A 1 338 ? -20.363 0.659 1.353 1.00 95.69 338 ILE A C 1
ATOM 2647 O O . ILE A 1 338 ? -20.805 0.810 2.495 1.00 95.69 338 ILE A O 1
ATOM 2651 N N . ILE A 1 339 ? -20.225 1.664 0.493 1.00 96.56 339 ILE A N 1
ATOM 2652 C CA . ILE A 1 339 ? -20.681 3.034 0.714 1.00 96.56 339 ILE A CA 1
ATOM 2653 C C . ILE A 1 339 ? -22.007 3.226 -0.020 1.00 96.56 339 ILE A C 1
ATOM 2655 O O . ILE A 1 339 ? -22.031 3.288 -1.251 1.00 96.56 339 ILE A O 1
ATOM 2659 N N . THR A 1 340 ? -23.098 3.381 0.722 1.00 97.56 340 THR A N 1
ATOM 2660 C CA . THR A 1 340 ? -24.400 3.785 0.180 1.00 97.56 340 THR A CA 1
ATOM 2661 C C . THR A 1 340 ? -24.521 5.307 0.239 1.00 97.56 340 THR A C 1
ATOM 2663 O O . THR A 1 340 ? -24.497 5.907 1.312 1.00 97.56 340 THR A O 1
ATOM 2666 N N . ILE A 1 341 ? -24.657 5.939 -0.924 1.00 98.00 341 ILE A N 1
ATOM 2667 C CA . ILE A 1 341 ? -24.695 7.391 -1.114 1.00 98.00 341 ILE A CA 1
ATOM 2668 C C . ILE A 1 341 ? -26.150 7.852 -1.235 1.00 98.00 341 ILE A C 1
ATOM 2670 O O . ILE A 1 341 ? -26.914 7.328 -2.052 1.00 98.00 341 ILE A O 1
ATOM 2674 N N . GLU A 1 342 ? -26.529 8.870 -0.458 1.00 97.94 342 GLU A N 1
ATOM 2675 C CA . GLU A 1 342 ? -27.876 9.446 -0.491 1.00 97.94 342 GLU A CA 1
ATOM 2676 C C . GLU A 1 342 ? -28.250 9.934 -1.904 1.00 97.94 342 GLU A C 1
ATOM 2678 O O . GLU A 1 342 ? -27.474 10.599 -2.597 1.00 97.94 342 GLU A O 1
ATOM 2683 N N . ALA A 1 343 ? -29.478 9.633 -2.336 1.00 97.06 343 ALA A N 1
ATOM 2684 C CA . ALA A 1 343 ? -29.984 10.079 -3.629 1.00 97.06 343 ALA A CA 1
ATOM 2685 C C . ALA A 1 343 ? -29.904 11.610 -3.766 1.00 97.06 343 ALA A C 1
ATOM 2687 O O . ALA A 1 343 ? -30.305 12.357 -2.878 1.00 97.06 343 ALA A O 1
ATOM 2688 N N . GLY A 1 344 ? -29.413 12.080 -4.914 1.00 96.12 344 GLY A N 1
ATOM 2689 C CA . GLY A 1 344 ? -29.175 13.503 -5.160 1.00 96.12 344 GLY A CA 1
ATOM 2690 C C . GLY A 1 344 ? -27.746 13.955 -4.853 1.00 96.12 344 GLY A C 1
ATOM 2691 O O . GLY A 1 344 ? -27.360 15.017 -5.344 1.00 96.12 344 GLY A O 1
ATOM 2692 N N . TYR A 1 345 ? -26.940 13.134 -4.177 1.00 97.88 345 TYR A N 1
ATOM 2693 C CA . TYR A 1 345 ? -25.517 13.369 -3.939 1.00 97.88 345 TYR A CA 1
ATOM 2694 C C . TYR A 1 345 ? -24.629 12.479 -4.804 1.00 97.88 345 TYR A C 1
ATOM 2696 O O . TYR A 1 345 ? -25.052 11.453 -5.340 1.00 97.88 345 TYR A O 1
ATOM 2704 N N . LYS A 1 346 ? -23.380 12.914 -4.953 1.00 96.81 346 LYS A N 1
ATOM 2705 C CA . LYS A 1 346 ? -22.297 12.165 -5.579 1.00 96.81 346 LYS A CA 1
ATOM 2706 C C . LYS A 1 346 ? -21.024 12.298 -4.752 1.00 96.81 346 LYS A C 1
ATOM 2708 O O . LYS A 1 346 ? -20.748 13.366 -4.198 1.00 96.81 346 LYS A O 1
ATOM 2713 N N . VAL A 1 347 ? -20.251 11.219 -4.701 1.00 97.19 347 VAL A N 1
ATOM 2714 C CA . VAL A 1 347 ? -19.041 11.118 -3.879 1.00 97.19 347 VAL A CA 1
ATOM 2715 C C . VAL A 1 347 ? -17.854 10.706 -4.735 1.00 97.19 347 VAL A C 1
ATOM 2717 O O . VAL A 1 347 ? -17.933 9.760 -5.523 1.00 97.19 347 VAL A O 1
ATOM 2720 N N . LYS A 1 348 ? -16.732 11.401 -4.550 1.00 96.38 348 LYS A N 1
ATOM 2721 C CA . LYS A 1 348 ? -15.415 10.916 -4.965 1.00 96.38 348 LYS A CA 1
ATOM 2722 C C . LYS A 1 348 ? -14.675 10.400 -3.748 1.00 96.38 348 LYS A C 1
ATOM 2724 O O . LYS A 1 348 ? -14.569 11.126 -2.761 1.00 96.38 348 LYS A O 1
ATOM 2729 N N . VAL A 1 349 ? -14.119 9.203 -3.863 1.00 96.75 349 VAL A N 1
ATOM 2730 C CA . VAL A 1 349 ? -13.174 8.666 -2.887 1.00 96.75 349 VAL A CA 1
ATOM 2731 C C . VAL A 1 349 ? -11.784 9.142 -3.279 1.00 96.75 349 VAL A C 1
ATOM 2733 O O . VAL A 1 349 ? -11.396 9.099 -4.451 1.00 96.75 349 VAL A O 1
ATOM 2736 N N . ILE A 1 350 ? -11.072 9.674 -2.304 1.00 97.31 350 ILE A N 1
ATOM 2737 C CA . ILE A 1 350 ? -9.741 10.254 -2.416 1.00 97.31 350 ILE A CA 1
ATOM 2738 C C . ILE A 1 350 ? -8.819 9.296 -1.689 1.00 97.31 350 ILE A C 1
ATOM 2740 O O . ILE A 1 350 ? -9.097 8.989 -0.543 1.00 97.31 350 ILE A O 1
ATOM 2744 N N . PHE A 1 351 ? -7.758 8.830 -2.326 1.00 94.50 351 PHE A N 1
ATOM 2745 C CA . PHE A 1 351 ? -6.767 7.956 -1.713 1.00 94.50 351 PHE A CA 1
ATOM 2746 C C . PHE A 1 351 ? -5.493 8.755 -1.471 1.00 94.50 351 PHE A C 1
ATOM 2748 O O . PHE A 1 351 ? -5.024 9.465 -2.372 1.00 94.50 351 PHE A O 1
ATOM 2755 N N . LEU A 1 352 ? -4.973 8.667 -0.249 1.00 93.00 352 LEU A N 1
ATOM 2756 C CA . LEU A 1 352 ? -3.858 9.478 0.213 1.00 93.00 352 LEU A CA 1
ATOM 2757 C C . LEU A 1 352 ? -2.702 8.606 0.708 1.00 93.00 352 LEU A C 1
ATOM 2759 O O . LEU A 1 352 ? -2.904 7.561 1.332 1.00 93.00 352 LEU A O 1
ATOM 2763 N N . SER A 1 353 ? -1.491 9.079 0.437 1.00 88.25 353 SER A N 1
ATOM 2764 C CA . SER A 1 353 ? -0.271 8.688 1.139 1.00 88.25 353 SER A CA 1
ATOM 2765 C C . SER A 1 353 ? -0.017 9.668 2.289 1.00 88.25 353 SER A C 1
ATOM 2767 O O . SER A 1 353 ? -0.543 10.786 2.288 1.00 88.25 353 SER A O 1
ATOM 2769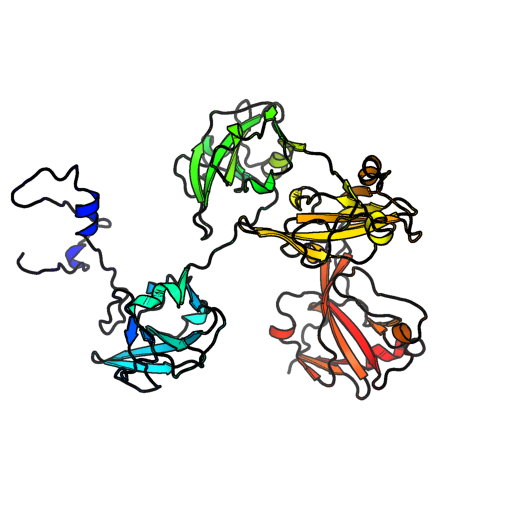 N N . TYR A 1 354 ? 0.775 9.251 3.275 1.00 83.75 354 TYR A N 1
ATOM 2770 C CA . TYR A 1 354 ? 1.256 10.118 4.345 1.00 83.75 354 TYR A CA 1
ATOM 2771 C C . TYR A 1 354 ? 2.762 9.951 4.519 1.00 83.75 354 TYR A C 1
ATOM 2773 O O . TYR A 1 354 ? 3.285 8.839 4.452 1.00 83.75 354 TYR A O 1
ATOM 2781 N N . SER A 1 355 ? 3.444 11.060 4.784 1.00 77.25 355 SER A N 1
ATOM 2782 C CA . SER A 1 355 ? 4.812 11.068 5.297 1.00 77.25 355 SER A CA 1
ATOM 2783 C C . SER A 1 355 ? 4.923 12.078 6.432 1.00 77.25 355 SER A C 1
ATOM 2785 O O . SER A 1 355 ? 4.244 13.106 6.425 1.00 77.25 355 SER A O 1
ATOM 2787 N N . SER A 1 356 ? 5.823 11.823 7.378 1.00 71.75 356 SER A N 1
ATOM 2788 C CA . SER A 1 356 ? 6.096 12.753 8.479 1.00 71.75 356 SER A CA 1
ATOM 2789 C C . SER A 1 356 ? 6.623 14.113 7.998 1.00 71.75 356 SER A C 1
ATOM 2791 O O . SER A 1 356 ? 6.407 15.120 8.667 1.00 71.75 356 SER A O 1
ATOM 2793 N N . GLU A 1 357 ? 7.283 14.163 6.837 1.00 72.06 357 GLU A N 1
ATOM 2794 C CA . GLU A 1 357 ? 7.867 15.390 6.285 1.00 72.06 357 GLU A CA 1
ATOM 2795 C C . GLU A 1 357 ? 6.856 16.266 5.537 1.00 72.06 357 GLU A C 1
ATOM 2797 O O . GLU A 1 357 ? 6.857 17.488 5.695 1.00 72.06 357 GLU A O 1
ATOM 2802 N N . THR A 1 358 ? 6.005 15.658 4.702 1.00 73.19 358 THR A N 1
ATOM 2803 C CA . THR A 1 358 ? 5.107 16.394 3.786 1.00 73.19 358 THR A CA 1
ATOM 2804 C C . THR A 1 358 ? 3.628 16.295 4.152 1.00 73.19 358 THR A C 1
ATOM 2806 O O . THR A 1 358 ? 2.798 16.972 3.544 1.00 73.19 358 THR A O 1
ATOM 2809 N N . GLY A 1 359 ? 3.295 15.504 5.173 1.00 86.12 359 GLY A N 1
ATOM 2810 C CA . GLY A 1 359 ? 1.925 15.230 5.581 1.00 86.12 359 GLY A CA 1
ATOM 2811 C C . GLY A 1 359 ? 1.196 14.339 4.579 1.00 86.12 359 GLY A C 1
ATOM 2812 O O . GLY A 1 359 ? 1.790 13.468 3.941 1.00 86.12 359 GLY A O 1
ATOM 2813 N N . TYR A 1 360 ? -0.111 14.559 4.464 1.00 90.88 360 TYR A N 1
ATOM 2814 C CA . TYR A 1 360 ? -0.964 13.849 3.520 1.00 90.88 360 TYR A CA 1
ATOM 2815 C C . TYR A 1 360 ? -0.741 14.328 2.090 1.00 90.88 360 TYR A C 1
ATOM 2817 O O . TYR A 1 360 ? -0.583 15.522 1.851 1.00 90.88 360 TYR A O 1
ATOM 2825 N N . LYS A 1 361 ? -0.829 13.416 1.123 1.00 91.94 361 LYS A N 1
ATOM 2826 C CA . LYS A 1 361 ? -0.791 13.742 -0.304 1.00 91.94 361 LYS A CA 1
ATOM 2827 C C . LYS A 1 361 ? -1.783 12.889 -1.077 1.00 91.94 361 LYS A C 1
ATOM 2829 O O . LYS A 1 361 ? -1.853 11.676 -0.911 1.00 91.94 361 LYS A O 1
ATOM 2834 N N . VAL A 1 362 ? -2.557 13.527 -1.951 1.00 94.00 362 VAL A N 1
ATOM 2835 C CA . VAL A 1 362 ? -3.532 12.840 -2.804 1.00 94.00 362 VAL A CA 1
ATOM 2836 C C . VAL A 1 362 ? -2.824 12.126 -3.949 1.00 94.00 362 VAL A C 1
ATOM 2838 O O . VAL A 1 362 ? -2.353 12.771 -4.889 1.00 94.00 362 VAL A O 1
ATOM 2841 N N . GLU A 1 363 ? -2.842 10.800 -3.910 1.00 91.50 363 GLU A N 1
ATOM 2842 C CA . GLU A 1 363 ? -2.253 9.948 -4.947 1.00 91.50 363 GLU A CA 1
ATOM 2843 C C . GLU A 1 363 ? -3.281 9.583 -6.019 1.00 91.50 363 GLU A C 1
ATOM 2845 O O . GLU A 1 363 ? -2.999 9.612 -7.219 1.00 91.50 363 GLU A O 1
ATOM 2850 N N . PHE A 1 364 ? -4.520 9.304 -5.607 1.00 90.19 364 PHE A N 1
ATOM 2851 C CA . PHE A 1 364 ? -5.577 8.901 -6.526 1.00 90.19 364 PHE A CA 1
ATOM 2852 C C . PHE A 1 364 ? -6.950 9.428 -6.103 1.00 90.19 364 PHE A C 1
ATOM 2854 O O . PHE A 1 364 ? -7.222 9.704 -4.938 1.00 90.19 364 PHE A O 1
ATOM 2861 N N . ARG A 1 365 ? -7.838 9.611 -7.084 1.00 91.88 365 ARG A N 1
ATOM 2862 C CA . ARG A 1 365 ? -9.217 10.061 -6.880 1.00 91.88 365 ARG A CA 1
ATOM 2863 C C . ARG A 1 365 ? -10.126 9.310 -7.829 1.00 91.88 365 ARG A C 1
ATOM 2865 O O . ARG A 1 365 ? -9.864 9.275 -9.033 1.00 91.88 365 ARG A O 1
ATOM 2872 N N . THR A 1 366 ? -11.235 8.794 -7.323 1.00 91.38 366 THR A N 1
ATOM 2873 C CA . THR A 1 366 ? -12.252 8.197 -8.186 1.00 91.38 366 THR A CA 1
ATOM 2874 C C . THR A 1 366 ? -12.971 9.264 -9.019 1.00 91.38 366 THR A C 1
ATOM 2876 O O . THR A 1 366 ? -12.923 10.472 -8.749 1.00 91.38 366 THR A O 1
ATOM 2879 N N . GLY A 1 367 ? -13.715 8.801 -10.025 1.00 89.88 367 GLY A N 1
ATOM 2880 C CA . GLY A 1 367 ? -14.791 9.593 -10.620 1.00 89.88 367 GLY A CA 1
ATOM 2881 C C . GLY A 1 367 ? -15.924 9.871 -9.623 1.00 89.88 367 GLY A C 1
ATOM 2882 O O . GLY A 1 367 ? -15.866 9.450 -8.467 1.00 89.88 367 GLY A O 1
ATOM 2883 N N . ASP A 1 368 ? -16.952 10.578 -10.091 1.00 92.50 368 ASP A N 1
ATOM 2884 C CA . ASP A 1 368 ? -18.193 10.756 -9.333 1.00 92.50 368 ASP A CA 1
ATOM 2885 C C . ASP A 1 368 ? -18.919 9.406 -9.213 1.00 92.50 368 ASP A C 1
ATOM 2887 O O . ASP A 1 368 ? -19.187 8.764 -10.232 1.00 92.50 368 ASP A O 1
ATOM 2891 N N . ASN A 1 369 ? -19.241 8.990 -7.988 1.00 93.56 369 ASN A N 1
ATOM 2892 C CA . ASN A 1 369 ? -20.043 7.800 -7.708 1.00 93.56 369 ASN A CA 1
ATOM 2893 C C . ASN A 1 369 ? -21.396 8.202 -7.112 1.00 93.56 369 ASN A C 1
ATOM 2895 O O . ASN A 1 369 ? -21.492 9.195 -6.391 1.00 93.56 369 ASN A O 1
ATOM 2899 N N . THR A 1 370 ? -22.432 7.424 -7.410 1.00 94.94 370 THR A N 1
ATOM 2900 C CA . THR A 1 370 ? -23.811 7.595 -6.924 1.00 94.94 370 THR A CA 1
ATOM 2901 C C . THR A 1 370 ? -24.400 6.223 -6.619 1.00 94.94 370 THR A C 1
ATOM 2903 O O . THR A 1 370 ? -24.047 5.269 -7.309 1.00 94.94 370 THR A O 1
ATOM 2906 N N . GLY A 1 371 ? -25.348 6.121 -5.686 1.00 95.31 371 GLY A N 1
ATOM 2907 C CA . GLY A 1 371 ? -25.905 4.823 -5.297 1.00 95.31 371 GLY A CA 1
ATOM 2908 C C . GLY A 1 371 ? -24.931 4.079 -4.392 1.00 95.31 371 GLY A C 1
ATOM 2909 O O . GLY A 1 371 ? -24.588 4.605 -3.342 1.00 95.31 371 GLY A O 1
ATOM 2910 N N . GLU A 1 372 ? -24.479 2.894 -4.787 1.00 94.56 372 GLU A N 1
ATOM 2911 C CA . GLU A 1 372 ? -23.560 2.081 -3.985 1.00 94.56 372 GLU A CA 1
ATOM 2912 C C . GLU A 1 372 ? -22.169 2.005 -4.614 1.00 94.56 372 GLU A C 1
ATOM 2914 O O . GLU A 1 372 ? -22.020 1.906 -5.834 1.00 94.56 372 GLU A O 1
ATOM 2919 N N . LEU A 1 373 ? -21.148 2.052 -3.762 1.00 93.44 373 LEU A N 1
ATOM 2920 C CA . LEU A 1 373 ? -19.752 1.857 -4.129 1.00 93.44 373 LEU A CA 1
ATOM 2921 C C . LEU A 1 373 ? -19.113 0.875 -3.152 1.00 93.44 373 LEU A C 1
ATOM 2923 O O . LEU A 1 373 ? -18.998 1.176 -1.969 1.00 93.44 373 LEU A O 1
ATOM 2927 N N . LEU A 1 374 ? -18.650 -0.263 -3.658 1.00 93.88 374 LEU A N 1
ATOM 2928 C CA . LEU A 1 374 ? -17.809 -1.183 -2.902 1.00 93.88 374 LEU A CA 1
ATOM 2929 C C . LEU A 1 374 ? -16.347 -0.745 -3.011 1.00 93.88 374 LEU A C 1
ATOM 2931 O O . LEU A 1 374 ? -15.832 -0.579 -4.118 1.00 93.88 374 LEU A O 1
ATOM 2935 N N . LEU A 1 375 ? -15.682 -0.567 -1.873 1.00 93.62 375 LEU A N 1
ATOM 2936 C CA . LEU A 1 375 ? -14.241 -0.363 -1.821 1.00 93.62 375 LEU A CA 1
ATOM 2937 C C . LEU A 1 375 ? -13.536 -1.711 -1.833 1.00 93.62 375 LEU A C 1
ATOM 2939 O O . LEU A 1 375 ? -13.715 -2.513 -0.921 1.00 93.62 375 LEU A O 1
ATOM 2943 N N . THR A 1 376 ? -12.711 -1.945 -2.844 1.00 91.75 376 THR A N 1
ATOM 2944 C CA . THR A 1 376 ? -11.964 -3.194 -2.985 1.00 91.75 376 THR A CA 1
ATOM 2945 C C . THR A 1 376 ? -10.500 -3.048 -2.582 1.00 91.75 376 THR A C 1
ATOM 2947 O O . THR A 1 376 ? -9.961 -1.935 -2.564 1.00 91.75 376 THR A O 1
ATOM 2950 N N . ASP A 1 377 ? -9.812 -4.159 -2.317 1.00 88.62 377 ASP A N 1
ATOM 2951 C CA . ASP A 1 377 ? -8.369 -4.142 -2.022 1.00 88.62 377 ASP A CA 1
ATOM 2952 C C . ASP A 1 377 ? -7.571 -3.522 -3.174 1.00 88.62 377 ASP A C 1
ATOM 2954 O O . ASP A 1 377 ? -6.651 -2.728 -2.973 1.00 88.62 377 ASP A O 1
ATOM 2958 N N . ALA A 1 378 ? -7.993 -3.809 -4.402 1.00 87.94 378 ALA A N 1
ATOM 2959 C CA . ALA A 1 378 ? -7.400 -3.258 -5.610 1.00 87.94 378 ALA A CA 1
ATOM 2960 C C . ALA A 1 378 ? -7.587 -1.741 -5.769 1.00 87.94 378 ALA A C 1
ATOM 2962 O O . ALA A 1 378 ? -6.740 -1.087 -6.378 1.00 87.94 378 ALA A O 1
ATOM 2963 N N . MET A 1 379 ? -8.670 -1.167 -5.229 1.00 89.38 379 MET A N 1
ATOM 2964 C CA . MET A 1 379 ? -8.837 0.290 -5.191 1.00 89.38 379 MET A CA 1
ATOM 2965 C C . MET A 1 379 ? -7.877 0.925 -4.187 1.00 89.38 379 MET A C 1
ATOM 2967 O O . MET A 1 379 ? -7.283 1.960 -4.486 1.00 89.38 379 MET A O 1
ATOM 2971 N N . TYR A 1 380 ? -7.713 0.295 -3.021 1.00 87.88 380 TYR A N 1
ATOM 2972 C CA . TYR A 1 380 ? -6.791 0.765 -1.993 1.00 87.88 380 TYR A CA 1
ATOM 2973 C C . TYR A 1 380 ? -5.330 0.661 -2.410 1.00 87.88 380 TYR A C 1
ATOM 2975 O O . TYR A 1 380 ? -4.552 1.530 -2.031 1.00 87.88 380 TYR A O 1
ATOM 2983 N N . LYS A 1 381 ? -4.940 -0.368 -3.171 1.00 85.06 381 LYS A N 1
ATOM 2984 C CA . LYS A 1 381 ? -3.524 -0.652 -3.459 1.00 85.06 381 LYS A CA 1
ATOM 2985 C C . LYS A 1 381 ? -2.729 -0.650 -2.139 1.00 85.06 381 LYS A C 1
ATOM 2987 O O . LYS A 1 381 ? -3.083 -1.368 -1.200 1.00 85.06 381 LYS A O 1
ATOM 2992 N N . GLU A 1 382 ? -1.708 0.197 -2.054 1.00 81.50 382 GLU A N 1
ATOM 2993 C CA . GLU A 1 382 ? -0.883 0.440 -0.867 1.00 81.50 382 GLU A CA 1
ATOM 2994 C C . GLU A 1 382 ? -1.335 1.646 -0.022 1.00 81.50 382 GLU A C 1
ATOM 2996 O O . GLU A 1 382 ? -0.766 1.899 1.040 1.00 81.50 382 GLU A O 1
ATOM 3001 N N . TYR A 1 383 ? -2.360 2.389 -0.454 1.00 87.62 383 TYR A N 1
ATOM 3002 C CA . TYR A 1 383 ? -2.821 3.591 0.235 1.00 87.62 383 TYR A CA 1
ATOM 3003 C C . TYR A 1 383 ? -3.412 3.250 1.606 1.00 87.62 383 TYR A C 1
ATOM 3005 O O . TYR A 1 383 ? -4.276 2.379 1.737 1.00 87.62 383 TYR A O 1
ATOM 3013 N N . GLN A 1 384 ? -2.964 3.985 2.621 1.00 85.62 384 GLN A N 1
ATOM 3014 C CA . GLN A 1 384 ? -3.368 3.783 4.015 1.00 85.62 384 GLN A CA 1
ATOM 3015 C C . GLN A 1 384 ? -4.489 4.723 4.456 1.00 85.62 384 GLN A C 1
ATOM 3017 O O . GLN A 1 384 ? -5.064 4.526 5.521 1.00 85.62 384 GLN A O 1
ATOM 3022 N N . TYR A 1 385 ? -4.836 5.714 3.632 1.00 91.00 385 TYR A N 1
ATOM 3023 C CA . TYR A 1 385 ? -5.798 6.754 3.978 1.00 91.00 385 TYR A CA 1
ATOM 3024 C C . TYR A 1 385 ? -6.757 7.011 2.832 1.00 91.00 385 TYR A C 1
ATOM 3026 O O . TYR A 1 385 ? -6.368 7.013 1.659 1.00 91.00 385 TYR A O 1
ATOM 3034 N N . ILE A 1 386 ? -8.008 7.287 3.185 1.00 95.19 386 ILE A N 1
ATOM 3035 C CA . ILE A 1 386 ? -8.997 7.830 2.268 1.00 95.19 386 ILE A CA 1
ATOM 3036 C C . ILE A 1 386 ? -9.627 9.112 2.795 1.00 95.19 386 ILE A C 1
ATOM 3038 O O . ILE A 1 386 ? -9.690 9.350 3.990 1.00 95.19 386 ILE A O 1
ATOM 3042 N N . ALA A 1 387 ? -10.130 9.936 1.893 1.00 97.12 387 ALA A N 1
ATOM 3043 C CA . ALA A 1 387 ? -11.015 11.050 2.197 1.00 97.12 387 ALA A CA 1
ATOM 3044 C C . ALA A 1 387 ? -12.144 11.091 1.162 1.00 97.12 387 ALA A C 1
ATOM 3046 O O . ALA A 1 387 ? -12.144 10.343 0.179 1.00 97.12 387 ALA A O 1
ATOM 3047 N N . PHE A 1 388 ? -13.097 11.996 1.345 1.00 97.94 388 PHE A N 1
ATOM 3048 C CA . PHE A 1 388 ? -14.245 12.142 0.463 1.00 97.94 388 PHE A CA 1
ATOM 3049 C C . PHE A 1 388 ? -14.359 13.567 -0.051 1.00 97.94 388 PHE A C 1
ATOM 3051 O O . PHE A 1 388 ? -14.219 14.518 0.710 1.00 97.94 388 PHE A O 1
ATOM 3058 N N . ASN A 1 389 ? -14.676 13.712 -1.337 1.00 98.19 389 ASN A N 1
ATOM 3059 C CA . ASN A 1 389 ? -15.311 14.926 -1.844 1.00 98.19 389 ASN A CA 1
ATOM 3060 C C . ASN A 1 389 ? -16.779 14.612 -2.107 1.00 98.19 389 ASN A C 1
ATOM 3062 O O . ASN A 1 389 ? -17.083 13.762 -2.948 1.00 98.19 389 ASN A O 1
ATOM 3066 N N . ILE A 1 390 ? -17.674 15.329 -1.442 1.00 97.62 390 ILE A N 1
ATOM 3067 C CA . ILE A 1 390 ? -19.121 15.191 -1.588 1.00 97.62 390 ILE A CA 1
ATOM 3068 C C . ILE A 1 390 ? -19.661 16.437 -2.277 1.00 97.62 390 ILE A C 1
ATOM 3070 O O . ILE A 1 390 ? -19.227 17.553 -2.001 1.00 97.62 390 ILE A O 1
ATOM 3074 N N . SER A 1 391 ? -20.592 16.248 -3.204 1.00 97.00 391 SER A N 1
ATOM 3075 C CA . SER A 1 391 ? -21.328 17.340 -3.847 1.00 97.00 391 SER A CA 1
ATOM 3076 C C . SER A 1 391 ? -22.704 16.857 -4.280 1.00 97.00 391 SER A C 1
ATOM 3078 O O . SER A 1 391 ? -22.951 15.651 -4.367 1.00 97.00 391 SER A O 1
ATOM 3080 N N . GLN A 1 392 ? -23.606 17.781 -4.591 1.00 96.62 392 GLN A N 1
ATOM 3081 C CA . GLN A 1 392 ? -24.861 17.414 -5.232 1.00 96.62 392 GLN A CA 1
ATOM 3082 C C . GLN A 1 392 ? -24.664 17.015 -6.699 1.00 96.62 392 GLN A C 1
ATOM 3084 O O . GLN A 1 392 ? -23.786 17.492 -7.420 1.00 96.62 392 GLN A O 1
ATOM 3089 N N . THR A 1 393 ? -25.538 16.127 -7.159 1.00 93.19 393 THR A N 1
ATOM 3090 C CA . THR A 1 393 ? -25.683 15.765 -8.577 1.00 93.19 393 THR A CA 1
ATOM 3091 C C . THR A 1 393 ? -26.144 16.953 -9.420 1.00 93.19 393 THR A C 1
ATOM 3093 O O . THR A 1 393 ? -25.762 17.073 -10.585 1.00 93.19 393 THR A O 1
ATOM 3096 N N . THR A 1 394 ? -26.916 17.865 -8.822 1.00 90.69 394 THR A N 1
ATOM 3097 C CA . THR A 1 394 ? -27.261 19.153 -9.427 1.00 90.69 394 THR A CA 1
ATOM 3098 C C . THR A 1 394 ? -26.060 20.089 -9.346 1.00 90.69 394 THR A C 1
ATOM 3100 O O . THR A 1 394 ? -25.530 20.345 -8.269 1.00 90.69 394 THR A O 1
ATOM 3103 N N . ALA A 1 395 ? -25.625 20.613 -10.491 1.00 83.94 395 ALA A N 1
ATOM 3104 C CA . ALA A 1 395 ? -24.457 21.484 -10.557 1.00 83.94 395 ALA A CA 1
ATOM 3105 C C . ALA A 1 395 ? -24.676 22.825 -9.829 1.00 83.94 395 ALA A C 1
ATOM 3107 O O . ALA A 1 395 ? -25.767 23.396 -9.887 1.00 83.94 395 ALA A O 1
ATOM 3108 N N . ASN A 1 396 ? -23.596 23.375 -9.259 1.00 87.12 396 ASN A N 1
ATOM 3109 C CA . ASN A 1 396 ? -23.525 24.711 -8.648 1.00 87.12 396 ASN A CA 1
ATOM 3110 C C . ASN A 1 396 ? -24.412 24.939 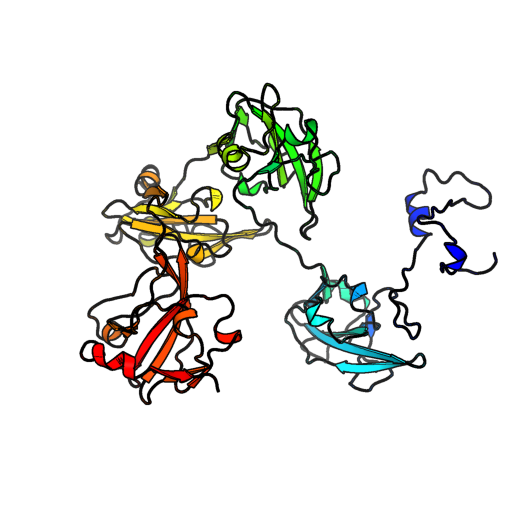-7.408 1.00 87.12 396 ASN A C 1
ATOM 3112 O O . ASN A 1 396 ? -24.810 26.076 -7.147 1.00 87.12 396 ASN A O 1
ATOM 3116 N N . ILE A 1 397 ? -24.729 23.892 -6.647 1.00 93.88 397 ILE A N 1
ATOM 3117 C CA . ILE A 1 397 ? -25.343 24.052 -5.324 1.00 93.88 397 ILE A CA 1
ATOM 3118 C C . ILE A 1 397 ? -24.240 24.331 -4.303 1.00 93.88 397 ILE A C 1
ATOM 3120 O O . ILE A 1 397 ? -23.259 23.606 -4.277 1.00 93.88 397 ILE A O 1
ATOM 3124 N N . ASP A 1 398 ? -24.378 25.393 -3.508 1.00 94.56 398 ASP A N 1
ATOM 3125 C CA . ASP A 1 398 ? -23.435 25.759 -2.441 1.00 94.56 398 ASP A CA 1
ATOM 3126 C C . ASP A 1 398 ? -23.657 24.858 -1.212 1.00 94.56 398 ASP A C 1
ATOM 3128 O O . ASP A 1 398 ? -24.732 24.882 -0.611 1.00 94.56 398 ASP A O 1
ATOM 3132 N N . GLU A 1 399 ? -22.642 24.076 -0.843 1.00 94.81 399 GLU A N 1
ATOM 3133 C CA . GLU A 1 399 ? -22.653 23.142 0.289 1.00 94.81 399 GLU A CA 1
ATOM 3134 C C . GLU A 1 399 ? -21.985 23.709 1.545 1.00 94.81 399 GLU A C 1
ATOM 3136 O O . GLU A 1 399 ? -21.997 23.068 2.598 1.00 94.81 399 GLU A O 1
ATOM 3141 N N . SER A 1 400 ? -21.440 24.928 1.484 1.00 93.56 400 SER A N 1
ATOM 3142 C CA . SER A 1 400 ? -20.700 25.526 2.603 1.00 93.56 400 SER A CA 1
ATOM 3143 C C . SER A 1 400 ? -21.555 25.724 3.864 1.00 93.56 400 SER A C 1
ATOM 3145 O O . SER A 1 400 ? -21.019 25.792 4.967 1.00 93.56 400 SER A O 1
ATOM 3147 N N . GLY A 1 401 ? -22.883 25.772 3.711 1.00 93.25 401 GLY A N 1
ATOM 3148 C CA . GLY A 1 401 ? -23.860 25.842 4.803 1.00 93.25 401 GLY A CA 1
ATOM 3149 C C . GLY A 1 401 ? -24.363 24.493 5.335 1.00 93.25 401 GLY A C 1
ATOM 3150 O O . GLY A 1 401 ? -25.108 24.487 6.311 1.00 93.25 401 GLY A O 1
ATOM 3151 N N . ASN A 1 402 ? -23.986 23.371 4.713 1.00 94.31 402 ASN A N 1
ATOM 3152 C CA . ASN A 1 402 ? -24.543 22.040 4.990 1.00 94.31 402 ASN A CA 1
ATOM 3153 C C . ASN A 1 402 ? -23.499 21.040 5.529 1.00 94.31 402 ASN A C 1
ATOM 3155 O O . ASN A 1 402 ? -23.803 19.850 5.632 1.00 94.31 402 ASN A O 1
ATOM 3159 N N . LEU A 1 403 ? -22.283 21.497 5.863 1.00 96.00 403 LEU A N 1
ATOM 3160 C CA . LEU A 1 403 ? -21.133 20.644 6.207 1.00 96.00 403 LEU A CA 1
ATOM 3161 C C . LEU A 1 403 ? -21.436 19.638 7.330 1.00 96.00 403 LEU A C 1
ATOM 3163 O O . LEU A 1 403 ? -21.110 18.463 7.191 1.00 96.00 403 LEU A O 1
ATOM 3167 N N . ASP A 1 404 ? -22.159 20.057 8.371 1.00 93.44 404 ASP A N 1
ATOM 3168 C CA . ASP A 1 404 ? -22.511 19.210 9.526 1.00 93.44 404 ASP A CA 1
ATOM 3169 C C . ASP A 1 404 ? -23.456 18.042 9.179 1.00 93.44 404 ASP A C 1
ATOM 3171 O O . ASP A 1 404 ? -23.685 17.153 9.993 1.00 93.44 404 ASP A O 1
ATOM 3175 N N . THR A 1 405 ? -24.038 18.038 7.975 1.00 94.31 405 THR A N 1
ATOM 3176 C CA . THR A 1 405 ? -24.945 16.976 7.505 1.00 94.31 405 THR A CA 1
ATOM 3177 C C . THR A 1 405 ? -24.301 16.037 6.488 1.00 94.31 405 THR A C 1
ATOM 3179 O O . THR A 1 405 ? -24.944 15.078 6.063 1.00 94.31 405 THR A O 1
ATOM 3182 N N . MET A 1 406 ? -23.055 16.309 6.085 1.00 95.12 406 MET A N 1
ATOM 3183 C CA . MET A 1 406 ? -22.384 15.610 4.984 1.00 95.12 406 MET A CA 1
ATOM 3184 C C . MET A 1 406 ? -22.027 14.166 5.323 1.00 95.12 406 MET A C 1
ATOM 3186 O O . MET A 1 406 ? -22.161 13.299 4.464 1.00 95.12 406 MET A O 1
ATOM 3190 N N . GLU A 1 407 ? -21.657 13.884 6.573 1.00 93.88 407 GLU A N 1
ATOM 3191 C CA . GLU A 1 407 ? -21.383 12.516 7.032 1.00 93.88 407 GLU A CA 1
ATOM 3192 C C . GLU A 1 407 ? -22.603 11.610 6.815 1.00 93.88 407 GLU A C 1
ATOM 3194 O O . GLU A 1 407 ? -22.485 10.533 6.241 1.00 93.88 407 GLU A O 1
ATOM 3199 N N . ALA A 1 408 ? -23.801 12.099 7.152 1.00 94.88 408 ALA A N 1
ATOM 3200 C CA . ALA A 1 408 ? -25.051 11.356 6.999 1.00 94.88 408 ALA A CA 1
ATOM 3201 C C . ALA A 1 408 ? -25.458 11.101 5.533 1.00 94.88 408 ALA A C 1
ATOM 3203 O O . ALA A 1 408 ? -26.408 10.357 5.291 1.00 94.88 408 ALA A O 1
ATOM 3204 N N . LYS A 1 409 ? -24.764 11.702 4.551 1.00 97.12 409 LYS A N 1
ATOM 3205 C CA . LYS A 1 409 ? -24.978 11.440 3.114 1.00 97.12 409 LYS A CA 1
ATOM 3206 C C . LYS A 1 409 ? -24.334 10.142 2.645 1.00 97.12 409 LYS A C 1
ATOM 3208 O O . LYS A 1 409 ? -24.558 9.741 1.501 1.00 97.12 409 LYS A O 1
ATOM 3213 N N . MET A 1 410 ? -23.560 9.498 3.512 1.00 96.88 410 MET A N 1
ATOM 3214 C CA . MET A 1 410 ? -22.937 8.206 3.282 1.00 96.88 410 MET A CA 1
ATOM 3215 C C . MET A 1 410 ? -23.304 7.264 4.426 1.00 96.88 410 MET A C 1
ATOM 3217 O O . MET A 1 410 ? -23.218 7.619 5.599 1.00 96.88 410 MET A O 1
ATOM 3221 N N . VAL A 1 411 ? -23.695 6.043 4.084 1.00 96.00 411 VAL A N 1
ATOM 3222 C CA . VAL A 1 411 ? -23.857 4.948 5.042 1.00 96.00 411 VAL A CA 1
ATOM 3223 C C . VAL A 1 411 ? -22.837 3.879 4.692 1.00 96.00 411 VAL A C 1
ATOM 3225 O O . VAL A 1 411 ? -22.742 3.469 3.538 1.00 96.00 411 VAL A O 1
ATOM 3228 N N . PHE A 1 412 ? -22.073 3.446 5.688 1.00 94.50 412 PHE A N 1
ATOM 3229 C CA . PHE A 1 412 ? -21.042 2.428 5.536 1.00 94.50 412 PHE A CA 1
ATOM 3230 C C . PHE A 1 412 ? -21.558 1.092 6.060 1.00 94.50 412 PHE A C 1
ATOM 3232 O O . PHE A 1 412 ? -22.124 1.018 7.152 1.00 94.50 412 PHE A O 1
ATOM 3239 N N . SER A 1 413 ? -21.352 0.033 5.289 1.00 94.94 413 SER A N 1
ATOM 3240 C CA . SER A 1 413 ? -21.633 -1.345 5.693 1.00 94.94 413 SER A CA 1
ATOM 3241 C C . SER A 1 413 ? -20.537 -2.262 5.168 1.00 94.94 413 SER A C 1
ATOM 3243 O O . SER A 1 413 ? -19.862 -1.919 4.204 1.00 94.94 413 SER A O 1
ATOM 3245 N N . MET A 1 414 ? -20.320 -3.403 5.813 1.00 93.44 414 MET A N 1
ATOM 3246 C CA . MET A 1 414 ? -19.382 -4.400 5.299 1.00 93.44 414 MET A CA 1
ATOM 3247 C C . MET A 1 414 ? -20.097 -5.320 4.320 1.00 93.44 414 MET A C 1
ATOM 3249 O O . MET A 1 414 ? -21.246 -5.690 4.552 1.00 93.44 414 MET A O 1
ATOM 3253 N N . PHE A 1 415 ? -19.391 -5.714 3.267 1.00 92.56 415 PHE A N 1
ATOM 3254 C CA . PHE A 1 415 ? -19.790 -6.805 2.397 1.00 92.56 415 PHE A CA 1
ATOM 3255 C C . PHE A 1 415 ? -19.996 -8.079 3.226 1.00 92.56 415 PHE A C 1
ATOM 3257 O O . PHE A 1 415 ? -19.091 -8.520 3.938 1.00 92.56 415 PHE A O 1
ATOM 3264 N N . ASP A 1 416 ? -21.192 -8.654 3.145 1.00 92.69 416 ASP A N 1
ATOM 3265 C CA . ASP A 1 416 ? -21.622 -9.803 3.947 1.00 92.69 416 ASP A CA 1
ATOM 3266 C C . ASP A 1 416 ? -22.136 -10.977 3.096 1.00 92.69 416 ASP A C 1
ATOM 3268 O O . ASP A 1 416 ? -22.580 -11.997 3.634 1.00 92.69 416 ASP A O 1
ATOM 3272 N N . GLU A 1 417 ? -22.048 -10.869 1.769 1.00 93.00 417 GLU A N 1
ATOM 3273 C CA . GLU A 1 417 ? -22.427 -11.950 0.868 1.00 93.00 417 GLU A CA 1
ATOM 3274 C C . GLU A 1 417 ? -21.370 -13.065 0.851 1.00 93.00 417 GLU A C 1
ATOM 3276 O O . GLU A 1 417 ? -20.196 -12.881 1.179 1.00 93.00 417 GLU A O 1
ATOM 3281 N N . ALA A 1 418 ? -21.784 -14.265 0.442 1.00 90.44 418 ALA A N 1
ATOM 3282 C CA . ALA A 1 418 ? -20.844 -15.358 0.240 1.00 90.44 418 ALA A CA 1
ATOM 3283 C C . ALA A 1 418 ? -19.905 -15.031 -0.929 1.00 90.44 418 ALA A C 1
ATOM 3285 O O . ALA A 1 418 ? -20.364 -14.652 -2.009 1.00 90.44 418 ALA A O 1
ATOM 3286 N N . ILE A 1 419 ? -18.601 -15.227 -0.726 1.00 90.81 419 ILE A N 1
ATOM 3287 C CA . ILE A 1 419 ? -17.621 -15.129 -1.807 1.00 90.81 419 ILE A CA 1
ATOM 3288 C C . ILE A 1 419 ? -17.914 -16.226 -2.834 1.00 90.81 419 ILE A C 1
ATOM 3290 O O . ILE A 1 419 ? -18.059 -17.402 -2.492 1.00 90.81 419 ILE A O 1
ATOM 3294 N N . VAL A 1 420 ? -18.042 -15.816 -4.089 1.00 93.50 420 VAL A N 1
ATOM 3295 C CA . VAL A 1 420 ? -18.290 -16.665 -5.248 1.00 93.50 420 VAL A CA 1
ATOM 3296 C C . VAL A 1 420 ? -16.995 -16.747 -6.036 1.00 93.50 420 VAL A C 1
ATOM 3298 O O . VAL A 1 420 ? -16.476 -15.721 -6.471 1.00 93.50 420 VAL A O 1
ATOM 3301 N N . ASP A 1 421 ? -16.485 -17.957 -6.245 1.00 92.00 421 ASP A N 1
ATOM 3302 C CA . ASP A 1 421 ? -15.300 -18.160 -7.078 1.00 92.00 421 ASP A CA 1
ATOM 3303 C C . ASP A 1 421 ? -15.556 -17.697 -8.519 1.00 92.00 421 ASP A C 1
ATOM 3305 O O . ASP A 1 421 ? -16.665 -17.827 -9.051 1.00 92.00 421 ASP A O 1
ATOM 3309 N N . HIS A 1 422 ? -14.516 -17.170 -9.168 1.00 93.75 422 HIS A N 1
ATOM 3310 C CA . HIS A 1 422 ? -14.576 -16.865 -10.592 1.00 93.75 422 HIS A CA 1
ATOM 3311 C C . HIS A 1 422 ? -14.892 -18.134 -11.395 1.00 93.75 422 HIS A C 1
ATOM 3313 O O . HIS A 1 422 ? -14.338 -19.204 -11.147 1.00 93.75 422 HIS A O 1
ATOM 3319 N N . VAL A 1 423 ? -15.754 -17.994 -12.402 1.00 94.69 423 VAL A N 1
ATOM 3320 C CA . VAL A 1 423 ? -16.040 -19.055 -13.367 1.00 94.69 423 VAL A CA 1
ATOM 3321 C C . VAL A 1 423 ? -15.810 -18.512 -14.764 1.00 94.69 423 VAL A C 1
ATOM 3323 O O . VAL A 1 423 ? -16.512 -17.600 -15.208 1.00 94.69 423 VAL A O 1
ATOM 3326 N N . ASP A 1 424 ? -14.863 -19.121 -15.469 1.00 96.19 424 ASP A N 1
ATOM 3327 C CA . ASP A 1 424 ? -14.597 -18.783 -16.856 1.00 96.19 424 ASP A CA 1
ATOM 3328 C C . ASP A 1 424 ? -15.787 -19.121 -17.755 1.00 96.19 424 ASP A C 1
ATOM 3330 O O . ASP A 1 424 ? -16.332 -20.231 -17.753 1.00 96.19 424 ASP A O 1
ATOM 3334 N N . ALA A 1 425 ? -16.149 -18.154 -18.590 1.00 94.69 425 ALA A N 1
ATOM 3335 C CA . ALA A 1 425 ? -17.086 -18.326 -19.686 1.00 94.69 425 ALA A CA 1
ATOM 3336 C C . ALA A 1 425 ? -16.351 -18.229 -21.027 1.00 94.69 425 ALA A C 1
ATOM 3338 O O . ALA A 1 425 ? -15.245 -17.698 -21.118 1.00 94.69 425 ALA A O 1
ATOM 3339 N N . ALA A 1 426 ? -16.979 -18.714 -22.101 1.00 96.50 426 ALA A N 1
ATOM 3340 C CA . ALA A 1 426 ? -16.451 -18.493 -23.443 1.00 96.50 426 ALA A CA 1
ATOM 3341 C C . ALA A 1 426 ? -16.284 -16.988 -23.713 1.00 96.50 426 ALA A C 1
ATOM 3343 O O . ALA A 1 426 ? -17.165 -16.199 -23.362 1.00 96.50 426 ALA A O 1
ATOM 3344 N N . LEU A 1 427 ? -15.170 -16.615 -24.356 1.00 97.62 427 LEU A N 1
ATOM 3345 C CA . LEU A 1 427 ? -14.882 -15.229 -24.712 1.00 97.62 427 LEU A CA 1
ATOM 3346 C C . LEU A 1 427 ? -16.067 -14.614 -25.472 1.00 97.62 427 LEU A C 1
ATOM 3348 O O . LEU A 1 427 ? -16.481 -15.099 -26.525 1.00 97.62 427 LEU A O 1
ATOM 3352 N N . SER A 1 428 ? -16.586 -13.524 -24.930 1.00 97.94 428 SER A N 1
ATOM 3353 C CA . SER A 1 428 ? -17.736 -12.772 -25.422 1.00 97.94 428 SER A CA 1
ATOM 3354 C C . SER A 1 428 ? -17.475 -11.283 -25.235 1.00 97.94 428 SER A C 1
ATOM 3356 O O . SER A 1 428 ? -16.616 -10.909 -24.440 1.00 97.94 428 SER A O 1
ATOM 3358 N N . PHE A 1 429 ? -18.189 -10.433 -25.974 1.00 98.06 429 PHE A N 1
ATOM 3359 C CA . PHE A 1 429 ? -17.989 -8.986 -25.950 1.00 98.06 429 PHE A CA 1
ATOM 3360 C C . PHE A 1 429 ? -19.300 -8.229 -25.758 1.00 98.06 429 PHE A C 1
ATOM 3362 O O . PHE A 1 429 ? -20.338 -8.601 -26.301 1.00 98.06 429 PHE A O 1
ATOM 3369 N N . THR A 1 430 ? -19.223 -7.107 -25.048 1.00 97.50 430 THR A N 1
ATOM 3370 C CA . THR A 1 430 ? -20.285 -6.104 -24.950 1.00 97.50 430 THR A CA 1
ATOM 3371 C C . THR A 1 430 ? -19.783 -4.741 -25.422 1.00 97.50 430 THR A C 1
ATOM 3373 O O . THR A 1 430 ? -18.578 -4.490 -25.460 1.00 97.50 430 THR A O 1
ATOM 3376 N N . THR A 1 431 ? -20.695 -3.842 -25.795 1.00 97.56 431 THR A N 1
ATOM 3377 C CA . THR A 1 431 ? -20.318 -2.480 -26.211 1.00 97.56 431 THR A CA 1
ATOM 3378 C C . THR A 1 431 ? -19.797 -1.692 -25.014 1.00 97.56 431 THR A C 1
ATOM 3380 O O . THR A 1 431 ? -20.494 -1.574 -24.005 1.00 97.56 431 THR A O 1
ATOM 3383 N N . GLY A 1 432 ? -18.601 -1.119 -25.137 1.00 97.12 432 GLY A N 1
ATOM 3384 C CA . GLY A 1 432 ? -17.973 -0.353 -24.066 1.00 97.12 432 GLY A CA 1
ATOM 3385 C C . GLY A 1 432 ? -16.478 -0.606 -23.939 1.00 97.12 432 GLY A C 1
ATOM 3386 O O . GLY A 1 432 ? -15.855 -1.251 -24.781 1.00 97.12 432 GLY A O 1
ATOM 3387 N N . TYR A 1 433 ? -15.896 -0.073 -22.870 1.00 96.62 433 TYR A N 1
ATOM 3388 C CA . TYR A 1 433 ? -14.485 -0.253 -22.544 1.00 96.62 433 TYR A CA 1
ATOM 3389 C C . TYR A 1 433 ? -14.270 -0.294 -21.033 1.00 96.62 433 TYR A C 1
ATOM 3391 O O . TYR A 1 433 ? -15.066 0.238 -20.260 1.00 96.62 433 TYR A O 1
ATOM 3399 N N . TYR A 1 434 ? -13.172 -0.916 -20.615 1.00 95.62 434 TYR A N 1
ATOM 3400 C CA . TYR A 1 434 ? -12.715 -0.854 -19.232 1.00 95.62 434 TYR A CA 1
ATOM 3401 C C . TYR A 1 434 ? -11.948 0.445 -18.983 1.00 95.62 434 TYR A C 1
ATOM 3403 O O . TYR A 1 434 ? -11.084 0.819 -19.781 1.00 95.62 434 TYR A O 1
ATOM 3411 N N . GLU A 1 435 ? -12.244 1.115 -17.874 1.00 89.88 435 GLU A N 1
ATOM 3412 C CA . GLU A 1 435 ? -11.530 2.297 -17.382 1.00 89.88 435 GLU A CA 1
ATOM 3413 C C . GLU A 1 435 ? -10.676 1.950 -16.166 1.00 89.88 435 GLU A C 1
ATOM 3415 O O . GLU A 1 435 ? -10.984 1.019 -15.426 1.00 89.88 435 GLU A O 1
ATOM 3420 N N . ASP A 1 436 ? -9.601 2.707 -15.959 1.00 81.94 436 ASP A N 1
ATOM 3421 C CA . ASP A 1 436 ? -8.688 2.492 -14.838 1.00 81.94 436 ASP A CA 1
ATOM 3422 C C . ASP A 1 436 ? -9.414 2.632 -13.494 1.00 81.94 436 ASP A C 1
ATOM 3424 O O . ASP A 1 436 ? -10.134 3.609 -13.262 1.00 81.94 436 ASP A O 1
ATOM 3428 N N . ASN A 1 437 ? -9.193 1.668 -12.595 1.00 79.56 437 ASN A N 1
ATOM 3429 C CA . ASN A 1 437 ? -9.781 1.607 -11.252 1.00 79.56 437 ASN A CA 1
ATOM 3430 C C . ASN A 1 437 ? -11.325 1.609 -11.237 1.00 79.56 437 ASN A C 1
ATOM 3432 O O . ASN A 1 437 ? -11.940 2.048 -10.263 1.00 79.56 437 ASN A O 1
ATOM 3436 N N . LYS A 1 438 ? -11.973 1.159 -12.320 1.00 86.50 438 LYS A N 1
ATOM 3437 C CA . LYS A 1 438 ? -13.420 0.911 -12.345 1.00 86.50 438 LYS A CA 1
ATOM 3438 C C . LYS A 1 438 ? -13.732 -0.548 -12.043 1.00 86.50 438 LYS A C 1
ATOM 3440 O O . LYS A 1 438 ? -12.960 -1.442 -12.385 1.00 86.50 438 LYS A O 1
ATOM 3445 N N . THR A 1 439 ? -14.907 -0.752 -11.454 1.00 88.44 439 THR A N 1
ATOM 3446 C CA . THR A 1 439 ? -15.462 -2.071 -11.129 1.00 88.44 439 THR A CA 1
ATOM 3447 C C . THR A 1 439 ? -16.431 -2.608 -12.184 1.00 88.44 439 THR A C 1
ATOM 3449 O O . THR A 1 439 ? -16.961 -3.710 -12.075 1.00 88.44 439 THR A O 1
ATOM 3452 N N . ALA A 1 440 ? -16.699 -1.814 -13.222 1.00 89.19 440 ALA A N 1
ATOM 3453 C CA . ALA A 1 440 ? -17.655 -2.131 -14.270 1.00 89.19 440 ALA A CA 1
ATOM 3454 C C . ALA A 1 440 ? -17.199 -1.568 -15.620 1.00 89.19 440 ALA A C 1
ATOM 3456 O O . ALA A 1 440 ? -16.407 -0.626 -15.692 1.00 89.19 440 ALA A O 1
ATOM 3457 N N . ILE A 1 441 ? -17.743 -2.140 -16.694 1.00 93.69 441 ILE A N 1
ATOM 3458 C CA . ILE A 1 441 ? -17.528 -1.667 -18.063 1.00 93.69 441 ILE A CA 1
ATOM 3459 C C . ILE A 1 441 ? -18.210 -0.306 -18.233 1.00 93.69 441 ILE A C 1
ATOM 3461 O O . ILE A 1 441 ? -19.395 -0.146 -17.923 1.00 93.69 441 ILE A O 1
ATOM 3465 N N . THR A 1 442 ? -17.488 0.664 -18.790 1.00 93.31 442 THR A N 1
ATOM 3466 C CA . THR A 1 442 ? -18.063 1.945 -19.198 1.00 93.31 442 THR A CA 1
ATOM 3467 C C . THR A 1 442 ? -18.878 1.731 -20.470 1.00 93.31 442 THR A C 1
ATOM 3469 O O . THR A 1 442 ? -18.336 1.512 -21.556 1.00 93.31 442 THR A O 1
ATOM 3472 N N . THR A 1 443 ? -20.202 1.759 -20.314 1.00 93.38 443 THR A N 1
ATOM 3473 C CA . THR A 1 443 ? -21.189 1.540 -21.382 1.00 93.38 443 THR A CA 1
ATOM 3474 C C . THR A 1 443 ? -21.864 2.851 -21.797 1.00 93.38 443 THR A C 1
ATOM 3476 O O . THR A 1 443 ? -21.776 3.870 -21.111 1.00 93.38 443 THR A O 1
ATOM 3479 N N . GLY A 1 444 ? -22.534 2.852 -22.951 1.00 89.62 444 GLY A N 1
ATOM 3480 C CA . GLY A 1 444 ? -23.259 4.015 -23.460 1.00 89.62 444 GLY A CA 1
ATOM 3481 C C . GLY A 1 444 ? -23.476 3.975 -24.971 1.00 89.62 444 GLY A C 1
ATOM 3482 O O . GLY A 1 444 ? -22.996 3.079 -25.659 1.00 89.62 444 GLY A O 1
ATOM 3483 N N . ASP A 1 445 ? -24.206 4.967 -25.486 1.00 91.75 445 ASP A N 1
ATOM 3484 C CA . ASP A 1 445 ? -24.684 4.988 -26.880 1.00 91.75 445 ASP A CA 1
ATOM 3485 C C . ASP A 1 445 ? -23.934 5.987 -27.785 1.00 91.75 445 ASP A C 1
ATOM 3487 O O . ASP A 1 445 ? -24.297 6.208 -28.943 1.00 91.75 445 ASP A O 1
ATOM 3491 N N . THR A 1 446 ? -22.880 6.626 -27.266 1.00 94.62 446 THR A N 1
ATOM 3492 C CA . THR A 1 446 ? -22.113 7.622 -28.026 1.00 94.62 446 THR A CA 1
ATOM 3493 C C . THR A 1 446 ? -21.263 6.956 -29.107 1.00 94.62 446 THR A C 1
ATOM 3495 O O . THR A 1 446 ? -20.803 5.827 -28.948 1.00 94.62 446 THR A O 1
ATOM 3498 N N . ALA A 1 447 ? -20.992 7.683 -30.197 1.00 93.31 447 ALA A N 1
ATOM 3499 C CA . ALA A 1 447 ? -20.129 7.193 -31.276 1.00 93.31 447 ALA A CA 1
ATOM 3500 C C . ALA A 1 447 ? -18.723 6.800 -30.786 1.00 93.31 447 ALA A C 1
ATOM 3502 O O . ALA A 1 447 ? -18.124 5.877 -31.323 1.00 93.31 447 ALA A O 1
ATOM 3503 N N . PHE A 1 448 ? -18.217 7.478 -29.748 1.00 94.56 448 PHE A N 1
ATOM 3504 C CA . PHE A 1 448 ? -16.951 7.126 -29.111 1.00 94.56 448 PHE A CA 1
ATOM 3505 C C . PHE A 1 448 ? -17.032 5.766 -28.410 1.00 94.56 448 PHE A C 1
ATOM 3507 O O . PHE A 1 448 ? -16.217 4.898 -28.693 1.00 94.56 448 PHE A O 1
ATOM 3514 N N . ILE A 1 449 ? -18.032 5.559 -27.543 1.00 95.44 449 ILE A N 1
ATOM 3515 C CA . ILE A 1 449 ? -18.179 4.315 -26.767 1.00 95.44 449 ILE A CA 1
ATOM 3516 C C . ILE A 1 449 ? -18.423 3.123 -27.695 1.00 95.44 449 ILE A C 1
ATOM 3518 O O . ILE A 1 449 ? -17.806 2.075 -27.531 1.00 95.44 449 ILE A O 1
ATOM 3522 N N . LYS A 1 450 ? -19.257 3.310 -28.720 1.00 96.56 450 LYS A N 1
ATOM 3523 C CA . LYS A 1 450 ? -19.526 2.308 -29.758 1.00 96.56 450 LYS A CA 1
ATOM 3524 C C . LYS A 1 450 ? -18.295 1.904 -30.567 1.00 96.56 450 LYS A C 1
ATOM 3526 O O . LYS A 1 450 ? -18.306 0.845 -31.182 1.00 96.56 450 LYS A O 1
ATOM 3531 N N . GLY A 1 451 ? -17.236 2.713 -30.554 1.00 96.94 451 GLY A N 1
ATOM 3532 C CA . GLY A 1 451 ? -15.949 2.380 -31.161 1.00 96.94 451 GLY A CA 1
ATOM 3533 C C . GLY A 1 451 ? -15.165 1.280 -30.435 1.00 96.94 451 GLY A C 1
ATOM 3534 O O . GLY A 1 451 ? -14.129 0.847 -30.947 1.00 96.94 451 GLY A O 1
ATOM 3535 N N . PHE A 1 452 ? -15.634 0.845 -29.260 1.00 97.88 452 PHE A N 1
ATOM 3536 C CA . PHE A 1 452 ? -14.985 -0.142 -28.405 1.00 97.88 452 PHE A CA 1
ATOM 3537 C C . PHE A 1 452 ? -15.935 -1.282 -28.036 1.00 97.88 452 PHE A C 1
ATOM 3539 O O . PHE A 1 452 ? -17.143 -1.090 -27.868 1.00 97.88 452 PHE A O 1
ATOM 3546 N N . ALA A 1 453 ? -15.360 -2.466 -27.853 1.00 98.19 453 ALA A N 1
ATOM 3547 C CA . ALA A 1 453 ? -16.034 -3.576 -27.207 1.00 98.19 453 ALA A CA 1
ATOM 3548 C C . ALA A 1 453 ? -15.155 -4.156 -26.094 1.00 98.19 453 ALA A C 1
ATOM 3550 O O . ALA A 1 453 ? -13.955 -4.367 -26.282 1.00 98.19 453 ALA A O 1
ATOM 3551 N N . ALA A 1 454 ? -15.760 -4.417 -24.943 1.00 98.31 454 ALA A N 1
ATOM 3552 C CA . ALA A 1 454 ? -15.122 -4.979 -23.762 1.00 98.31 454 ALA A CA 1
ATOM 3553 C C . ALA A 1 454 ? -15.510 -6.453 -23.629 1.00 98.31 454 ALA A C 1
ATOM 3555 O O . ALA A 1 454 ? -16.688 -6.786 -23.771 1.00 98.31 454 ALA A O 1
ATOM 3556 N N . SER A 1 455 ? -14.537 -7.329 -23.390 1.00 98.44 455 SER A N 1
ATOM 3557 C CA . SER A 1 455 ? -14.808 -8.751 -23.203 1.00 98.44 455 SER A CA 1
ATOM 3558 C C . SER A 1 455 ? -15.381 -9.057 -21.819 1.00 98.44 455 SER A C 1
ATOM 3560 O O . SER A 1 455 ? -15.314 -8.217 -20.926 1.00 98.44 455 SER A O 1
ATOM 3562 N N . ASN A 1 456 ? -15.881 -10.275 -21.603 1.00 97.88 456 ASN A N 1
ATOM 3563 C CA . ASN A 1 456 ? -15.955 -10.822 -20.246 1.00 97.88 456 ASN A CA 1
ATOM 3564 C C . ASN A 1 456 ? -14.546 -10.992 -19.647 1.00 97.88 456 ASN A C 1
ATOM 3566 O O . ASN A 1 456 ? -13.548 -11.027 -20.373 1.00 97.88 456 ASN A O 1
ATOM 3570 N N . VAL A 1 457 ? -14.486 -11.102 -18.320 1.00 98.06 457 VAL A N 1
ATOM 3571 C CA . VAL A 1 457 ? -13.251 -11.417 -17.595 1.00 98.06 457 VAL A CA 1
ATOM 3572 C C . VAL A 1 457 ? -12.948 -12.906 -17.741 1.00 98.06 457 VAL A C 1
ATOM 3574 O O . VAL A 1 457 ? -13.873 -13.722 -17.727 1.00 98.06 457 VAL A O 1
ATOM 3577 N N . LEU A 1 458 ? -11.667 -13.222 -17.901 1.00 97.94 458 LEU A N 1
ATOM 3578 C CA . LEU A 1 458 ? -11.116 -14.565 -18.021 1.00 97.94 458 LEU A CA 1
ATOM 3579 C C . LEU A 1 458 ? -9.976 -14.726 -17.016 1.00 97.94 458 LEU A C 1
ATOM 3581 O O . LEU A 1 458 ? -9.193 -13.791 -16.814 1.00 97.94 458 LEU A O 1
ATOM 3585 N N . SER A 1 459 ? -9.880 -15.890 -16.390 1.00 97.62 459 SER A N 1
ATOM 3586 C CA . SER A 1 459 ? -8.766 -16.223 -15.506 1.00 97.62 459 SER A CA 1
ATOM 3587 C C . SER A 1 459 ? -7.500 -16.557 -16.297 1.00 97.62 459 SER A C 1
ATOM 3589 O O . SER A 1 459 ? -7.534 -16.851 -17.493 1.00 97.62 459 SER A O 1
ATOM 3591 N N . LYS A 1 460 ? -6.358 -16.560 -15.617 1.00 96.06 460 LYS A N 1
ATOM 3592 C CA . LYS A 1 460 ? -5.096 -17.092 -16.135 1.00 96.06 460 LYS A CA 1
ATOM 3593 C C . LYS A 1 460 ? -5.205 -18.569 -16.523 1.00 96.06 460 LYS A C 1
ATOM 3595 O O . LYS A 1 460 ? -4.669 -18.965 -17.558 1.00 96.06 460 LYS A O 1
ATOM 3600 N N . ASP A 1 461 ? -5.969 -19.354 -15.763 1.00 95.88 461 ASP A N 1
ATOM 3601 C CA . ASP A 1 461 ? -6.210 -20.776 -16.030 1.00 95.88 461 ASP A CA 1
ATOM 3602 C C . ASP A 1 461 ? -6.971 -21.014 -17.342 1.00 95.88 461 ASP A C 1
ATOM 3604 O O . ASP A 1 461 ? -6.727 -22.017 -18.018 1.00 95.88 461 ASP A O 1
ATOM 3608 N N . TYR A 1 462 ? -7.823 -20.076 -17.775 1.00 96.75 462 TYR A N 1
ATOM 3609 C CA . TYR A 1 462 ? -8.457 -20.127 -19.100 1.00 96.75 462 TYR A CA 1
ATOM 3610 C C . TYR A 1 462 ? -7.430 -20.235 -20.237 1.00 96.75 462 TYR A C 1
ATOM 3612 O O . TYR A 1 462 ? -7.687 -20.860 -21.270 1.00 96.75 462 TYR A O 1
ATOM 3620 N N . PHE A 1 463 ? -6.257 -19.631 -20.042 1.00 96.00 463 PHE A N 1
ATOM 3621 C CA . PHE A 1 463 ? -5.159 -19.604 -21.004 1.00 96.00 463 PHE A CA 1
ATOM 3622 C C . PHE A 1 463 ? -4.097 -20.674 -20.732 1.00 96.00 463 PHE A C 1
ATOM 3624 O O . PHE A 1 463 ? -3.028 -20.625 -21.339 1.00 96.00 463 PHE A O 1
ATOM 3631 N N . ALA A 1 464 ? -4.363 -21.655 -19.865 1.00 94.50 464 ALA A N 1
ATOM 3632 C CA . ALA A 1 464 ? -3.420 -22.736 -19.604 1.00 94.50 464 ALA A CA 1
ATOM 3633 C C . ALA A 1 464 ? -3.015 -23.449 -20.912 1.00 94.50 464 ALA A C 1
ATOM 3635 O O . ALA A 1 464 ? -3.858 -23.915 -21.684 1.00 94.50 464 ALA A O 1
ATOM 3636 N N . GLY A 1 465 ? -1.704 -23.517 -21.164 1.00 94.38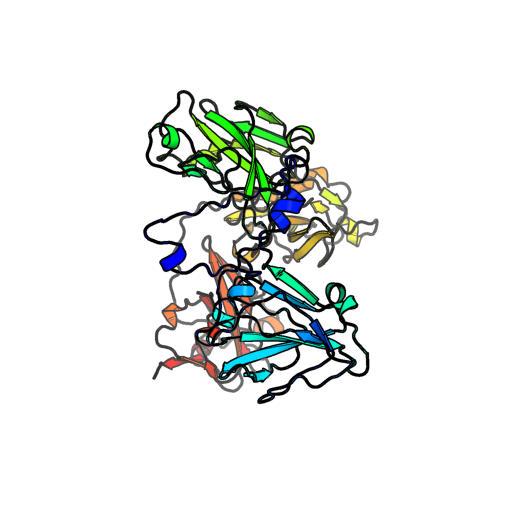 465 GLY A N 1
ATOM 3637 C CA . GLY A 1 465 ? -1.126 -24.087 -22.385 1.00 94.38 465 GLY A CA 1
ATOM 3638 C C . GLY A 1 465 ? -1.163 -23.167 -23.611 1.00 94.38 465 GLY A C 1
ATOM 3639 O O . GLY A 1 465 ? -0.908 -23.641 -24.717 1.00 94.38 465 GLY A O 1
ATOM 3640 N N . LYS A 1 466 ? -1.484 -21.875 -23.452 1.00 97.19 466 LYS A N 1
ATOM 3641 C CA . LYS A 1 466 ? -1.433 -20.867 -24.522 1.00 97.19 466 LYS A CA 1
ATOM 3642 C C . LYS A 1 466 ? -0.187 -19.990 -24.379 1.00 97.19 466 LYS A C 1
ATOM 3644 O O . LYS A 1 466 ? 0.003 -19.351 -23.353 1.00 97.19 466 LYS A O 1
ATOM 3649 N N . ALA A 1 467 ? 0.606 -19.884 -25.442 1.00 96.56 467 ALA A N 1
ATOM 3650 C CA . ALA A 1 467 ? 1.826 -19.074 -25.476 1.00 96.56 467 ALA A CA 1
ATOM 3651 C C . ALA A 1 467 ? 1.580 -17.615 -25.880 1.00 96.56 467 ALA A C 1
ATOM 3653 O O . ALA A 1 467 ? 2.317 -16.710 -25.483 1.00 96.56 467 ALA A O 1
ATOM 3654 N N . SER A 1 468 ? 0.592 -17.371 -26.745 1.00 97.25 468 SER A N 1
ATOM 3655 C CA . SER A 1 468 ? 0.329 -16.029 -27.268 1.00 97.25 468 SER A CA 1
ATOM 3656 C C . SER A 1 468 ? -1.111 -15.841 -27.738 1.00 97.25 468 SER A C 1
ATOM 3658 O O . SER A 1 468 ? -1.855 -16.805 -27.933 1.00 97.25 468 SER A O 1
ATOM 3660 N N . VAL A 1 469 ? -1.502 -14.582 -27.921 1.00 97.88 469 VAL A N 1
ATOM 3661 C CA . VAL A 1 469 ? -2.734 -14.194 -28.611 1.00 97.88 469 VAL A CA 1
ATOM 3662 C C . VAL A 1 469 ? -2.392 -13.387 -29.860 1.00 97.88 469 VAL A C 1
ATOM 3664 O O . VAL A 1 469 ? -1.643 -12.412 -29.806 1.00 97.88 469 VAL A O 1
ATOM 3667 N N . GLU A 1 470 ? -2.945 -13.786 -30.999 1.00 98.12 470 GLU A N 1
ATOM 3668 C CA . GLU A 1 470 ? -2.845 -13.051 -32.256 1.00 98.12 470 GLU A CA 1
ATOM 3669 C C . GLU A 1 470 ? -4.086 -12.184 -32.464 1.00 98.12 470 GLU A C 1
ATOM 3671 O O . GLU A 1 470 ? -5.218 -12.675 -32.470 1.00 98.12 470 GLU A O 1
ATOM 3676 N N . VAL A 1 471 ? -3.865 -10.886 -32.666 1.00 98.31 471 VAL A N 1
ATOM 3677 C CA . VAL A 1 471 ? -4.907 -9.906 -32.980 1.00 98.31 471 VAL A CA 1
ATOM 3678 C C . VAL A 1 471 ? -5.059 -9.789 -34.494 1.00 98.31 471 VAL A C 1
ATOM 3680 O O . VAL A 1 471 ? -4.096 -9.482 -35.204 1.00 98.31 471 VAL A O 1
ATOM 3683 N N . ALA A 1 472 ? -6.280 -9.986 -34.990 1.00 98.06 472 ALA A N 1
ATOM 3684 C CA . ALA A 1 472 ? -6.590 -9.880 -36.411 1.00 98.06 472 ALA A CA 1
ATOM 3685 C C . ALA A 1 472 ? -6.215 -8.506 -37.004 1.00 98.06 472 ALA A C 1
ATOM 3687 O O . ALA A 1 472 ? -6.380 -7.453 -36.382 1.00 98.06 472 ALA A O 1
ATOM 3688 N N . ALA A 1 473 ? -5.747 -8.508 -38.255 1.00 97.44 473 ALA A N 1
ATOM 3689 C CA . ALA A 1 473 ? -5.376 -7.286 -38.962 1.00 97.44 473 ALA A CA 1
ATOM 3690 C C . ALA A 1 473 ? -6.557 -6.301 -39.067 1.00 97.44 473 ALA A C 1
ATOM 3692 O O . ALA A 1 473 ? -7.693 -6.694 -39.324 1.00 97.44 473 ALA A O 1
ATOM 3693 N N . GLY A 1 474 ? -6.272 -5.005 -38.904 1.00 97.06 474 GLY A N 1
ATOM 3694 C CA . GLY A 1 474 ? -7.298 -3.954 -38.875 1.00 97.06 474 GLY A CA 1
ATOM 3695 C C . GLY A 1 474 ? -7.941 -3.742 -37.502 1.00 97.06 474 GLY A C 1
ATOM 3696 O O . GLY A 1 474 ? -8.836 -2.907 -37.385 1.00 97.06 474 GLY A O 1
ATOM 3697 N N . TYR A 1 475 ? -7.471 -4.444 -36.467 1.00 98.38 475 TYR A N 1
ATOM 3698 C CA . TYR A 1 475 ? -7.905 -4.276 -35.083 1.00 98.38 475 TYR A CA 1
ATOM 3699 C C . TYR A 1 475 ? -6.719 -4.030 -34.155 1.00 98.38 475 TYR A C 1
ATOM 3701 O O . TYR A 1 475 ? -5.571 -4.341 -34.470 1.00 98.38 475 TYR A O 1
ATOM 3709 N N . GLN A 1 476 ? -7.026 -3.454 -33.001 1.00 98.00 476 GLN A N 1
ATOM 3710 C CA . GLN A 1 476 ? -6.107 -3.282 -31.885 1.00 98.00 476 GLN A CA 1
ATOM 3711 C C . GLN A 1 476 ? -6.824 -3.651 -30.586 1.00 98.00 476 GLN A C 1
ATOM 3713 O O . GLN A 1 476 ? -8.038 -3.451 -30.460 1.00 98.00 476 GLN A O 1
ATOM 3718 N N . VAL A 1 477 ? -6.069 -4.145 -29.612 1.00 98.06 477 VAL A N 1
ATOM 3719 C CA . VAL A 1 477 ? -6.591 -4.561 -28.309 1.00 98.06 477 VAL A CA 1
ATOM 3720 C C . VAL A 1 477 ? -5.813 -3.890 -27.184 1.00 98.06 477 VAL A C 1
ATOM 3722 O O . VAL A 1 477 ? -4.607 -3.686 -27.288 1.00 98.06 477 VAL A O 1
ATOM 3725 N N . ARG A 1 478 ? -6.492 -3.545 -26.095 1.00 98.12 478 ARG A N 1
ATOM 3726 C CA . ARG A 1 478 ? -5.845 -3.345 -24.796 1.00 98.12 478 ARG A CA 1
ATOM 3727 C C . ARG A 1 478 ? -6.102 -4.573 -23.948 1.00 98.12 478 ARG A C 1
ATOM 3729 O O . ARG A 1 478 ? -7.265 -4.965 -23.812 1.00 98.12 478 ARG A O 1
ATOM 3736 N N . VAL A 1 479 ? -5.046 -5.129 -23.370 1.00 98.00 479 VAL A N 1
ATOM 3737 C CA . VAL A 1 479 ? -5.190 -6.099 -22.287 1.00 98.00 479 VAL A CA 1
ATOM 3738 C C . VAL A 1 479 ? -5.463 -5.319 -21.008 1.00 98.00 479 VAL A C 1
ATOM 3740 O O . VAL A 1 479 ? -4.810 -4.314 -20.715 1.00 98.00 479 VAL A O 1
ATOM 3743 N N . VAL A 1 480 ? -6.494 -5.747 -20.297 1.00 98.06 480 VAL A N 1
ATOM 3744 C CA . VAL A 1 480 ? -6.980 -5.159 -19.055 1.00 98.06 480 VAL A CA 1
ATOM 3745 C C . VAL A 1 480 ? -6.732 -6.191 -17.976 1.00 98.06 480 VAL A C 1
ATOM 3747 O O . VAL A 1 480 ? -7.289 -7.277 -18.055 1.00 98.06 480 VAL A O 1
ATOM 3750 N N . PHE A 1 481 ? -5.912 -5.865 -16.990 1.00 96.69 481 PHE A N 1
ATOM 3751 C CA . PHE A 1 481 ? -5.642 -6.735 -15.855 1.00 96.69 481 PHE A CA 1
ATOM 3752 C C . PHE A 1 481 ? -6.552 -6.350 -14.698 1.00 96.69 481 PHE A C 1
ATOM 3754 O O . PHE A 1 481 ? -6.697 -5.162 -14.375 1.00 96.69 481 PHE A O 1
ATOM 3761 N N . LEU A 1 482 ? -7.184 -7.355 -14.101 1.00 96.62 482 LEU A N 1
ATOM 3762 C CA . LEU A 1 482 ? -8.174 -7.175 -13.051 1.00 96.62 482 LEU A CA 1
ATOM 3763 C C . LEU A 1 482 ? -7.764 -7.939 -11.795 1.00 96.62 482 LEU A C 1
ATOM 3765 O O . LEU A 1 482 ? -7.190 -9.024 -11.860 1.00 96.62 482 LEU A O 1
ATOM 3769 N N . ALA A 1 483 ? -8.092 -7.360 -10.650 1.00 94.12 483 ALA A N 1
ATOM 3770 C CA . ALA A 1 483 ? -8.165 -8.075 -9.387 1.00 94.12 483 ALA A CA 1
ATOM 3771 C C . ALA A 1 483 ? -9.613 -8.505 -9.146 1.00 94.12 483 ALA A C 1
ATOM 3773 O O . ALA A 1 483 ? -10.532 -7.877 -9.679 1.00 94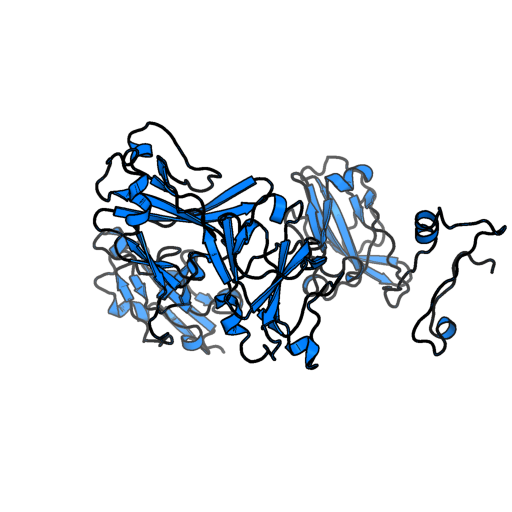.12 483 ALA A O 1
ATOM 3774 N N . TYR A 1 484 ? -9.800 -9.552 -8.349 1.00 93.81 484 TYR A N 1
ATOM 3775 C CA . TYR A 1 484 ? -11.114 -10.049 -7.966 1.00 93.81 484 TYR A CA 1
ATOM 3776 C C . TYR A 1 484 ? -11.182 -10.244 -6.456 1.00 93.81 484 TYR A C 1
ATOM 3778 O O . TYR A 1 484 ? -10.445 -11.057 -5.899 1.00 93.81 484 TYR A O 1
ATOM 3786 N N . ASP A 1 485 ? -12.068 -9.499 -5.812 1.00 92.12 485 ASP A N 1
ATOM 3787 C CA . ASP A 1 485 ? -12.338 -9.557 -4.381 1.00 92.12 485 ASP A CA 1
ATOM 3788 C C . ASP A 1 485 ? -13.784 -9.127 -4.115 1.00 92.12 485 ASP A C 1
ATOM 3790 O O . ASP A 1 485 ? -14.362 -8.347 -4.873 1.00 92.12 485 ASP A O 1
ATOM 3794 N N . HIS A 1 486 ? -14.402 -9.663 -3.057 1.00 93.38 486 HIS A N 1
ATOM 3795 C CA . HIS A 1 486 ? -15.777 -9.311 -2.667 1.00 93.38 486 HIS A CA 1
ATOM 3796 C C . HIS A 1 486 ? -16.780 -9.381 -3.843 1.00 93.38 486 HIS A C 1
ATOM 3798 O O . HIS A 1 486 ? -17.579 -8.472 -4.078 1.00 93.38 486 HIS A O 1
ATOM 3804 N N . ASN A 1 487 ? -16.687 -10.453 -4.638 1.00 93.56 487 ASN A N 1
ATOM 3805 C CA . ASN A 1 487 ? -17.494 -10.700 -5.841 1.00 93.56 487 ASN A CA 1
ATOM 3806 C C . ASN A 1 487 ? -17.409 -9.614 -6.929 1.00 93.56 487 ASN A C 1
ATOM 3808 O O . ASN A 1 487 ? -18.272 -9.538 -7.806 1.00 93.56 487 ASN A O 1
ATOM 3812 N N . THR A 1 488 ? -16.365 -8.786 -6.905 1.00 93.31 488 THR A N 1
ATOM 3813 C CA . THR A 1 488 ? -16.209 -7.630 -7.786 1.00 93.31 488 THR A CA 1
ATOM 3814 C C . THR A 1 488 ? -14.856 -7.661 -8.481 1.00 93.31 488 THR A C 1
ATOM 3816 O O . THR A 1 488 ? -13.828 -7.926 -7.867 1.00 93.31 488 THR A O 1
ATOM 3819 N N . TYR A 1 489 ? -14.846 -7.373 -9.785 1.00 95.12 489 TYR A N 1
ATOM 3820 C CA . TYR A 1 489 ? -13.600 -7.166 -10.520 1.00 95.12 489 TYR A CA 1
ATOM 3821 C C . TYR A 1 489 ? -13.225 -5.698 -10.500 1.00 95.12 489 TYR A C 1
ATOM 3823 O O . TYR A 1 489 ? -14.060 -4.870 -10.847 1.00 95.12 489 TYR A O 1
ATOM 3831 N N . THR A 1 490 ? -11.966 -5.383 -10.219 1.00 93.69 490 THR A N 1
ATOM 3832 C CA . THR A 1 490 ? -11.443 -4.013 -10.286 1.00 93.69 490 THR A CA 1
ATOM 3833 C C . THR A 1 490 ? -10.291 -3.947 -11.272 1.00 93.69 490 THR A C 1
ATOM 3835 O O . THR A 1 490 ? -9.350 -4.735 -11.196 1.00 93.69 490 THR A O 1
ATOM 3838 N N . VAL A 1 491 ? -10.346 -2.991 -12.200 1.00 93.31 491 VAL A N 1
ATOM 3839 C CA . VAL A 1 491 ? -9.271 -2.758 -13.174 1.00 93.31 491 VAL A CA 1
ATOM 3840 C C . VAL A 1 491 ? -8.033 -2.205 -12.469 1.00 93.31 491 VAL A C 1
ATOM 3842 O O . VAL A 1 491 ? -8.069 -1.087 -11.953 1.00 93.31 491 VAL A O 1
ATOM 3845 N N . VAL A 1 492 ? -6.931 -2.956 -12.499 1.00 91.19 492 VAL A N 1
ATOM 3846 C CA . VAL A 1 492 ? -5.661 -2.583 -11.851 1.00 91.19 492 VAL A CA 1
ATOM 3847 C C . VAL A 1 492 ? -4.691 -1.956 -12.845 1.00 91.19 492 VAL A C 1
ATOM 3849 O O . VAL A 1 492 ? -4.020 -0.973 -12.529 1.00 91.19 492 VAL A O 1
ATOM 3852 N N . TYR A 1 493 ? -4.632 -2.508 -14.058 1.00 91.00 493 TYR A N 1
ATOM 3853 C CA . TYR A 1 493 ? -3.709 -2.063 -15.093 1.00 91.00 493 TYR A CA 1
ATOM 3854 C C . TYR A 1 493 ? -4.294 -2.263 -16.492 1.00 91.00 493 TYR A C 1
ATOM 3856 O O . TYR A 1 493 ? -5.080 -3.178 -16.744 1.00 91.00 493 TYR A O 1
ATOM 3864 N N . ARG A 1 494 ? -3.902 -1.392 -17.422 1.00 94.12 494 ARG A N 1
ATOM 3865 C CA . ARG A 1 494 ? -4.292 -1.450 -18.831 1.00 94.12 494 ARG A CA 1
ATOM 3866 C C . ARG A 1 494 ? -3.075 -1.208 -19.701 1.00 94.12 494 ARG A C 1
ATOM 3868 O O . ARG A 1 494 ? -2.358 -0.226 -19.516 1.00 94.12 494 ARG A O 1
ATOM 3875 N N . THR A 1 495 ? -2.884 -2.056 -20.702 1.00 95.19 495 THR A N 1
ATOM 3876 C CA . THR A 1 495 ? -1.810 -1.856 -21.674 1.00 95.19 495 THR A CA 1
ATOM 3877 C C . THR A 1 495 ? -2.114 -0.677 -22.602 1.00 95.19 495 THR A C 1
ATOM 3879 O O . THR A 1 495 ? -3.260 -0.235 -22.762 1.00 95.19 495 THR A O 1
ATOM 3882 N N . ALA A 1 496 ? -1.082 -0.215 -23.311 1.00 95.56 496 ALA A N 1
ATOM 3883 C CA . ALA A 1 496 ? -1.278 0.534 -24.548 1.00 95.56 496 ALA A CA 1
ATOM 3884 C C . ALA A 1 496 ? -2.046 -0.313 -25.588 1.00 95.56 496 ALA A C 1
ATOM 3886 O O . ALA A 1 496 ? -2.287 -1.506 -25.392 1.00 95.56 496 ALA A O 1
ATOM 3887 N N . ASN A 1 497 ? -2.441 0.304 -26.704 1.00 96.06 497 ASN A N 1
ATOM 3888 C CA . ASN A 1 497 ? -3.043 -0.436 -27.812 1.00 96.06 497 ASN A CA 1
ATOM 3889 C C . ASN A 1 497 ? -1.999 -1.378 -28.429 1.00 96.06 497 ASN A C 1
ATOM 3891 O O . ASN A 1 497 ? -0.939 -0.926 -28.860 1.00 96.06 497 ASN A O 1
ATOM 3895 N N . LEU A 1 498 ? -2.325 -2.663 -28.492 1.00 97.00 498 LEU A N 1
ATOM 3896 C CA . LEU A 1 498 ? -1.500 -3.727 -29.048 1.00 97.00 498 LEU A CA 1
ATOM 3897 C C . LEU A 1 498 ? -2.114 -4.245 -30.352 1.00 97.00 498 LEU A C 1
ATOM 3899 O O . LEU A 1 498 ? -3.334 -4.252 -30.530 1.00 97.00 498 LEU A O 1
ATOM 3903 N N . THR A 1 499 ? -1.256 -4.692 -31.262 1.00 97.38 499 THR A N 1
ATOM 3904 C CA . THR A 1 499 ? -1.612 -5.279 -32.563 1.00 97.38 499 THR A CA 1
ATOM 3905 C C . THR A 1 499 ? -0.685 -6.454 -32.852 1.00 97.38 499 THR A C 1
ATOM 3907 O O . THR A 1 499 ? 0.454 -6.440 -32.391 1.00 97.38 499 THR A O 1
ATOM 3910 N N . GLY A 1 500 ? -1.107 -7.410 -33.682 1.00 97.12 500 GLY A N 1
ATOM 3911 C CA . GLY A 1 500 ? -0.286 -8.582 -34.001 1.00 97.12 500 GLY A CA 1
ATOM 3912 C C . GLY A 1 500 ? -0.237 -9.582 -32.844 1.00 97.12 500 GLY A C 1
ATOM 3913 O O . GLY A 1 500 ? -1.251 -9.798 -32.185 1.00 97.12 500 GLY A O 1
ATOM 3914 N N . THR A 1 501 ? 0.920 -10.205 -32.625 1.00 97.75 501 THR A N 1
ATOM 3915 C CA . THR A 1 501 ? 1.114 -11.246 -31.604 1.00 97.75 501 THR A CA 1
ATOM 3916 C C . THR A 1 501 ? 1.483 -10.639 -30.253 1.00 97.75 501 THR A C 1
ATOM 3918 O O . THR A 1 501 ? 2.441 -9.873 -30.151 1.00 97.75 501 THR A O 1
ATOM 3921 N N . ILE A 1 502 ? 0.753 -11.022 -29.209 1.00 97.44 502 ILE A N 1
ATOM 3922 C CA . ILE A 1 502 ? 1.013 -10.663 -27.813 1.00 97.44 502 ILE A CA 1
ATOM 3923 C C . ILE A 1 502 ? 1.462 -11.934 -27.093 1.00 97.44 502 ILE A C 1
ATOM 3925 O O . ILE A 1 502 ? 0.707 -12.903 -27.028 1.00 97.44 502 ILE A O 1
ATOM 3929 N N . ILE A 1 503 ? 2.693 -11.938 -26.586 1.00 96.81 503 ILE A N 1
ATOM 3930 C CA . ILE A 1 503 ? 3.263 -13.070 -25.846 1.00 96.81 503 ILE A CA 1
ATOM 3931 C C . ILE A 1 503 ? 2.688 -13.083 -24.425 1.00 96.81 503 ILE A C 1
ATOM 3933 O O . ILE A 1 503 ? 2.643 -12.036 -23.784 1.00 96.81 503 ILE A O 1
ATOM 3937 N N . MET A 1 504 ? 2.242 -14.249 -23.955 1.00 95.56 504 MET A N 1
ATOM 3938 C CA . MET A 1 504 ? 1.619 -14.451 -22.638 1.00 95.56 504 MET A CA 1
ATOM 3939 C C . MET A 1 504 ? 2.573 -15.172 -21.675 1.00 95.56 504 MET A C 1
ATOM 3941 O O . MET A 1 504 ? 2.218 -16.172 -21.057 1.00 95.56 504 MET A O 1
ATOM 3945 N N . ASP A 1 505 ? 3.810 -14.686 -21.584 1.00 91.88 505 ASP A N 1
ATOM 3946 C CA . ASP A 1 505 ? 4.840 -15.242 -20.706 1.00 91.88 505 ASP A CA 1
ATOM 3947 C C . ASP A 1 505 ? 4.698 -14.764 -19.244 1.00 91.88 505 ASP A C 1
ATOM 3949 O O . ASP A 1 505 ? 3.750 -14.073 -18.862 1.00 91.88 505 ASP A O 1
ATOM 3953 N N . ALA A 1 506 ? 5.658 -15.134 -18.392 1.00 89.19 506 ALA A N 1
ATOM 3954 C CA . ALA A 1 506 ? 5.670 -14.713 -16.993 1.00 89.19 506 ALA A CA 1
ATOM 3955 C C . ALA A 1 506 ? 5.717 -13.181 -16.825 1.00 89.19 506 ALA A C 1
ATOM 3957 O O . ALA A 1 506 ? 5.153 -12.664 -15.863 1.00 89.19 506 ALA A O 1
ATOM 3958 N N . ALA A 1 507 ? 6.343 -12.449 -17.753 1.00 89.06 507 ALA A N 1
ATOM 3959 C CA . ALA A 1 507 ? 6.403 -10.991 -17.699 1.00 89.06 507 ALA A CA 1
ATOM 3960 C C . ALA A 1 507 ? 5.055 -10.356 -18.070 1.00 89.06 507 ALA A C 1
ATOM 3962 O O . ALA A 1 507 ? 4.670 -9.354 -17.469 1.00 89.06 507 ALA A O 1
ATOM 3963 N N . PHE A 1 508 ? 4.319 -10.953 -19.013 1.00 91.94 508 PHE A N 1
ATOM 3964 C CA . PHE A 1 508 ? 2.949 -10.550 -19.328 1.00 91.94 508 PHE A CA 1
ATOM 3965 C C . PHE A 1 508 ? 2.020 -10.699 -18.121 1.00 91.94 508 PHE A C 1
ATOM 3967 O O . PHE A 1 508 ? 1.267 -9.776 -17.813 1.00 91.94 508 PHE A O 1
ATOM 3974 N N . TRP A 1 509 ? 2.070 -11.848 -17.441 1.00 91.00 509 TRP A N 1
ATOM 3975 C CA . TRP A 1 509 ? 1.179 -12.122 -16.314 1.00 91.00 509 TRP A CA 1
ATOM 3976 C C . TRP A 1 509 ? 1.590 -11.402 -15.036 1.00 91.00 509 TRP A C 1
ATOM 3978 O O . TRP A 1 509 ? 0.712 -10.991 -14.282 1.00 91.00 509 TRP A O 1
ATOM 3988 N N . ALA A 1 510 ? 2.891 -11.237 -14.778 1.00 91.25 510 ALA A N 1
ATOM 3989 C CA . ALA A 1 510 ? 3.400 -10.770 -13.491 1.00 91.25 510 ALA A CA 1
ATOM 3990 C C . ALA A 1 510 ? 2.662 -11.479 -12.329 1.00 91.25 510 ALA A C 1
ATOM 3992 O O . ALA A 1 510 ? 2.648 -12.709 -12.273 1.00 91.25 510 ALA A O 1
ATOM 3993 N N . ASN A 1 511 ? 1.994 -10.711 -11.461 1.00 87.81 511 ASN A N 1
ATOM 3994 C CA . ASN A 1 511 ? 1.177 -11.212 -10.348 1.00 87.81 511 ASN A CA 1
ATOM 3995 C C . ASN A 1 511 ? -0.341 -11.116 -10.614 1.00 87.81 511 ASN A C 1
ATOM 3997 O O . ASN A 1 511 ? -1.134 -11.142 -9.674 1.00 87.81 511 ASN A O 1
ATOM 4001 N N . TYR A 1 512 ? -0.762 -10.926 -11.866 1.00 93.06 512 TYR A N 1
ATOM 4002 C CA . TYR A 1 512 ? -2.172 -10.817 -12.230 1.00 93.06 512 TYR A CA 1
ATOM 4003 C C . TYR A 1 512 ? -2.775 -12.188 -12.543 1.00 93.06 512 TYR A C 1
ATOM 4005 O O . TYR A 1 512 ? -2.194 -12.983 -13.280 1.00 93.06 512 TYR A O 1
ATOM 4013 N N . GLU A 1 513 ? -3.986 -12.419 -12.037 1.00 95.19 513 GLU A N 1
ATOM 4014 C CA . GLU A 1 513 ? -4.720 -13.682 -12.213 1.00 95.19 513 GLU A CA 1
ATOM 4015 C C . GLU A 1 513 ? -5.905 -13.569 -13.179 1.00 95.19 513 GLU A C 1
ATOM 4017 O O . GLU A 1 513 ? -6.413 -14.582 -13.652 1.00 95.19 513 GLU A O 1
ATOM 4022 N N . TYR A 1 514 ? -6.341 -12.350 -13.512 1.00 97.56 514 TYR A N 1
ATOM 4023 C CA . TYR A 1 514 ? -7.501 -12.124 -14.372 1.00 97.56 514 TYR A CA 1
ATOM 4024 C C . TYR A 1 514 ? -7.213 -11.088 -15.449 1.00 97.56 514 TYR A C 1
ATOM 4026 O O . TYR A 1 514 ? -6.617 -10.037 -15.189 1.00 97.56 514 TYR A O 1
ATOM 4034 N N . VAL A 1 515 ? -7.703 -11.363 -16.656 1.00 97.88 515 VAL A N 1
ATOM 4035 C CA . VAL A 1 515 ? -7.613 -10.462 -17.805 1.00 97.88 515 VAL A CA 1
ATOM 4036 C C . VAL A 1 515 ? -8.960 -10.277 -18.491 1.00 97.88 515 VAL A C 1
ATOM 4038 O O . VAL A 1 515 ? -9.825 -11.148 -18.501 1.00 97.88 515 VAL A O 1
ATOM 4041 N N . ALA A 1 516 ? -9.120 -9.122 -19.117 1.00 98.31 516 ALA A N 1
ATOM 4042 C CA . ALA A 1 516 ? -10.149 -8.845 -20.101 1.00 98.31 516 ALA A CA 1
ATOM 4043 C C . ALA A 1 516 ? -9.534 -8.075 -21.277 1.00 98.31 516 ALA A C 1
ATOM 4045 O O . ALA A 1 516 ? -8.405 -7.581 -21.218 1.00 98.31 516 ALA A O 1
ATOM 4046 N N . PHE A 1 517 ? -10.287 -7.940 -22.359 1.00 98.25 517 PHE A N 1
ATOM 4047 C CA . PHE A 1 517 ? -9.852 -7.292 -23.586 1.00 98.25 517 PHE A CA 1
ATOM 4048 C C . PHE A 1 517 ? -10.769 -6.120 -23.915 1.00 98.25 517 PHE A C 1
ATOM 4050 O O . PHE A 1 517 ? -11.988 -6.257 -23.938 1.00 98.25 517 PHE A O 1
ATOM 4057 N N . THR A 1 518 ? -10.187 -4.959 -24.219 1.00 98.38 518 THR A N 1
ATOM 4058 C CA . THR A 1 518 ? -10.903 -3.878 -24.913 1.00 98.38 518 THR A CA 1
ATOM 4059 C C . THR A 1 518 ? -10.433 -3.841 -26.361 1.00 98.38 518 THR A C 1
ATOM 4061 O O . THR A 1 518 ? -9.288 -3.468 -26.619 1.00 98.38 518 THR A O 1
ATOM 4064 N N . ILE A 1 519 ? -11.297 -4.211 -27.304 1.00 98.12 519 ILE A N 1
ATOM 4065 C CA . ILE A 1 519 ? -10.991 -4.242 -28.739 1.00 98.12 519 ILE A CA 1
ATOM 4066 C C . ILE A 1 519 ? -11.575 -3.019 -29.457 1.00 98.12 519 ILE A C 1
ATOM 4068 O O . ILE A 1 519 ? -12.651 -2.529 -29.114 1.00 98.12 519 ILE A O 1
ATOM 4072 N N . SER A 1 520 ? -10.856 -2.519 -30.462 1.00 98.00 520 SER A N 1
ATOM 4073 C CA . SER A 1 520 ? -11.321 -1.472 -31.383 1.00 98.00 520 SER A CA 1
ATOM 4074 C C . SER A 1 520 ? -10.782 -1.715 -32.795 1.00 98.00 520 SER A C 1
ATOM 4076 O O . SER A 1 520 ? -9.736 -2.346 -32.963 1.00 98.00 520 SER A O 1
ATOM 4078 N N . SER A 1 521 ? -11.480 -1.222 -33.820 1.00 97.31 521 SER A N 1
ATOM 4079 C CA . SER A 1 521 ? -10.991 -1.266 -35.205 1.00 97.31 521 SER A CA 1
ATOM 4080 C C . SER A 1 521 ? -10.019 -0.118 -35.511 1.00 97.31 521 SER A C 1
ATOM 4082 O O . SER A 1 521 ? -10.020 0.921 -34.845 1.00 97.31 521 SER A O 1
ATOM 4084 N N . VAL A 1 522 ? -9.217 -0.279 -36.563 1.00 94.88 522 VAL A N 1
ATOM 4085 C CA . VAL A 1 522 ? -8.271 0.722 -37.072 1.00 94.88 522 VAL A CA 1
ATOM 4086 C C . VAL A 1 522 ? -8.536 0.961 -38.572 1.00 94.88 522 VAL A C 1
ATOM 4088 O O . VAL A 1 522 ? -8.193 0.103 -39.387 1.00 94.88 522 VAL A O 1
ATOM 4091 N N . PRO A 1 523 ? -9.121 2.112 -38.975 1.00 94.31 523 PRO A N 1
ATOM 4092 C CA . PRO A 1 523 ? -9.618 3.203 -38.128 1.00 94.31 523 PRO A CA 1
ATOM 4093 C C . PRO A 1 523 ? -10.838 2.797 -37.282 1.00 94.31 523 PRO A C 1
ATOM 4095 O O . PRO A 1 523 ? -11.528 1.823 -37.588 1.00 94.31 523 PRO A O 1
ATOM 4098 N N . SER A 1 524 ? -11.106 3.558 -36.216 1.00 94.31 524 SER A N 1
ATOM 4099 C CA . SER A 1 524 ? -12.226 3.289 -35.302 1.00 94.31 524 SER A CA 1
ATOM 4100 C C . SER A 1 524 ? -13.573 3.368 -36.027 1.00 94.31 524 SER A C 1
ATOM 4102 O O . SER A 1 524 ? -13.830 4.295 -36.797 1.00 94.31 524 SER A O 1
ATOM 4104 N N . SER A 1 525 ? -14.416 2.368 -35.785 1.00 95.81 525 SER A N 1
ATOM 4105 C CA . SER A 1 525 ? -15.760 2.216 -36.336 1.00 95.81 525 SER A CA 1
ATOM 4106 C C . SER A 1 525 ? -16.689 1.622 -35.278 1.00 95.81 525 SER A C 1
ATOM 4108 O O . SER A 1 525 ? -16.219 1.043 -34.303 1.00 95.81 525 SER A O 1
ATOM 4110 N N . ASP A 1 526 ? -17.998 1.792 -35.462 1.00 97.25 526 ASP A N 1
ATOM 4111 C CA . ASP A 1 526 ? -19.016 1.257 -34.556 1.00 97.25 526 ASP A CA 1
ATOM 4112 C C . ASP A 1 526 ? -18.989 -0.283 -34.545 1.00 97.25 526 ASP A C 1
ATOM 4114 O O . ASP A 1 526 ? -19.270 -0.926 -35.559 1.00 97.25 526 ASP A O 1
ATOM 4118 N N . LEU A 1 527 ? -18.656 -0.864 -33.391 1.00 97.12 527 LEU A N 1
ATOM 4119 C CA . LEU A 1 527 ? -18.580 -2.306 -33.166 1.00 97.12 527 LEU A CA 1
ATOM 4120 C C . LEU A 1 527 ? -19.877 -2.907 -32.604 1.00 97.12 527 LEU A C 1
ATOM 4122 O O . LEU A 1 527 ? -19.995 -4.132 -32.534 1.00 97.12 527 LEU A O 1
ATOM 4126 N N . SER A 1 528 ? -20.868 -2.088 -32.233 1.00 95.56 528 SER A N 1
ATOM 4127 C CA . SER A 1 528 ? -22.081 -2.554 -31.541 1.00 95.56 528 SER A CA 1
ATOM 4128 C C . SER A 1 528 ? -22.919 -3.536 -32.371 1.00 95.56 528 SER A C 1
ATOM 4130 O O . SER A 1 528 ? -23.636 -4.365 -31.814 1.00 95.56 528 SER A O 1
ATOM 4132 N N . GLY A 1 529 ? -22.789 -3.500 -33.701 1.00 95.38 529 GLY A N 1
ATOM 4133 C CA . GLY A 1 529 ? -23.466 -4.419 -34.620 1.00 95.38 529 GLY A CA 1
ATOM 4134 C C . GLY A 1 529 ? -22.737 -5.741 -34.892 1.00 95.38 529 GLY A C 1
ATOM 4135 O O . GLY A 1 529 ? -23.283 -6.577 -35.610 1.00 95.38 529 GLY A O 1
ATOM 4136 N N . VAL A 1 530 ? -21.516 -5.936 -34.376 1.00 96.81 530 VAL A N 1
ATOM 4137 C CA . VAL A 1 530 ? -20.648 -7.083 -34.728 1.00 96.81 530 VAL A CA 1
ATOM 4138 C C . VAL A 1 530 ? -20.059 -7.828 -33.522 1.00 96.81 530 VAL A C 1
ATOM 4140 O O . VAL A 1 530 ? -19.183 -8.671 -33.708 1.00 96.81 530 VAL A O 1
ATOM 4143 N N . LEU A 1 531 ? -20.553 -7.569 -32.305 1.00 97.25 531 LEU A N 1
ATOM 4144 C CA . LEU A 1 531 ? -20.032 -8.117 -31.038 1.00 97.25 531 LEU A CA 1
ATOM 4145 C C . LEU A 1 531 ? -19.812 -9.641 -31.051 1.00 97.25 531 LEU A C 1
ATOM 4147 O O . LEU A 1 531 ? -18.746 -10.107 -30.663 1.00 97.25 531 LEU A O 1
ATOM 4151 N N . GLU A 1 532 ? -20.769 -10.403 -31.585 1.00 96.38 532 GLU A N 1
ATOM 4152 C CA . GLU A 1 532 ? -20.723 -11.877 -31.663 1.00 96.38 532 GLU A CA 1
ATOM 4153 C C . GLU A 1 532 ? -19.578 -12.423 -32.535 1.00 96.38 532 GLU A C 1
ATOM 4155 O O . GLU A 1 532 ? -19.208 -13.590 -32.433 1.00 96.38 532 GLU A O 1
ATOM 4160 N N . THR A 1 533 ? -19.013 -11.597 -33.419 1.00 96.94 533 THR A N 1
ATOM 4161 C CA . THR A 1 533 ? -17.913 -12.000 -34.314 1.00 96.94 533 THR A CA 1
ATOM 4162 C C . THR A 1 533 ? -16.536 -11.629 -33.772 1.00 96.94 533 THR A C 1
ATOM 4164 O O . THR A 1 533 ? -15.529 -12.144 -34.256 1.00 96.94 533 THR A O 1
ATOM 4167 N N . LEU A 1 534 ? -16.478 -10.767 -32.752 1.00 97.25 534 LEU A N 1
ATOM 4168 C CA . LEU A 1 534 ? -15.230 -10.262 -32.184 1.00 97.25 534 LEU A CA 1
ATOM 4169 C C . LEU A 1 534 ? -14.366 -11.328 -31.491 1.00 97.25 534 LEU A C 1
ATOM 4171 O O . LEU A 1 534 ? -13.147 -11.214 -31.613 1.00 97.25 534 LEU A O 1
ATOM 4175 N N . PRO A 1 535 ? -14.906 -12.383 -30.839 1.00 98.06 535 PRO A N 1
ATOM 4176 C CA . PRO A 1 535 ? -14.069 -13.443 -30.270 1.00 98.06 535 PRO A CA 1
ATOM 4177 C C . PRO A 1 535 ? -13.137 -14.097 -31.294 1.00 98.06 535 PRO A C 1
ATOM 4179 O O . PRO A 1 535 ? -11.998 -14.410 -30.971 1.00 98.06 535 PRO A O 1
ATOM 4182 N N . ALA A 1 536 ? -13.575 -14.230 -32.551 1.00 97.31 536 ALA A N 1
ATOM 4183 C CA . ALA A 1 536 ? -12.765 -14.815 -33.620 1.00 97.31 536 ALA A CA 1
ATOM 4184 C C . ALA A 1 536 ? -11.599 -13.917 -34.081 1.00 97.31 536 ALA A C 1
ATOM 4186 O O . ALA A 1 536 ? -10.764 -14.358 -34.867 1.00 97.31 536 ALA A O 1
ATOM 4187 N N . LEU A 1 537 ? -11.537 -12.661 -33.621 1.00 97.75 537 LEU A N 1
ATOM 4188 C CA . LEU A 1 537 ? -10.445 -11.733 -33.927 1.00 97.75 537 LEU A CA 1
ATOM 4189 C C . LEU A 1 537 ? -9.247 -11.883 -32.980 1.00 97.75 537 LEU A C 1
ATOM 4191 O O . LEU A 1 537 ? -8.216 -11.258 -33.229 1.00 97.75 537 LEU A O 1
ATOM 4195 N N . LEU A 1 538 ? -9.385 -12.686 -31.920 1.00 97.94 538 LEU A N 1
ATOM 4196 C CA . LEU A 1 538 ? -8.324 -13.031 -30.979 1.00 97.94 538 LEU A CA 1
ATOM 4197 C C . LEU A 1 538 ? -8.051 -14.536 -31.079 1.00 97.94 538 LEU A C 1
ATOM 4199 O O . LEU A 1 538 ? -8.857 -15.354 -30.640 1.00 97.94 538 LEU A O 1
ATOM 4203 N N . THR A 1 539 ? -6.926 -14.912 -31.687 1.00 97.75 539 THR A N 1
ATOM 4204 C CA . THR A 1 539 ? -6.540 -16.324 -31.842 1.00 97.75 539 THR A CA 1
ATOM 4205 C C . THR A 1 539 ? -5.525 -16.708 -30.773 1.00 97.75 539 THR A C 1
ATOM 4207 O O . THR A 1 539 ? -4.419 -16.180 -30.762 1.00 97.75 539 THR A O 1
ATOM 4210 N N . PHE A 1 540 ? -5.886 -17.631 -29.880 1.00 96.88 540 PHE A N 1
ATOM 4211 C CA . PHE A 1 540 ? -4.991 -18.131 -28.831 1.00 96.88 540 PHE A CA 1
ATOM 4212 C C . PHE A 1 540 ? -4.137 -19.290 -29.351 1.00 96.88 540 PHE A C 1
ATOM 4214 O O . PHE A 1 540 ? -4.673 -20.335 -29.731 1.00 96.88 540 PHE A O 1
ATOM 4221 N N . VAL A 1 541 ? -2.821 -19.098 -29.360 1.00 97.25 541 VAL A N 1
ATOM 4222 C CA . VAL A 1 541 ? -1.831 -20.038 -29.902 1.00 97.25 541 VAL A CA 1
ATOM 4223 C C . VAL A 1 541 ? -1.269 -20.901 -28.776 1.00 97.25 541 VAL A C 1
ATOM 4225 O O . VAL A 1 541 ? -0.903 -20.370 -27.730 1.00 97.25 541 VAL A O 1
ATOM 4228 N N . ASP A 1 542 ? -1.201 -22.216 -28.988 1.00 94.44 542 ASP A N 1
ATOM 4229 C CA . ASP A 1 542 ? -0.695 -23.181 -28.003 1.00 94.44 542 ASP A CA 1
ATOM 4230 C C . ASP A 1 542 ? 0.824 -23.046 -27.772 1.00 94.44 542 ASP A C 1
ATOM 4232 O O . ASP A 1 542 ? 1.567 -22.638 -28.669 1.00 94.44 542 ASP A O 1
ATOM 4236 N N . GLU A 1 543 ? 1.286 -23.402 -26.572 1.00 84.44 543 GLU A N 1
ATOM 4237 C CA . GLU A 1 543 ? 2.708 -23.648 -26.296 1.00 84.44 543 GLU A CA 1
ATOM 4238 C C . GLU A 1 543 ? 3.210 -24.837 -27.133 1.00 84.44 543 GLU A C 1
ATOM 4240 O O . GLU A 1 543 ? 2.528 -25.857 -27.257 1.00 84.44 543 GLU A O 1
ATOM 4245 N N . VAL A 1 544 ? 4.388 -24.680 -27.750 1.00 69.81 544 VAL A N 1
ATOM 4246 C CA . VAL A 1 544 ? 5.010 -25.686 -28.634 1.00 69.81 544 VAL A CA 1
ATOM 4247 C C . VAL A 1 544 ? 5.941 -26.602 -27.859 1.00 69.81 544 VAL A C 1
ATOM 4249 O O . VAL A 1 544 ? 6.770 -26.065 -27.091 1.00 69.81 544 VAL A O 1
#

pLDDT: mean 90.77, std 10.09, range [37.25, 98.62]